Protein AF-0000000083150932 (afdb_homodimer)

Foldseek 3Di:
DPPPPPPPPPLVQWDQDPVRDTHGPVPDDPVVVVVVVVVVVVVVVVVVLVVVVVVVFVVVVVVQVVVVQVVCVVVVHGCPDPVAKDWDADPVRFKIKMKHKAWDKDFDPLLVVLVVLVVVVCVVVCVPPDPVVVVVVCVVQQAPPVRDGDPVVLVVLLPDPDPDPSNVVSSVSRVVRIDRDDIDIDMWMWGQDPVRDTDTDDPDPVVD/DPPPPPPPPPLVQWDQDPVRDTHGPVPDDPVVVVVVVVVVVVVVVVVVLVVVVVVVFVVVVVVQVVVVQVVCVVVPHGPPDPVAKDWDADPVRFKIKMKHKDWDKDFDPLLVVLVVLVVVVCVVVCVPPDPVVVVVVCVVQQAPPVRDGDPVVLVVLLPDPDPDPSNVVSSVSRVVRIDRDDIDIDMWMWGQDPVRDTDTDDPDPVVD

Sequence (416 aa):
MEGMKMSQIDMSQYKKDARGNLVPIANIRPIDLLRDELVQKITARARAVQEELQEYRRWAMDEIAAFAELSANQYGTSLGGKKGNIRLHSFDGQYRVQLAMQDALVFDEGLAAAKVLIDECIREYSEGSRPELLAIINAAFATDRDGNISTARVLGLRRLDISDEKWQRAMDALSDSLQVHTSKAFVRVHERDANGEYRLMNLDIAKVMEGMKMSQIDMSQYKKDARGNLVPIANIRPIDLLRDELVQKITARARAVQEELQEYRRWAMDEIAAFAELSANQYGTSLGGKKGNIRLHSFDGQYRVQLAMQDALVFDEGLAAAKVLIDECIREYSEGSRPELLAIINAAFATDRDGNISTARVLGLRRLDISDEKWQRAMDALSDSLQVHTSKAFVRVHERDANGEYRLMNLDIAKV

Structure (mmCIF, N/CA/C/O backbone):
data_AF-0000000083150932-model_v1
#
loop_
_entity.id
_entity.type
_entity.pdbx_description
1 polymer 'DUF3164 family protein'
#
loop_
_atom_site.group_PDB
_atom_site.id
_atom_site.type_symbol
_atom_site.label_atom_id
_atom_site.label_alt_id
_atom_site.label_comp_id
_atom_site.label_asym_id
_atom_site.label_entity_id
_atom_site.label_seq_id
_atom_site.pdbx_PDB_ins_code
_atom_site.Cartn_x
_atom_site.Cartn_y
_atom_site.Cartn_z
_atom_site.occupancy
_atom_site.B_iso_or_equiv
_atom_site.auth_seq_id
_atom_site.auth_comp_id
_atom_site.auth_asym_id
_atom_site.auth_atom_id
_atom_site.pdbx_PDB_model_num
ATOM 1 N N . MET A 1 1 ? -51.094 46.719 -6.219 1 36.19 1 MET A N 1
ATOM 2 C CA . MET A 1 1 ? -50.188 45.656 -6.648 1 36.19 1 MET A CA 1
ATOM 3 C C . MET A 1 1 ? -49.062 45.469 -5.656 1 36.19 1 MET A C 1
ATOM 5 O O . MET A 1 1 ? -48.156 46.312 -5.562 1 36.19 1 MET A O 1
ATOM 9 N N . GLU A 1 2 ? -49.344 45.031 -4.359 1 37.25 2 GLU A N 1
ATOM 10 C CA . GLU A 1 2 ? -48.406 44.75 -3.271 1 37.25 2 GLU A CA 1
ATOM 11 C C . GLU A 1 2 ? -47.25 43.875 -3.744 1 37.25 2 GLU A C 1
ATOM 13 O O . GLU A 1 2 ? -47.469 42.844 -4.352 1 37.25 2 GLU A O 1
ATOM 18 N N . GLY A 1 3 ? -46.188 44.438 -4.262 1 40 3 GLY A N 1
ATOM 19 C CA . GLY A 1 3 ? -44.969 43.75 -4.621 1 40 3 GLY A CA 1
ATOM 20 C C . GLY A 1 3 ? -44.594 42.656 -3.652 1 40 3 GLY A C 1
ATOM 21 O O . GLY A 1 3 ? -44.562 42.875 -2.438 1 40 3 GLY A O 1
ATOM 22 N N . MET A 1 4 ? -45.094 41.406 -3.797 1 41.19 4 MET A N 1
ATOM 23 C CA . MET A 1 4 ? -44.688 40.219 -3.018 1 41.19 4 MET A CA 1
ATOM 24 C C . MET A 1 4 ? -43.219 40.312 -2.678 1 41.19 4 MET A C 1
ATOM 26 O O . MET A 1 4 ? -42.375 40.406 -3.57 1 41.19 4 MET A O 1
ATOM 30 N N . LYS A 1 5 ? -42.781 41.125 -1.714 1 43.88 5 LYS A N 1
ATOM 31 C CA . LYS A 1 5 ? -41.438 41.031 -1.162 1 43.88 5 LYS A CA 1
ATOM 32 C C . LYS A 1 5 ? -40.906 39.594 -1.219 1 43.88 5 LYS A C 1
ATOM 34 O O . LYS A 1 5 ? -41.531 38.688 -0.702 1 43.88 5 LYS A O 1
ATOM 39 N N . MET A 1 6 ? -40.344 39.062 -2.217 1 47.62 6 MET A N 1
ATOM 40 C CA . MET A 1 6 ? -39.594 37.781 -2.266 1 47.62 6 MET A CA 1
ATOM 41 C C . MET A 1 6 ? -38.812 37.594 -0.987 1 47.62 6 MET A C 1
ATOM 43 O O . MET A 1 6 ? -37.938 38.406 -0.657 1 47.62 6 MET A O 1
ATOM 47 N N . SER A 1 7 ? -39.312 37.281 0.168 1 53.31 7 SER A N 1
ATOM 48 C CA . SER A 1 7 ? -38.688 37 1.448 1 53.31 7 SER A CA 1
ATOM 49 C C . SER A 1 7 ? -37.312 36.344 1.25 1 53.31 7 SER A C 1
ATOM 51 O O . SER A 1 7 ? -37.156 35.438 0.418 1 53.31 7 SER A O 1
ATOM 53 N N . GLN A 1 8 ? -36.25 37.094 1.211 1 63.47 8 GLN A N 1
ATOM 54 C CA . GLN A 1 8 ? -34.844 36.688 1.125 1 63.47 8 GLN A CA 1
ATOM 55 C C . GLN A 1 8 ? -34.594 35.469 2.02 1 63.47 8 GLN A C 1
ATOM 57 O O . GLN A 1 8 ? -34.781 35.531 3.234 1 63.47 8 GLN A O 1
ATOM 62 N N . ILE A 1 9 ? -34.875 34.25 1.567 1 71.56 9 ILE A N 1
ATOM 63 C CA . ILE A 1 9 ? -34.594 33 2.275 1 71.56 9 ILE A CA 1
ATOM 64 C C . ILE A 1 9 ? -33.188 33.062 2.887 1 71.56 9 ILE A C 1
ATOM 66 O O . ILE A 1 9 ? -32.219 33.406 2.199 1 71.56 9 ILE A O 1
ATOM 70 N N . ASP A 1 10 ? -33.125 33.25 4.242 1 84 10 ASP A N 1
ATOM 71 C CA . ASP A 1 10 ? -31.875 33.156 4.965 1 84 10 ASP A CA 1
ATOM 72 C C . ASP A 1 10 ? -31.266 31.766 4.832 1 84 10 ASP A C 1
ATOM 74 O O . ASP A 1 10 ? -31.656 30.828 5.551 1 84 10 ASP A O 1
ATOM 78 N N . MET A 1 11 ? -30.391 31.562 3.965 1 84.94 11 MET A N 1
ATOM 79 C CA . MET A 1 11 ? -29.812 30.281 3.604 1 84.94 11 MET A CA 1
ATOM 80 C C . MET A 1 11 ? -29.078 29.656 4.793 1 84.94 11 MET A C 1
ATOM 82 O O . MET A 1 11 ? -28.797 28.453 4.801 1 84.94 11 MET A O 1
ATOM 86 N N . SER A 1 12 ? -28.797 30.469 5.773 1 88.75 12 SER A N 1
ATOM 87 C CA . SER A 1 12 ? -28.094 29.969 6.945 1 88.75 12 SER A CA 1
ATOM 88 C C . SER A 1 12 ? -28.984 29.047 7.777 1 88.75 12 SER A C 1
ATOM 90 O O . SER A 1 12 ? -28.5 28.297 8.617 1 88.75 12 SER A O 1
ATOM 92 N N . GLN A 1 13 ? -30.25 29.141 7.453 1 92.31 13 GLN A N 1
ATOM 93 C CA . GLN A 1 13 ? -31.203 28.328 8.219 1 92.31 13 GLN A CA 1
ATOM 94 C C . GLN A 1 13 ? -31.5 27.016 7.508 1 92.31 13 GLN A C 1
ATOM 96 O O . GLN A 1 13 ? -32.344 26.234 7.965 1 92.31 13 GLN A O 1
ATOM 101 N N . TYR A 1 14 ? -30.812 26.891 6.457 1 95.19 14 TYR A N 1
ATOM 102 C CA . TYR A 1 14 ? -31.078 25.688 5.68 1 95.19 14 TYR A CA 1
ATOM 103 C C . TYR A 1 14 ? -29.781 24.906 5.445 1 95.19 14 TYR A C 1
ATOM 105 O O . TYR A 1 14 ? -28.688 25.469 5.516 1 95.19 14 TYR A O 1
ATOM 113 N N . LYS A 1 15 ? -29.922 23.562 5.203 1 95.31 15 LYS A N 1
ATOM 114 C CA . LYS A 1 15 ? -28.859 22.688 4.746 1 95.31 15 LYS A CA 1
ATOM 115 C C . LYS A 1 15 ? -29.281 21.875 3.525 1 95.31 15 LYS A C 1
ATOM 117 O O . LYS A 1 15 ? -30.453 21.5 3.412 1 95.31 15 LYS A O 1
ATOM 122 N N . LYS A 1 16 ? -28.328 21.75 2.67 1 95.69 16 LYS A N 1
ATOM 123 C CA . LYS A 1 16 ? -28.594 20.938 1.49 1 95.69 16 LYS A CA 1
ATOM 124 C C . LYS A 1 16 ? -28.469 19.453 1.809 1 95.69 16 LYS A C 1
ATOM 126 O O . LYS A 1 16 ? -27.516 19.047 2.48 1 95.69 16 LYS A O 1
ATOM 131 N N . ASP A 1 17 ? -29.422 18.656 1.398 1 95.56 17 ASP A N 1
ATOM 132 C CA . ASP A 1 17 ? -29.312 17.203 1.614 1 95.56 17 ASP A CA 1
ATOM 133 C C . ASP A 1 17 ? -28.656 16.516 0.419 1 95.56 17 ASP A C 1
ATOM 135 O O . ASP A 1 17 ? -28.203 17.188 -0.514 1 95.56 17 ASP A O 1
ATOM 139 N N . ALA A 1 18 ? -28.516 15.18 0.432 1 93.25 18 ALA A N 1
ATOM 140 C CA . ALA A 1 18 ? -27.781 14.406 -0.568 1 93.25 18 ALA A CA 1
ATOM 141 C C . ALA A 1 18 ? -28.438 14.516 -1.938 1 93.25 18 ALA A C 1
ATOM 143 O O . ALA A 1 18 ? -27.781 14.336 -2.967 1 93.25 18 ALA A O 1
ATOM 144 N N . ARG A 1 19 ? -29.734 14.891 -1.959 1 93.06 19 ARG A N 1
ATOM 145 C CA . ARG A 1 19 ? -30.469 15.008 -3.207 1 93.06 19 ARG A CA 1
ATOM 146 C C . ARG A 1 19 ? -30.469 16.453 -3.721 1 93.06 19 ARG A C 1
ATOM 148 O O . ARG A 1 19 ? -31.031 16.734 -4.777 1 93.06 19 ARG A O 1
ATOM 155 N N . GLY A 1 20 ? -29.875 17.359 -2.957 1 92.19 20 GLY A N 1
ATOM 156 C CA . GLY A 1 20 ? -29.766 18.734 -3.377 1 92.19 20 GLY A CA 1
ATOM 157 C C . GLY A 1 20 ? -30.891 19.609 -2.834 1 92.19 20 GLY A C 1
ATOM 158 O O . GLY A 1 20 ? -30.938 20.812 -3.133 1 92.19 20 GLY A O 1
ATOM 159 N N . ASN A 1 21 ? -31.797 19.031 -2.01 1 94.44 21 ASN A N 1
ATOM 160 C CA . ASN A 1 21 ? -32.906 19.812 -1.444 1 94.44 21 ASN A CA 1
ATOM 161 C C . ASN A 1 21 ? -32.438 20.672 -0.275 1 94.44 21 ASN A C 1
ATOM 163 O O . ASN A 1 21 ? -31.609 20.25 0.529 1 94.44 21 ASN A O 1
ATOM 167 N N . LEU A 1 22 ? -33 21.797 -0.254 1 95.31 22 LEU A N 1
ATOM 168 C CA . LEU A 1 22 ? -32.75 22.641 0.91 1 95.31 22 LEU A CA 1
ATOM 169 C C . LEU A 1 22 ? -33.719 22.266 2.047 1 95.31 22 LEU A C 1
ATOM 171 O O . LEU A 1 22 ? -34.938 22.328 1.897 1 95.31 22 LEU A O 1
ATOM 175 N N . VAL A 1 23 ? -33.156 21.844 3.123 1 96.31 23 VAL A N 1
ATOM 176 C CA . VAL A 1 23 ? -33.906 21.406 4.285 1 96.31 23 VAL A CA 1
ATOM 177 C C . VAL A 1 23 ? -33.719 22.391 5.43 1 96.31 23 VAL A C 1
ATOM 179 O O . VAL A 1 23 ? -32.594 22.734 5.785 1 96.31 23 VAL A O 1
ATOM 182 N N . PRO A 1 24 ? -34.844 22.859 5.965 1 96 24 PRO A N 1
ATOM 183 C CA . PRO A 1 24 ? -34.688 23.703 7.148 1 96 24 PRO A CA 1
ATOM 184 C C . PRO A 1 24 ? -33.969 22.984 8.289 1 96 24 PRO A C 1
ATOM 186 O O . PRO A 1 24 ? -34.312 21.859 8.625 1 96 24 PRO A O 1
ATOM 189 N N . ILE A 1 25 ? -32.906 23.656 8.859 1 96.31 25 ILE A N 1
ATOM 190 C CA . ILE A 1 25 ? -32.094 23.062 9.922 1 96.31 25 ILE A CA 1
ATOM 191 C C . ILE A 1 25 ? -33 22.609 11.062 1 96.31 25 ILE A C 1
ATOM 193 O O . ILE A 1 25 ? -32.75 21.562 11.688 1 96.31 25 ILE A O 1
ATOM 197 N N . ALA A 1 26 ? -34.094 23.297 11.32 1 94.81 26 ALA A N 1
ATOM 198 C CA . ALA A 1 26 ? -35.031 23 12.391 1 94.81 26 ALA A CA 1
ATOM 199 C C . ALA A 1 26 ? -35.719 21.656 12.156 1 94.81 26 ALA A C 1
ATOM 201 O O . ALA A 1 26 ? -36.219 21.031 13.086 1 94.81 26 ALA A O 1
ATOM 202 N N . ASN A 1 27 ? -35.75 21.172 10.906 1 96.06 27 ASN A N 1
ATOM 203 C CA . ASN A 1 27 ? -36.438 19.922 10.555 1 96.06 27 ASN A CA 1
ATOM 204 C C . ASN A 1 27 ? -35.438 18.75 10.539 1 96.06 27 ASN A C 1
ATOM 206 O O . ASN A 1 27 ? -35.844 17.625 10.234 1 96.06 27 ASN A O 1
ATOM 210 N N . ILE A 1 28 ? -34.156 19 10.805 1 95.94 28 ILE A N 1
ATOM 211 C CA . ILE A 1 28 ? -33.156 17.953 10.797 1 95.94 28 ILE A CA 1
ATOM 212 C C . ILE A 1 28 ? -32.938 17.422 12.211 1 95.94 28 ILE A C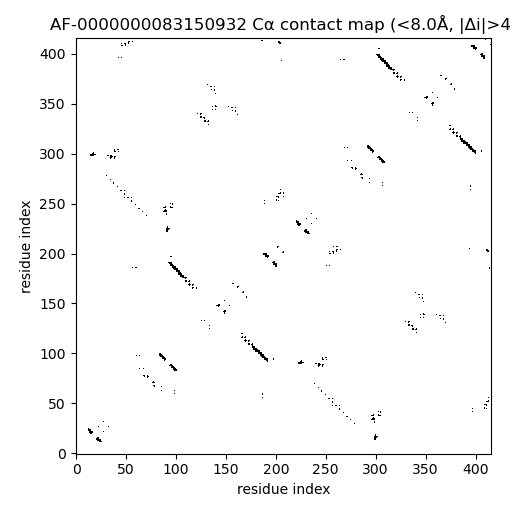 1
ATOM 214 O O . ILE A 1 28 ? -32.781 18.203 13.156 1 95.94 28 ILE A O 1
ATOM 218 N N . ARG A 1 29 ? -33 16.109 12.336 1 94.38 29 ARG A N 1
ATOM 219 C CA . ARG A 1 29 ? -32.781 15.516 13.656 1 94.38 29 ARG A CA 1
ATOM 220 C C . ARG A 1 29 ? -31.438 15.961 14.242 1 94.38 29 ARG A C 1
ATOM 222 O O . ARG A 1 29 ? -30.438 16.062 13.531 1 94.38 29 ARG A O 1
ATOM 229 N N . PRO A 1 30 ? -31.359 16.219 15.531 1 93.62 30 PRO A N 1
ATOM 230 C CA . PRO A 1 30 ? -30.109 16.656 16.172 1 93.62 30 PRO A CA 1
ATOM 231 C C . PRO A 1 30 ? -28.953 15.695 15.906 1 93.62 30 PRO A C 1
ATOM 233 O O . PRO A 1 30 ? -27.828 16.141 15.656 1 93.62 30 PRO A O 1
ATOM 236 N N . ILE A 1 31 ? -29.156 14.43 15.922 1 93.75 31 ILE A N 1
ATOM 237 C CA . ILE A 1 31 ? -28.109 13.438 15.727 1 93.75 31 ILE A CA 1
ATOM 238 C C . ILE A 1 31 ? -27.578 13.516 14.297 1 93.75 31 ILE A C 1
ATOM 240 O O . ILE A 1 31 ? -26.391 13.297 14.055 1 93.75 31 ILE A O 1
ATOM 244 N N . ASP A 1 32 ? -28.453 13.844 13.398 1 95.31 32 ASP A N 1
ATOM 245 C CA . ASP A 1 32 ? -28.031 14 12.008 1 95.31 32 ASP A CA 1
ATOM 246 C C . ASP A 1 32 ? -27.172 15.25 11.836 1 95.31 32 ASP A C 1
ATOM 248 O O . ASP A 1 32 ? -26.234 15.25 11.031 1 95.31 32 ASP A O 1
ATOM 252 N N . LEU A 1 33 ? -27.531 16.266 12.578 1 96.5 33 LEU A N 1
ATOM 253 C CA . LEU A 1 33 ? -26.719 17.469 12.539 1 96.5 33 LEU A CA 1
ATOM 254 C C . LEU A 1 33 ? -25.344 17.234 13.148 1 96.5 33 LEU A C 1
ATOM 256 O O . LEU A 1 33 ? -24.344 17.703 12.625 1 96.5 33 LEU A O 1
ATOM 260 N N . LEU A 1 34 ? -25.375 16.5 14.227 1 96.19 34 LEU A N 1
ATOM 261 C CA . LEU A 1 34 ? -24.109 16.141 14.875 1 96.19 34 LEU A CA 1
ATOM 262 C C . LEU A 1 34 ? -23.25 15.289 13.961 1 96.19 34 LEU A C 1
ATOM 264 O O . LEU A 1 34 ? -22.031 15.484 13.883 1 96.19 34 LEU A O 1
ATOM 268 N N . ARG A 1 35 ? -23.875 14.344 13.273 1 96.94 35 ARG A N 1
ATOM 269 C CA . ARG A 1 35 ? -23.172 13.508 12.312 1 96.94 35 ARG A CA 1
ATOM 270 C C . ARG A 1 35 ? -22.547 14.352 11.203 1 96.94 35 ARG A C 1
ATOM 272 O O . ARG A 1 35 ? -21.375 14.172 10.875 1 96.94 35 ARG A O 1
ATOM 279 N N . ASP A 1 36 ? -23.281 15.219 10.695 1 97.75 36 ASP A N 1
ATOM 280 C CA . ASP A 1 36 ? -22.812 16.094 9.625 1 97.75 36 ASP A CA 1
ATOM 281 C C . ASP A 1 36 ? -21.594 16.906 10.078 1 97.75 36 ASP A C 1
ATOM 283 O O . ASP A 1 36 ? -20.609 17.016 9.359 1 97.75 36 ASP A O 1
ATOM 287 N N . GLU A 1 37 ? -21.734 17.5 11.219 1 97.94 37 GLU A N 1
ATOM 288 C CA . GLU A 1 37 ? -20.656 18.297 11.766 1 97.94 37 GLU A CA 1
ATOM 289 C C . GLU A 1 37 ? -19.375 17.469 11.93 1 97.94 37 GLU A C 1
ATOM 291 O O . GLU A 1 37 ? -18.281 17.922 11.562 1 97.94 37 GLU A O 1
ATOM 296 N N . LEU A 1 38 ? -19.547 16.312 12.445 1 98.31 38 LEU A N 1
ATOM 297 C CA . LEU A 1 38 ? -18.406 15.43 12.664 1 98.31 38 LEU A CA 1
ATOM 298 C C . LEU A 1 38 ? -17.734 15.062 11.344 1 98.31 38 LEU A C 1
ATOM 300 O O . LEU A 1 38 ? -16.516 15.188 11.203 1 98.31 38 LEU A O 1
ATOM 304 N N . VAL A 1 39 ? -18.5 14.656 10.367 1 98.44 39 VAL A N 1
ATOM 305 C CA . VAL A 1 39 ? -17.969 14.234 9.078 1 98.44 39 VAL A CA 1
ATOM 306 C C . VAL A 1 39 ? -17.266 15.406 8.406 1 98.44 39 VAL A C 1
ATOM 308 O O . VAL A 1 39 ? -16.172 15.242 7.848 1 98.44 39 VAL A O 1
ATOM 311 N N . GLN A 1 40 ? -17.875 16.547 8.508 1 98.31 40 GLN A N 1
ATOM 312 C CA . GLN A 1 40 ? -17.25 17.734 7.926 1 98.31 40 GLN A CA 1
ATOM 313 C C . GLN A 1 40 ? -15.922 18.047 8.594 1 98.31 40 GLN A C 1
ATOM 315 O O . GLN A 1 40 ? -14.945 18.375 7.918 1 98.31 40 GLN A O 1
ATOM 320 N N . LYS A 1 41 ? -15.922 17.938 9.891 1 98.62 41 LYS A N 1
ATOM 321 C CA . LYS A 1 41 ? -14.703 18.234 10.641 1 98.62 41 LYS A CA 1
ATOM 322 C C . LYS A 1 41 ? -13.594 17.234 10.305 1 98.62 41 LYS A C 1
ATOM 324 O O . LYS A 1 41 ? -12.453 17.625 10.07 1 98.62 41 LYS A O 1
ATOM 329 N N . ILE A 1 42 ? -13.906 15.961 10.289 1 98.56 42 ILE A N 1
ATOM 330 C CA . ILE A 1 42 ? -12.938 14.914 9.977 1 98.56 42 ILE A CA 1
ATOM 331 C C . ILE A 1 42 ? -12.383 15.133 8.57 1 98.56 42 ILE A C 1
ATOM 333 O O . ILE A 1 42 ? -11.164 15.055 8.359 1 98.56 42 ILE A O 1
ATOM 337 N N . THR A 1 43 ? -13.258 15.445 7.672 1 98.56 43 THR A N 1
ATOM 338 C CA . THR A 1 43 ? -12.859 15.625 6.277 1 98.56 43 THR A CA 1
ATOM 339 C C . THR A 1 43 ? -11.977 16.859 6.125 1 98.56 43 THR A C 1
ATOM 341 O O . THR A 1 43 ? -10.984 16.844 5.395 1 98.56 43 THR A O 1
ATOM 344 N N . ALA A 1 44 ? -12.336 17.906 6.766 1 98.44 44 ALA A N 1
ATOM 345 C CA . ALA A 1 44 ? -11.539 19.125 6.699 1 98.44 44 ALA A CA 1
ATOM 346 C C . ALA A 1 44 ? -10.125 18.891 7.223 1 98.44 44 ALA A C 1
ATOM 348 O O . ALA A 1 44 ? -9.148 19.344 6.625 1 98.44 44 ALA A O 1
ATOM 349 N N . ARG A 1 45 ? -10.023 18.203 8.32 1 98.25 45 ARG A N 1
ATOM 350 C CA . ARG A 1 45 ? -8.703 17.906 8.875 1 98.25 45 ARG A CA 1
ATOM 351 C C . ARG A 1 45 ? -7.93 16.953 7.965 1 98.25 45 ARG A C 1
ATOM 353 O O . ARG A 1 45 ? -6.715 17.094 7.809 1 98.25 45 ARG A O 1
ATOM 360 N N . ALA A 1 46 ? -8.633 15.984 7.375 1 98.12 46 ALA A N 1
ATOM 361 C CA . ALA A 1 46 ? -7.992 15.086 6.418 1 98.12 46 ALA A CA 1
ATOM 362 C C . ALA A 1 46 ? -7.41 15.867 5.242 1 98.12 46 ALA A C 1
ATOM 364 O O . ALA A 1 46 ? -6.281 15.602 4.812 1 98.12 46 ALA A O 1
ATOM 365 N N . ARG A 1 47 ? -8.18 16.781 4.766 1 97.94 47 ARG A N 1
ATOM 366 C CA . ARG A 1 47 ? -7.73 17.609 3.643 1 97.94 47 ARG A CA 1
ATOM 367 C C . ARG A 1 47 ? -6.492 18.406 4.016 1 97.94 47 ARG A C 1
ATOM 369 O O . ARG A 1 47 ? -5.562 18.531 3.213 1 97.94 47 ARG A O 1
ATOM 376 N N . ALA A 1 48 ? -6.512 18.953 5.191 1 97.94 48 ALA A N 1
ATOM 377 C CA . ALA A 1 48 ? -5.367 19.719 5.66 1 97.94 48 ALA A CA 1
ATOM 378 C C . ALA A 1 48 ? -4.105 18.875 5.719 1 97.94 48 ALA A C 1
ATOM 380 O O . ALA A 1 48 ? -3.037 19.297 5.277 1 97.94 48 ALA A O 1
ATOM 381 N N . VAL A 1 49 ? -4.25 17.703 6.262 1 97.44 49 VAL A N 1
ATOM 382 C CA . VAL A 1 49 ? -3.117 16.781 6.355 1 97.44 49 VAL A CA 1
ATOM 383 C C . VAL A 1 49 ? -2.662 16.375 4.953 1 97.44 49 VAL A C 1
ATOM 385 O O . VAL A 1 49 ? -1.462 16.312 4.68 1 97.44 49 VAL A O 1
ATOM 388 N N . GLN A 1 50 ? -3.621 16.062 4.062 1 97.19 50 GLN A N 1
ATOM 389 C CA . GLN A 1 50 ? -3.303 15.711 2.686 1 97.19 50 GLN A CA 1
ATOM 390 C C . GLN A 1 50 ? -2.51 16.812 1.997 1 97.19 50 GLN A C 1
ATOM 392 O O . GLN A 1 50 ? -1.517 16.547 1.319 1 97.19 50 GLN A O 1
ATOM 397 N N . GLU A 1 51 ? -2.934 18.062 2.166 1 97.56 51 GLU A N 1
ATOM 398 C CA . GLU A 1 51 ? -2.25 19.203 1.577 1 97.56 51 GLU A CA 1
ATOM 399 C C . GLU A 1 51 ? -0.828 19.328 2.111 1 97.56 51 GLU A C 1
ATOM 401 O O . GLU A 1 51 ? 0.096 19.656 1.362 1 97.56 51 GLU A O 1
ATOM 406 N N . GLU A 1 52 ? -0.705 19.094 3.369 1 97.38 52 GLU A N 1
ATOM 407 C CA . GLU A 1 52 ? 0.627 19.141 3.967 1 97.38 52 GLU A CA 1
ATOM 408 C C . GLU A 1 52 ? 1.53 18.062 3.373 1 97.38 52 GLU A C 1
ATOM 410 O O . GLU A 1 52 ? 2.703 18.312 3.092 1 97.38 52 GLU A O 1
ATOM 415 N N . LEU A 1 53 ? 0.981 16.859 3.188 1 97.31 53 LEU A N 1
ATOM 416 C CA . LEU A 1 53 ? 1.719 15.766 2.57 1 97.31 53 LEU A CA 1
ATOM 417 C C . LEU A 1 53 ? 2.164 16.141 1.159 1 97.31 53 LEU A C 1
ATOM 419 O O . LEU A 1 53 ? 3.318 15.914 0.789 1 97.31 53 LEU A O 1
ATOM 423 N N . GLN A 1 54 ? 1.271 16.734 0.43 1 97.12 54 GLN A N 1
ATOM 424 C CA . GLN A 1 54 ? 1.555 17.125 -0.946 1 97.12 54 GLN A CA 1
ATOM 425 C C . GLN A 1 54 ? 2.643 18.188 -1 1 97.12 54 GLN A C 1
ATOM 427 O O . GLN A 1 54 ? 3.559 18.109 -1.821 1 97.12 54 GLN A O 1
ATOM 432 N N . GLU A 1 55 ? 2.535 19.141 -0.145 1 97.88 55 GLU A N 1
ATOM 433 C CA . GLU A 1 55 ? 3.51 20.219 -0.102 1 97.88 55 GLU A CA 1
ATOM 434 C C . GLU A 1 55 ? 4.891 19.703 0.294 1 97.88 55 GLU A C 1
ATOM 436 O O . GLU A 1 55 ? 5.898 20.094 -0.303 1 97.88 55 GLU A O 1
ATOM 441 N N . TYR A 1 56 ? 4.871 18.938 1.366 1 98 56 TYR A N 1
ATOM 442 C CA . TYR A 1 56 ? 6.137 18.359 1.794 1 98 56 TYR A CA 1
ATOM 443 C C . TYR A 1 56 ? 6.789 17.578 0.657 1 98 56 TYR A C 1
ATOM 445 O O . TYR A 1 56 ? 7.984 17.734 0.397 1 98 56 TYR A O 1
ATOM 453 N N . ARG A 1 57 ? 5.992 16.703 -0.035 1 97 57 ARG A N 1
ATOM 454 C CA . ARG A 1 57 ? 6.5 15.883 -1.129 1 97 57 ARG A CA 1
ATOM 455 C C . ARG A 1 57 ? 7.133 16.75 -2.213 1 97 57 ARG A C 1
ATOM 457 O O . ARG A 1 57 ? 8.281 16.516 -2.609 1 97 57 ARG A O 1
ATOM 464 N N . ARG A 1 58 ? 6.457 17.719 -2.711 1 96.12 58 ARG A N 1
ATOM 465 C CA . ARG A 1 58 ? 6.941 18.609 -3.766 1 96.12 58 ARG A CA 1
ATOM 466 C C . ARG A 1 58 ? 8.219 19.328 -3.336 1 96.12 58 ARG A C 1
ATOM 468 O O . ARG A 1 58 ? 9.203 19.344 -4.074 1 96.12 58 ARG A O 1
ATOM 475 N N . TRP A 1 59 ? 8.133 19.844 -2.189 1 97.88 59 TRP A N 1
ATOM 476 C CA . TRP A 1 59 ? 9.266 20.578 -1.656 1 97.88 59 TRP A CA 1
ATOM 477 C C . TRP A 1 59 ? 10.5 19.688 -1.537 1 97.88 59 TRP A C 1
ATOM 479 O O . TRP A 1 59 ? 11.586 20.062 -1.982 1 97.88 59 TRP A O 1
ATOM 489 N N . ALA A 1 60 ? 10.328 18.531 -0.896 1 97.62 60 ALA A N 1
ATOM 490 C CA . ALA A 1 60 ? 11.445 17.625 -0.683 1 97.62 60 ALA A CA 1
ATOM 491 C C . ALA A 1 60 ? 12.07 17.188 -2.01 1 97.62 60 ALA A C 1
ATOM 493 O O . ALA A 1 60 ? 13.289 17.188 -2.158 1 97.62 60 ALA A O 1
ATOM 494 N N . MET A 1 61 ? 11.227 16.844 -2.951 1 94.06 61 MET A N 1
ATOM 495 C CA . MET A 1 61 ? 11.711 16.422 -4.262 1 94.06 61 MET A CA 1
ATOM 496 C C . MET A 1 61 ? 12.5 17.547 -4.934 1 94.06 61 MET A C 1
ATOM 498 O O . MET A 1 61 ? 13.578 17.312 -5.488 1 94.06 61 MET A O 1
ATOM 502 N N . ASP A 1 62 ? 12.023 18.719 -4.828 1 94.31 62 ASP A N 1
ATOM 503 C CA . ASP A 1 62 ? 12.688 19.875 -5.422 1 94.31 62 ASP A CA 1
ATOM 504 C C . ASP A 1 62 ? 14.039 20.125 -4.766 1 94.31 62 ASP A C 1
ATOM 506 O O . ASP A 1 62 ? 15.023 20.406 -5.449 1 94.31 62 ASP A O 1
ATOM 510 N N . GLU A 1 63 ? 14.016 20.031 -3.461 1 96.69 63 GLU A N 1
ATOM 511 C CA . GLU A 1 63 ? 15.25 20.297 -2.717 1 96.69 63 GLU A CA 1
ATOM 512 C C . GLU A 1 63 ? 16.312 19.25 -3.025 1 96.69 63 GLU A C 1
ATOM 514 O O . GLU A 1 63 ? 17.484 19.578 -3.18 1 96.69 63 GLU A O 1
ATOM 519 N N . ILE A 1 64 ? 15.914 17.984 -3.109 1 95.06 64 ILE A N 1
ATOM 520 C CA . ILE A 1 64 ? 16.859 16.906 -3.408 1 95.06 64 ILE A CA 1
ATOM 521 C C . ILE A 1 64 ? 17.406 17.078 -4.816 1 95.06 64 ILE A C 1
ATOM 523 O O . ILE A 1 64 ? 18.625 16.953 -5.035 1 95.06 64 ILE A O 1
ATOM 527 N N . ALA A 1 65 ? 16.562 17.391 -5.719 1 89.12 65 ALA A N 1
ATOM 528 C CA . ALA A 1 65 ? 16.984 17.609 -7.105 1 89.12 65 ALA A CA 1
ATOM 529 C C . ALA A 1 65 ? 17.953 18.781 -7.211 1 89.12 65 ALA A C 1
ATOM 531 O O . ALA A 1 65 ? 18.953 18.688 -7.918 1 89.12 65 ALA A O 1
ATOM 532 N N . ALA A 1 66 ? 17.656 19.859 -6.535 1 92.25 66 ALA A N 1
ATOM 533 C CA . ALA A 1 66 ? 18.516 21.047 -6.543 1 92.25 66 ALA A CA 1
ATOM 534 C C . ALA A 1 66 ? 19.891 20.719 -5.973 1 92.25 66 ALA A C 1
ATOM 536 O O . ALA A 1 66 ? 20.922 21.156 -6.512 1 92.25 66 ALA A O 1
ATOM 537 N N . PHE A 1 67 ? 19.922 20.016 -4.922 1 94.56 67 PHE A N 1
ATOM 538 C CA . PHE A 1 67 ? 21.188 19.625 -4.32 1 94.56 67 PHE A CA 1
ATOM 539 C C . PHE A 1 67 ? 22 18.75 -5.273 1 94.56 67 PHE A C 1
ATOM 541 O O . PHE A 1 67 ? 23.219 18.922 -5.398 1 94.56 67 PHE A O 1
ATOM 548 N N . ALA A 1 68 ? 21.312 17.781 -5.848 1 89.44 68 ALA A N 1
ATOM 549 C CA . ALA A 1 68 ? 21.984 16.891 -6.793 1 89.44 68 ALA A CA 1
ATOM 550 C C . ALA A 1 68 ? 22.625 17.672 -7.93 1 89.44 68 ALA A C 1
ATOM 552 O O . ALA A 1 68 ? 23.75 17.375 -8.336 1 89.44 68 ALA A O 1
ATOM 553 N N . GLU A 1 69 ? 21.984 18.609 -8.43 1 87.38 69 GLU A N 1
ATOM 554 C CA . GLU A 1 69 ? 22.516 19.453 -9.477 1 87.38 69 GLU A CA 1
ATOM 555 C C . GLU A 1 69 ? 23.719 20.25 -8.984 1 87.38 69 GLU A C 1
ATOM 557 O O . GLU A 1 69 ? 24.734 20.344 -9.68 1 87.38 69 GLU A O 1
ATOM 562 N N . LEU A 1 70 ? 23.516 20.812 -7.859 1 89.88 70 LEU A N 1
ATOM 563 C CA . LEU A 1 70 ? 24.594 21.562 -7.266 1 89.88 70 LEU A CA 1
ATOM 564 C C . LEU A 1 70 ? 25.828 20.688 -7.074 1 89.88 70 LEU A C 1
ATOM 566 O O . LEU A 1 70 ? 26.953 21.125 -7.375 1 89.88 70 LEU A O 1
ATOM 570 N N . SER A 1 71 ? 25.641 19.5 -6.574 1 88.06 71 SER A N 1
ATOM 571 C CA . SER A 1 71 ? 26.734 18.562 -6.336 1 88.06 71 SER A CA 1
ATOM 572 C C . SER A 1 71 ? 27.406 18.156 -7.641 1 88.06 71 SER A C 1
ATOM 574 O O . SER A 1 71 ? 28.641 18.031 -7.695 1 88.06 71 SER A O 1
ATOM 576 N N . ALA A 1 72 ? 26.672 17.891 -8.625 1 84.5 72 ALA A N 1
ATOM 577 C CA . ALA A 1 72 ? 27.203 17.547 -9.93 1 84.5 72 ALA A CA 1
ATOM 578 C C . ALA A 1 72 ? 28.062 18.672 -10.5 1 84.5 72 ALA A C 1
ATOM 580 O O . ALA A 1 72 ? 29.109 18.422 -11.109 1 84.5 72 ALA A O 1
ATOM 581 N N . ASN A 1 73 ? 27.688 19.859 -10.297 1 83.25 73 ASN A N 1
ATOM 582 C CA . ASN A 1 73 ? 28.391 21.016 -10.797 1 83.25 73 ASN A CA 1
ATOM 583 C C . ASN A 1 73 ? 29.766 21.172 -10.133 1 83.25 73 ASN A C 1
ATOM 585 O O . ASN A 1 73 ? 30.719 21.609 -10.766 1 83.25 73 ASN A O 1
ATOM 589 N N . GLN A 1 74 ? 29.797 20.812 -8.945 1 80.75 74 GLN A N 1
ATOM 590 C CA . GLN A 1 74 ? 31.078 20.922 -8.234 1 80.75 74 GLN A CA 1
ATOM 591 C C . GLN A 1 74 ? 32.125 20 -8.859 1 80.75 74 GLN A C 1
ATOM 593 O O . GLN A 1 74 ? 33.312 20.312 -8.844 1 80.75 74 GLN A O 1
ATOM 598 N N . TYR A 1 75 ? 31.734 18.906 -9.383 1 75.56 75 TYR A N 1
ATOM 599 C CA . TYR A 1 75 ? 32.688 17.969 -9.992 1 75.56 75 TYR A CA 1
ATOM 600 C C . TYR A 1 75 ? 32.719 18.141 -11.508 1 75.56 75 TYR A C 1
ATOM 602 O O . TYR A 1 75 ? 33.344 17.344 -12.211 1 75.56 75 TYR A O 1
ATOM 610 N N . GLY A 1 76 ? 32.188 19.188 -12 1 70.5 76 GLY A N 1
ATOM 611 C CA . GLY A 1 76 ? 32.219 19.484 -13.43 1 70.5 76 GLY A CA 1
ATOM 612 C C . GLY A 1 76 ? 31.391 18.516 -14.258 1 70.5 76 GLY A C 1
ATOM 613 O O . GLY A 1 76 ? 31.641 18.328 -15.445 1 70.5 76 GLY A O 1
ATOM 614 N N . THR A 1 77 ? 30.688 17.656 -13.641 1 67.94 77 THR A N 1
ATOM 615 C CA . THR A 1 77 ? 29.891 16.688 -14.383 1 67.94 77 THR A CA 1
ATOM 616 C C . THR A 1 77 ? 28.406 17.078 -14.336 1 67.94 77 THR A C 1
ATOM 618 O O . THR A 1 77 ? 28 17.891 -13.5 1 67.94 77 THR A O 1
ATOM 621 N N . SER A 1 78 ? 27.828 17.203 -15.539 1 59.75 78 SER A N 1
ATOM 622 C CA . SER A 1 78 ? 26.375 17.375 -15.539 1 59.75 78 SER A CA 1
ATOM 623 C C . SER A 1 78 ? 25.656 16.062 -15.25 1 59.75 78 SER A C 1
ATOM 625 O O . SER A 1 78 ? 26.156 14.984 -15.609 1 59.75 78 SER A O 1
ATOM 627 N N . LEU A 1 79 ? 24.844 16.078 -14.273 1 58.69 79 LEU A N 1
ATOM 628 C CA . LEU A 1 79 ? 24 14.898 -14.062 1 58.69 79 LEU A CA 1
ATOM 629 C C . LEU A 1 79 ? 23.25 14.539 -15.336 1 58.69 79 LEU A C 1
ATOM 631 O O . LEU A 1 79 ? 22.281 15.219 -15.703 1 58.69 79 LEU A O 1
ATOM 635 N N . GLY A 1 80 ? 24.062 14.586 -16.578 1 47.91 80 GLY A N 1
ATOM 636 C CA . GLY A 1 80 ? 23.359 14.289 -17.828 1 47.91 80 GLY A CA 1
ATOM 637 C C . GLY A 1 80 ? 22.156 13.375 -17.625 1 47.91 80 GLY A C 1
ATOM 638 O O . GLY A 1 80 ? 21.078 13.648 -18.141 1 47.91 80 GLY A O 1
ATOM 639 N N . GLY A 1 81 ? 22.5 11.93 -17.844 1 45.78 81 GLY A N 1
ATOM 640 C CA . GLY A 1 81 ? 21.5 10.93 -18.188 1 45.78 81 GLY A CA 1
ATOM 641 C C . GLY A 1 81 ? 20.375 10.828 -17.188 1 45.78 81 GLY A C 1
ATOM 642 O O . GLY A 1 81 ? 20.312 11.602 -16.234 1 45.78 81 GLY A O 1
ATOM 643 N N . LYS A 1 82 ? 19.484 9.805 -17.375 1 47.66 82 LYS A N 1
ATOM 644 C CA . LYS A 1 82 ? 18.281 9.5 -16.594 1 47.66 82 LYS A CA 1
ATOM 645 C C . LYS A 1 82 ? 18.562 9.516 -15.102 1 47.66 82 LYS A C 1
ATOM 647 O O . LYS A 1 82 ? 19.141 8.562 -14.57 1 47.66 82 LYS A O 1
ATOM 652 N N . LYS A 1 83 ? 19.047 10.555 -14.383 1 55.34 83 LYS A N 1
ATOM 653 C CA . LYS A 1 83 ? 19.438 10.773 -13 1 55.34 83 LYS A CA 1
ATOM 654 C C . LYS A 1 83 ? 18.406 10.234 -12.023 1 55.34 83 LYS A C 1
ATOM 656 O O . LYS A 1 83 ? 17.266 10.703 -12 1 55.34 83 LYS A O 1
ATOM 661 N N . GLY A 1 84 ? 18.141 8.891 -11.961 1 65.25 84 GLY A N 1
ATOM 662 C CA . GLY A 1 84 ? 16.969 8.188 -11.453 1 65.25 84 GLY A CA 1
ATOM 663 C C . GLY A 1 84 ? 16.891 8.156 -9.938 1 65.25 84 GLY A C 1
ATOM 664 O O . GLY A 1 84 ? 16 8.766 -9.344 1 65.25 84 GLY A O 1
ATOM 665 N N . ASN A 1 85 ? 17.766 7.344 -9.312 1 78.94 85 ASN A N 1
ATOM 666 C CA . ASN A 1 85 ? 17.688 7.156 -7.863 1 78.94 85 ASN A CA 1
ATOM 667 C C . ASN A 1 85 ? 18.781 7.949 -7.141 1 78.94 85 ASN A C 1
ATOM 669 O O . ASN A 1 85 ? 19.953 7.867 -7.5 1 78.94 85 ASN A O 1
ATOM 673 N N . ILE A 1 86 ? 18.469 8.961 -6.297 1 89.56 86 ILE A N 1
ATOM 674 C CA . ILE A 1 86 ? 19.375 9.766 -5.48 1 89.56 86 ILE A CA 1
ATOM 675 C C . ILE A 1 86 ? 19.281 9.328 -4.02 1 89.56 86 ILE A C 1
ATOM 677 O O . ILE A 1 86 ? 18.172 9.141 -3.498 1 89.56 86 ILE A O 1
ATOM 681 N N . ARG A 1 87 ? 20.453 9.125 -3.408 1 93.44 87 ARG A N 1
ATOM 682 C CA . ARG A 1 87 ? 20.5 8.789 -1.988 1 93.44 87 ARG A CA 1
ATOM 683 C C . ARG A 1 87 ? 21.438 9.742 -1.239 1 93.44 87 ARG A C 1
ATOM 685 O O . ARG A 1 87 ? 22.578 9.938 -1.64 1 93.44 87 ARG A O 1
ATOM 692 N N . LEU A 1 88 ? 20.922 10.383 -0.207 1 95.88 88 LEU A N 1
ATOM 693 C CA . LEU A 1 88 ? 21.672 11.32 0.619 1 95.88 88 LEU A CA 1
ATOM 694 C C . LEU A 1 88 ? 21.656 10.883 2.082 1 95.88 88 LEU A C 1
ATOM 696 O O . LEU A 1 88 ? 20.625 10.484 2.604 1 95.88 88 LEU A O 1
ATOM 700 N N . HIS A 1 89 ? 22.781 11.023 2.754 1 97.19 89 HIS A N 1
ATOM 701 C CA . HIS A 1 89 ? 22.875 10.695 4.172 1 97.19 89 HIS A CA 1
ATOM 702 C C . HIS A 1 89 ? 23.188 11.938 5.004 1 97.19 89 HIS A C 1
ATOM 704 O O . HIS A 1 89 ? 23.891 12.844 4.539 1 97.19 89 HIS A O 1
ATOM 710 N N . SER A 1 90 ? 22.688 11.961 6.211 1 98.12 90 SER A N 1
ATOM 711 C CA . SER A 1 90 ? 23.172 12.961 7.16 1 98.12 90 SER A CA 1
ATOM 712 C C . SER A 1 90 ? 24.625 12.695 7.547 1 98.12 90 SER A C 1
ATOM 714 O O . SER A 1 90 ? 25.125 11.586 7.367 1 98.12 90 SER A O 1
ATOM 716 N N . PHE A 1 91 ? 25.281 13.695 8.016 1 97.38 91 PHE A N 1
ATOM 717 C CA . PHE A 1 91 ? 26.703 13.586 8.32 1 97.38 91 PHE A CA 1
ATOM 718 C C . PHE A 1 91 ? 26.953 12.516 9.375 1 97.38 91 PHE A C 1
ATOM 720 O O . PHE A 1 91 ? 27.922 11.773 9.297 1 97.38 91 PHE A O 1
ATOM 727 N N . ASP A 1 92 ? 26.031 12.391 10.289 1 96.94 92 ASP A N 1
ATOM 728 C CA . ASP A 1 92 ? 26.188 11.43 11.383 1 96.94 92 ASP A CA 1
ATOM 729 C C . ASP A 1 92 ? 25.656 10.055 10.984 1 96.94 92 ASP A C 1
ATOM 731 O O . ASP A 1 92 ? 25.703 9.117 11.781 1 96.94 92 ASP A O 1
ATOM 735 N N . GLY A 1 93 ? 25.016 9.945 9.898 1 97 93 GLY A N 1
ATOM 736 C CA . GLY A 1 93 ? 24.547 8.664 9.398 1 97 93 GLY A CA 1
ATOM 737 C C . GLY A 1 93 ? 23.203 8.25 10 1 97 93 GLY A C 1
ATOM 738 O O . GLY A 1 93 ? 22.719 7.148 9.742 1 97 93 GLY A O 1
ATOM 739 N N . GLN A 1 94 ? 22.609 9.094 10.75 1 97.5 94 GLN A N 1
ATOM 740 C CA . GLN A 1 94 ? 21.359 8.742 11.422 1 97.5 94 GLN A CA 1
ATOM 741 C C . GLN A 1 94 ? 20.188 8.68 10.438 1 97.5 94 GLN A C 1
ATOM 743 O O . GLN A 1 94 ? 19.266 7.895 10.617 1 97.5 94 GLN A O 1
ATOM 748 N N . TYR A 1 95 ? 20.297 9.531 9.406 1 98.44 95 TYR A N 1
ATOM 749 C CA . TYR A 1 95 ? 19.172 9.641 8.477 1 98.44 95 TYR A CA 1
ATOM 750 C C . TYR A 1 95 ? 19.641 9.445 7.039 1 98.44 95 TYR A C 1
ATOM 752 O O . TYR A 1 95 ? 20.781 9.789 6.691 1 98.44 95 TYR A O 1
ATOM 760 N N . ARG A 1 96 ? 18.812 8.883 6.309 1 97.69 96 ARG A N 1
ATOM 761 C CA . ARG A 1 96 ? 18.984 8.703 4.871 1 97.69 96 ARG A CA 1
ATOM 762 C C . ARG A 1 96 ? 17.75 9.133 4.102 1 97.69 96 ARG A C 1
ATOM 764 O O . ARG A 1 96 ? 16.625 8.727 4.438 1 97.69 96 ARG A O 1
ATOM 771 N N . VAL A 1 97 ? 17.953 9.992 3.107 1 97.38 97 VAL A N 1
ATOM 772 C CA . VAL A 1 97 ? 16.859 10.422 2.24 1 97.38 97 VAL A CA 1
ATOM 773 C C . VAL A 1 97 ? 17.109 9.938 0.815 1 97.38 97 VAL A C 1
ATOM 775 O O . VAL A 1 97 ? 18.234 9.953 0.336 1 97.38 97 VAL A O 1
ATOM 778 N N . GLN A 1 98 ? 16.047 9.5 0.257 1 93.31 98 GLN A N 1
ATOM 779 C CA . GLN A 1 98 ? 16.188 8.945 -1.085 1 93.31 98 GLN A CA 1
ATOM 780 C C . GLN A 1 98 ? 15.109 9.484 -2.016 1 93.31 98 GLN A C 1
ATOM 782 O O . GLN A 1 98 ? 13.953 9.633 -1.615 1 93.31 98 GLN A O 1
ATOM 787 N N . LEU A 1 99 ? 15.523 9.93 -3.16 1 91.69 99 LEU A N 1
ATOM 788 C CA . LEU A 1 99 ? 14.625 10.141 -4.285 1 91.69 99 LEU A CA 1
ATOM 789 C C . LEU A 1 99 ? 14.695 8.977 -5.266 1 91.69 99 LEU A C 1
ATOM 791 O O . LEU A 1 99 ? 15.703 8.789 -5.941 1 91.69 99 LEU A O 1
ATOM 795 N N . ALA A 1 100 ? 13.656 8.164 -5.27 1 84.5 100 ALA A N 1
ATOM 796 C CA . ALA A 1 100 ? 13.633 6.945 -6.082 1 84.5 100 ALA A CA 1
ATOM 797 C C . ALA A 1 100 ? 12.711 7.105 -7.285 1 84.5 100 ALA A C 1
ATOM 799 O O . ALA A 1 100 ? 11.648 7.73 -7.184 1 84.5 100 ALA A O 1
ATOM 800 N N . MET A 1 101 ? 13.164 6.648 -8.398 1 83.81 101 MET A N 1
ATOM 801 C CA . MET A 1 101 ? 12.344 6.594 -9.609 1 83.81 101 MET A CA 1
ATOM 802 C C . MET A 1 101 ? 11.844 5.176 -9.859 1 83.81 101 MET A C 1
ATOM 804 O O . MET A 1 101 ? 12.625 4.223 -9.859 1 83.81 101 MET A O 1
ATOM 808 N N . GLN A 1 102 ? 10.555 4.992 -9.82 1 79.31 102 GLN A N 1
ATOM 809 C CA . GLN A 1 102 ? 10 3.67 -10.094 1 79.31 102 GLN A CA 1
ATOM 810 C C . GLN A 1 102 ? 9.297 3.633 -11.445 1 79.31 102 GLN A C 1
ATOM 812 O O . GLN A 1 102 ? 8.391 4.43 -11.695 1 79.31 102 GLN A O 1
ATOM 817 N N . ASP A 1 103 ? 9.797 2.775 -12.312 1 75.94 103 ASP A N 1
ATOM 818 C CA . ASP A 1 103 ? 9.164 2.586 -13.609 1 75.94 103 ASP A CA 1
ATOM 819 C C . ASP A 1 103 ? 7.902 1.733 -13.484 1 75.94 103 ASP A C 1
ATOM 821 O O . ASP A 1 103 ? 7.883 0.751 -12.742 1 75.94 103 ASP A O 1
ATOM 825 N N . ALA A 1 104 ? 6.812 2.26 -14.016 1 75.06 104 ALA A N 1
ATOM 826 C CA . ALA A 1 104 ? 5.602 1.449 -14.125 1 75.06 104 ALA A CA 1
ATOM 827 C C . ALA A 1 104 ? 5.602 0.64 -15.422 1 75.06 104 ALA A C 1
ATOM 829 O O . ALA A 1 104 ? 5.758 1.197 -16.516 1 75.06 104 ALA A O 1
ATOM 830 N N . LEU A 1 105 ? 5.648 -0.738 -15.195 1 76.25 105 LEU A N 1
ATOM 831 C CA . LEU A 1 105 ? 5.551 -1.615 -16.359 1 76.25 105 LEU A CA 1
ATOM 832 C C . LEU A 1 105 ? 4.094 -1.906 -16.703 1 76.25 105 LEU A C 1
ATOM 834 O O . LEU A 1 105 ? 3.287 -2.182 -15.805 1 76.25 105 LEU A O 1
ATOM 838 N N . VAL A 1 106 ? 3.736 -1.637 -17.969 1 78.75 106 VAL A N 1
ATOM 839 C CA . VAL A 1 106 ? 2.379 -1.932 -18.422 1 78.75 106 VAL A CA 1
ATOM 840 C C . VAL A 1 106 ? 2.426 -2.801 -19.672 1 78.75 106 VAL A C 1
ATOM 842 O O . VAL A 1 106 ? 3.352 -2.691 -20.484 1 78.75 106 VAL A O 1
ATOM 845 N N . PHE A 1 107 ? 1.455 -3.662 -19.688 1 81.44 107 PHE A N 1
ATOM 846 C CA . PHE A 1 107 ? 1.316 -4.504 -20.875 1 81.44 107 PHE A CA 1
ATOM 847 C C . PHE A 1 107 ? 0.358 -3.873 -21.875 1 81.44 107 PHE A C 1
ATOM 849 O O . PHE A 1 107 ? -0.641 -3.262 -21.484 1 81.44 107 PHE A O 1
ATOM 856 N N . ASP A 1 108 ? 0.731 -3.941 -23.109 1 85.62 108 ASP A N 1
ATOM 857 C CA . ASP A 1 108 ? -0.239 -3.533 -24.125 1 85.62 108 ASP A CA 1
ATOM 858 C C . ASP A 1 108 ? -1.1 -4.715 -24.562 1 85.62 108 ASP A C 1
ATOM 860 O O . ASP A 1 108 ? -1.243 -5.695 -23.828 1 85.62 108 ASP A O 1
ATOM 864 N N . GLU A 1 109 ? -1.823 -4.582 -25.672 1 84.81 109 GLU A N 1
ATOM 865 C CA . GLU A 1 109 ? -2.789 -5.562 -26.156 1 84.81 109 GLU A CA 1
ATOM 866 C C . GLU A 1 109 ? -2.117 -6.906 -26.438 1 84.81 109 GLU A C 1
ATOM 868 O O . GLU A 1 109 ? -2.787 -7.938 -26.516 1 84.81 109 GLU A O 1
ATOM 873 N N . GLY A 1 110 ? -0.796 -6.941 -26.609 1 86.38 110 GLY A N 1
ATOM 874 C CA . GLY A 1 110 ? -0.063 -8.18 -26.828 1 86.38 110 GLY A CA 1
ATOM 875 C C . GLY A 1 110 ? -0.203 -9.164 -25.688 1 86.38 110 GLY A C 1
ATOM 876 O O . GLY A 1 110 ? -0.035 -10.375 -25.875 1 86.38 110 GLY A O 1
ATOM 877 N N . LEU A 1 111 ? -0.51 -8.672 -24.516 1 85.06 111 LEU A N 1
ATOM 878 C CA . LEU A 1 111 ? -0.749 -9.555 -23.375 1 85.06 111 LEU A CA 1
ATOM 879 C C . LEU A 1 111 ? -1.905 -10.508 -23.672 1 85.06 111 LEU A C 1
ATOM 881 O O . LEU A 1 111 ? -1.844 -11.695 -23.312 1 85.06 111 LEU A O 1
ATOM 885 N N . ALA A 1 112 ? -2.928 -10 -24.266 1 86.44 112 ALA A N 1
ATOM 886 C CA . ALA A 1 112 ? -4.086 -10.836 -24.578 1 86.44 112 ALA A CA 1
ATOM 887 C C . ALA A 1 112 ? -3.705 -11.961 -25.531 1 86.44 112 ALA A C 1
ATOM 889 O O . ALA A 1 112 ? -4.145 -13.102 -25.359 1 86.44 112 ALA A O 1
ATOM 890 N N . ALA A 1 113 ? -2.926 -11.617 -26.516 1 90 113 ALA A N 1
ATOM 891 C CA . ALA A 1 113 ? -2.455 -12.625 -27.453 1 90 113 ALA A CA 1
ATOM 892 C C . ALA A 1 113 ? -1.6 -13.68 -26.766 1 90 113 ALA A C 1
ATOM 894 O O . ALA A 1 113 ? -1.741 -14.875 -27.016 1 90 113 ALA A O 1
ATOM 895 N N . ALA A 1 114 ? -0.706 -13.258 -25.922 1 90.69 114 ALA A N 1
ATOM 896 C CA . ALA A 1 114 ? 0.138 -14.172 -25.172 1 90.69 114 ALA A CA 1
ATOM 897 C C . ALA A 1 114 ? -0.706 -15.109 -24.312 1 90.69 114 ALA A C 1
ATOM 899 O O . ALA A 1 114 ? -0.44 -16.312 -24.25 1 90.69 114 ALA A O 1
ATOM 900 N N . LYS A 1 115 ? -1.693 -14.562 -23.641 1 87.06 115 LYS A N 1
ATOM 901 C CA . LYS A 1 115 ? -2.576 -15.344 -22.781 1 87.06 115 LYS A CA 1
ATOM 902 C C . LYS A 1 115 ? -3.254 -16.469 -23.562 1 87.06 115 LYS A C 1
ATOM 904 O O . LYS A 1 115 ? -3.342 -17.594 -23.094 1 87.06 115 LYS A O 1
ATOM 909 N N . VAL A 1 116 ? -3.785 -16.109 -24.719 1 90.19 116 VAL A N 1
ATOM 910 C CA . VAL A 1 116 ? -4.457 -17.094 -25.562 1 90.19 116 VAL A CA 1
ATOM 911 C C . VAL A 1 116 ? -3.484 -18.219 -25.906 1 90.19 116 VAL A C 1
ATOM 913 O O . VAL A 1 116 ? -3.824 -19.406 -25.797 1 90.19 116 VAL A O 1
ATOM 916 N N . LEU A 1 117 ? -2.293 -17.875 -26.359 1 94 117 LEU A N 1
ATOM 917 C CA . LEU A 1 117 ? -1.284 -18.859 -26.719 1 94 117 LEU A CA 1
ATOM 918 C C . LEU A 1 117 ? -0.897 -19.703 -25.531 1 94 117 LEU A C 1
ATOM 920 O O . LEU A 1 117 ? -0.739 -20.922 -25.656 1 94 117 LEU A O 1
ATOM 924 N N . ILE A 1 118 ? -0.744 -19.125 -24.391 1 90.38 118 ILE A N 1
ATOM 925 C CA . ILE A 1 118 ? -0.391 -19.844 -23.172 1 90.38 118 ILE A CA 1
ATOM 926 C C . ILE A 1 118 ? -1.488 -20.844 -22.812 1 90.38 118 ILE A C 1
ATOM 928 O O . ILE A 1 118 ? -1.204 -22 -22.516 1 90.38 118 ILE A O 1
ATOM 932 N N . ASP A 1 119 ? -2.68 -20.406 -22.938 1 88 119 ASP A N 1
ATOM 933 C CA . ASP A 1 119 ? -3.812 -21.281 -22.656 1 88 119 ASP A CA 1
ATOM 934 C C . ASP A 1 119 ? -3.814 -22.484 -23.609 1 88 119 ASP A C 1
ATOM 936 O O . ASP A 1 119 ? -4.082 -23.609 -23.188 1 88 119 ASP A O 1
ATOM 940 N N . GLU A 1 120 ? -3.545 -22.25 -24.812 1 94.12 120 GLU A N 1
ATOM 941 C CA . GLU A 1 120 ? -3.477 -23.344 -25.781 1 94.12 120 GLU A CA 1
ATOM 942 C C . GLU A 1 120 ? -2.355 -24.312 -25.438 1 94.12 120 GLU A C 1
ATOM 944 O O . GLU A 1 120 ? -2.535 -25.531 -25.531 1 94.12 120 GLU A O 1
ATOM 949 N N . CYS A 1 121 ? -1.229 -23.766 -25.078 1 94.12 121 CYS A N 1
ATOM 950 C CA . CYS A 1 121 ? -0.106 -24.609 -24.688 1 94.12 121 CYS A CA 1
ATOM 951 C C . CYS A 1 121 ? -0.473 -25.484 -23.484 1 94.12 121 CYS A C 1
ATOM 953 O O . CYS A 1 121 ? -0.231 -26.688 -23.5 1 94.12 121 CYS A O 1
ATOM 955 N N . ILE A 1 122 ? -1.087 -24.891 -22.5 1 90 122 ILE A N 1
ATOM 956 C CA . ILE A 1 122 ? -1.455 -25.609 -21.297 1 90 122 ILE A CA 1
ATOM 957 C C . ILE A 1 122 ? -2.459 -26.719 -21.625 1 90 122 ILE A C 1
ATOM 959 O O . ILE A 1 122 ? -2.346 -27.844 -21.125 1 90 122 ILE A O 1
ATOM 963 N N . ARG A 1 123 ? -3.404 -26.422 -22.469 1 91.5 123 ARG A N 1
ATOM 964 C CA . ARG A 1 123 ? -4.379 -27.422 -22.891 1 91.5 123 ARG A CA 1
ATOM 965 C C . ARG A 1 123 ? -3.691 -28.594 -23.578 1 91.5 123 ARG A C 1
ATOM 967 O O . ARG A 1 123 ? -3.994 -29.75 -23.297 1 91.5 123 ARG A O 1
ATOM 974 N N . GLU A 1 124 ? -2.793 -28.297 -24.422 1 94.06 124 GLU A N 1
ATOM 975 C CA . GLU A 1 124 ? -2.068 -29.328 -25.156 1 94.06 124 GLU A CA 1
ATOM 976 C C . GLU A 1 124 ? -1.206 -30.172 -24.234 1 94.06 124 GLU A C 1
ATOM 978 O O . GLU A 1 124 ? -1.184 -31.391 -24.328 1 94.06 124 GLU A O 1
ATOM 983 N N . TYR A 1 125 ? -0.529 -29.469 -23.375 1 93.12 125 TYR A N 1
ATOM 984 C CA . TYR A 1 125 ? 0.372 -30.172 -22.453 1 93.12 125 TYR A CA 1
ATOM 985 C C . TYR A 1 125 ? -0.41 -31.016 -21.453 1 93.12 125 TYR A C 1
ATOM 987 O O . TYR A 1 125 ? 0.124 -31.969 -20.891 1 93.12 125 TYR A O 1
ATOM 995 N N . SER A 1 126 ? -1.63 -30.641 -21.188 1 90.94 126 SER A N 1
ATOM 996 C CA . SER A 1 126 ? -2.434 -31.281 -20.141 1 90.94 126 SER A CA 1
ATOM 997 C C . SER A 1 126 ? -3.182 -32.5 -20.688 1 90.94 126 SER A C 1
ATOM 999 O O . SER A 1 126 ? -3.885 -33.188 -19.953 1 90.94 126 SER A O 1
ATOM 1001 N N . GLU A 1 127 ? -3.084 -32.688 -21.953 1 89.75 127 GLU A N 1
ATOM 1002 C CA . GLU A 1 127 ? -3.756 -33.844 -22.531 1 89.75 127 GLU A CA 1
ATOM 1003 C C . GLU A 1 127 ? -3.309 -35.125 -21.844 1 89.75 127 GLU A C 1
ATOM 1005 O O . GLU A 1 127 ? -2.109 -35.375 -21.719 1 89.75 127 GLU A O 1
ATOM 1010 N N . GLY A 1 128 ? -4.285 -35.938 -21.312 1 87.88 128 GLY A N 1
ATOM 1011 C CA . GLY A 1 128 ? -4 -37.219 -20.656 1 87.88 128 GLY A CA 1
ATOM 1012 C C . GLY A 1 128 ? -3.674 -37.062 -19.188 1 87.88 128 GLY A C 1
ATOM 1013 O O . GLY A 1 128 ? -3.43 -38.031 -18.484 1 87.88 128 GLY A O 1
ATOM 1014 N N . SER A 1 129 ? -3.609 -35.875 -18.766 1 89.94 129 SER A N 1
ATOM 1015 C CA . SER A 1 129 ? -3.297 -35.625 -17.359 1 89.94 129 SER A CA 1
ATOM 1016 C C . SER A 1 129 ? -4.5 -35.906 -16.469 1 89.94 129 SER A C 1
ATOM 1018 O O . SER A 1 129 ? -5.645 -35.844 -16.922 1 89.94 129 SER A O 1
ATOM 1020 N N . ARG A 1 130 ? -4.199 -36.188 -15.211 1 91.5 130 ARG A N 1
ATOM 1021 C CA . ARG A 1 130 ? -5.254 -36.406 -14.227 1 91.5 130 ARG A CA 1
ATOM 1022 C C . ARG A 1 130 ? -6.102 -35.156 -14.031 1 91.5 130 ARG A C 1
ATOM 1024 O O . ARG A 1 130 ? -5.582 -34.031 -14.078 1 91.5 130 ARG A O 1
ATOM 1031 N N . PRO A 1 131 ? -7.359 -35.344 -13.773 1 91.06 131 PRO A N 1
ATOM 1032 C CA . PRO A 1 131 ? -8.25 -34.188 -13.586 1 91.06 131 PRO A CA 1
ATOM 1033 C C . PRO A 1 131 ? -7.824 -33.312 -12.414 1 91.06 131 PRO A C 1
ATOM 1035 O O . PRO A 1 131 ? -8.023 -32.094 -12.445 1 91.06 131 PRO A O 1
ATOM 1038 N N . GLU A 1 132 ? -7.277 -33.906 -11.375 1 93.06 132 GLU A N 1
ATOM 1039 C CA . GLU A 1 132 ? -6.816 -33.156 -10.219 1 93.06 132 GLU A CA 1
ATOM 1040 C C . GLU A 1 132 ? -5.742 -32.125 -10.617 1 93.06 132 GLU A C 1
ATOM 1042 O O . GLU A 1 132 ? -5.781 -30.984 -10.188 1 93.06 132 GLU A O 1
ATOM 1047 N N . LEU A 1 133 ? -4.875 -32.594 -11.453 1 89.56 133 LEU A N 1
ATOM 1048 C CA . LEU A 1 133 ? -3.785 -31.719 -11.898 1 89.56 133 LEU A CA 1
ATOM 1049 C C . LEU A 1 133 ? -4.312 -30.578 -12.75 1 89.56 133 LEU A C 1
ATOM 1051 O O . LEU A 1 133 ? -3.84 -29.438 -12.633 1 89.56 133 LEU A O 1
ATOM 1055 N N . LEU A 1 134 ? -5.223 -30.859 -13.539 1 87.56 134 LEU A N 1
ATOM 1056 C CA . LEU A 1 134 ? -5.832 -29.828 -14.383 1 87.56 134 LEU A CA 1
ATOM 1057 C C . LEU A 1 134 ? -6.512 -28.766 -13.531 1 87.56 134 LEU A C 1
ATOM 1059 O O . LEU A 1 134 ? -6.41 -27.562 -13.82 1 87.56 134 LEU A O 1
ATOM 1063 N N . ALA A 1 135 ? -7.223 -29.172 -12.523 1 89.19 135 ALA A N 1
ATOM 1064 C CA . ALA A 1 135 ? -7.898 -28.25 -11.625 1 89.19 135 ALA A CA 1
ATOM 1065 C C . ALA A 1 135 ? -6.898 -27.312 -10.938 1 89.19 135 ALA A C 1
ATOM 1067 O O . ALA A 1 135 ? -7.145 -26.109 -10.82 1 89.19 135 ALA A O 1
ATOM 1068 N N . ILE A 1 136 ? -5.812 -27.875 -10.547 1 87.38 136 ILE A N 1
ATOM 1069 C CA . ILE A 1 136 ? -4.781 -27.125 -9.844 1 87.38 136 ILE A CA 1
ATOM 1070 C C . ILE A 1 136 ? -4.16 -26.094 -10.789 1 87.38 136 ILE A C 1
ATOM 1072 O O . ILE A 1 136 ? -3.982 -24.938 -10.422 1 87.38 136 ILE A O 1
ATOM 1076 N N . ILE A 1 137 ? -3.863 -26.5 -11.992 1 84.12 137 ILE A N 1
ATOM 1077 C CA . ILE A 1 137 ? -3.236 -25.625 -12.969 1 84.12 137 ILE A CA 1
ATOM 1078 C C . ILE A 1 137 ? -4.188 -24.484 -13.32 1 84.12 137 ILE A C 1
ATOM 1080 O O . ILE A 1 137 ? -3.775 -23.312 -13.398 1 84.12 137 ILE A O 1
ATOM 1084 N N . ASN A 1 138 ? -5.398 -24.797 -13.523 1 81.62 138 ASN A N 1
ATOM 1085 C CA . ASN A 1 138 ? -6.383 -23.781 -13.875 1 81.62 138 ASN A CA 1
ATOM 1086 C C . ASN A 1 138 ? -6.547 -22.75 -12.758 1 81.62 138 ASN A C 1
ATOM 1088 O O . ASN A 1 138 ? -6.703 -21.547 -13.023 1 81.62 138 ASN A O 1
ATOM 1092 N N . ALA A 1 139 ? -6.492 -23.172 -11.594 1 80.69 139 ALA A N 1
ATOM 1093 C CA . ALA A 1 139 ? -6.617 -22.281 -10.453 1 80.69 139 ALA A CA 1
ATOM 1094 C C . ALA A 1 139 ? -5.402 -21.359 -10.344 1 80.69 139 ALA A C 1
ATOM 1096 O O . ALA A 1 139 ? -5.531 -20.188 -9.969 1 80.69 139 ALA A O 1
ATOM 1097 N N . ALA A 1 140 ? -4.258 -21.922 -10.656 1 77.12 140 ALA A N 1
ATOM 1098 C CA . ALA A 1 140 ? -3.018 -21.156 -10.555 1 77.12 140 ALA A CA 1
ATOM 1099 C C . ALA A 1 140 ? -2.982 -20.016 -11.57 1 77.12 140 ALA A C 1
ATOM 1101 O O . ALA A 1 140 ? -2.365 -18.984 -11.328 1 77.12 140 ALA A O 1
ATOM 1102 N N . PHE A 1 141 ? -3.693 -20.125 -12.617 1 74.44 141 PHE A N 1
ATOM 1103 C CA . PHE A 1 141 ? -3.631 -19.125 -13.688 1 74.44 141 PHE A CA 1
ATOM 1104 C C . PHE A 1 141 ? -4.934 -18.344 -13.766 1 74.44 141 PHE A C 1
ATOM 1106 O O . PHE A 1 141 ? -5.184 -17.656 -14.75 1 74.44 141 PHE A O 1
ATOM 1113 N N . ALA A 1 142 ? -5.703 -18.578 -12.797 1 71.56 142 ALA A N 1
ATOM 1114 C CA . ALA A 1 142 ? -6.957 -17.828 -12.781 1 71.56 142 ALA A CA 1
ATOM 1115 C C . ALA A 1 142 ? -6.695 -16.344 -12.648 1 71.56 142 ALA A C 1
ATOM 1117 O O . ALA A 1 142 ? -5.758 -15.922 -11.969 1 71.56 142 ALA A O 1
ATOM 1118 N N . THR A 1 143 ? -7.301 -15.43 -13.414 1 63.47 143 THR A N 1
ATOM 1119 C CA . THR A 1 143 ? -7.203 -13.977 -13.43 1 63.47 143 THR A CA 1
ATOM 1120 C C . THR A 1 143 ? -7.957 -13.367 -12.25 1 63.47 143 THR A C 1
ATOM 1122 O O . THR A 1 143 ? -8.836 -14.008 -11.68 1 63.47 143 THR A O 1
ATOM 1125 N N . ASP A 1 144 ? -7.422 -12.273 -11.805 1 62.69 144 ASP A N 1
ATOM 1126 C CA . ASP A 1 144 ? -8.172 -11.547 -10.781 1 62.69 144 ASP A CA 1
ATOM 1127 C C . ASP A 1 144 ? -9.5 -11.031 -11.336 1 62.69 144 ASP A C 1
ATOM 1129 O O . ASP A 1 144 ? -9.852 -11.32 -12.484 1 62.69 144 ASP A O 1
ATOM 1133 N N . ARG A 1 145 ? -10.125 -10.555 -10.414 1 56.94 145 ARG A N 1
ATOM 1134 C CA . ARG A 1 145 ? -11.469 -10.086 -10.734 1 56.94 145 ARG A CA 1
ATOM 1135 C C . ARG A 1 145 ? -11.445 -9.125 -11.914 1 56.94 145 ARG A C 1
ATOM 1137 O O . ARG A 1 145 ? -12.422 -9.039 -12.672 1 56.94 145 ARG A O 1
ATOM 1144 N N . ASP A 1 146 ? -10.43 -8.477 -12.047 1 56.47 146 ASP A N 1
ATOM 1145 C CA . ASP A 1 146 ? -10.352 -7.512 -13.141 1 56.47 146 ASP A CA 1
ATOM 1146 C C . ASP A 1 146 ? -9.797 -8.156 -14.406 1 56.47 146 ASP A C 1
ATOM 1148 O O . ASP A 1 146 ? -9.492 -7.465 -15.383 1 56.47 146 ASP A O 1
ATOM 1152 N N . GLY A 1 147 ? -9.742 -9.391 -14.359 1 57.72 147 GLY A N 1
ATOM 1153 C CA . GLY A 1 147 ? -9.312 -10.156 -15.516 1 57.72 147 GLY A CA 1
ATOM 1154 C C . GLY A 1 147 ? -7.816 -10.109 -15.742 1 57.72 147 GLY A C 1
ATOM 1155 O O . GLY A 1 147 ? -7.328 -10.523 -16.797 1 57.72 147 GLY A O 1
ATOM 1156 N N . ASN A 1 148 ? -7.152 -9.539 -14.82 1 60.81 148 ASN A N 1
ATOM 1157 C CA . ASN A 1 148 ? -5.719 -9.352 -15.031 1 60.81 148 ASN A CA 1
ATOM 1158 C C . ASN A 1 148 ? -4.91 -10.484 -14.398 1 60.81 148 ASN A C 1
ATOM 1160 O O . ASN A 1 148 ? -5.273 -11 -13.344 1 60.81 148 ASN A O 1
ATOM 1164 N N . ILE A 1 149 ? -4.16 -11 -15.336 1 62.03 149 ILE A N 1
ATOM 1165 C CA . ILE A 1 149 ? -3.16 -11.914 -14.797 1 62.03 149 ILE A CA 1
ATOM 1166 C C . ILE A 1 149 ? -2.105 -11.125 -14.023 1 62.03 149 ILE A C 1
ATOM 1168 O O . ILE A 1 149 ? -1.771 -9.992 -14.391 1 62.03 149 ILE A O 1
ATOM 1172 N N . SER A 1 150 ? -1.784 -11.633 -12.789 1 69.38 150 SER A N 1
ATOM 1173 C CA . SER A 1 150 ? -0.731 -10.977 -12.031 1 69.38 150 SER A CA 1
ATOM 1174 C C . SER A 1 150 ? 0.526 -10.781 -12.867 1 69.38 150 SER A C 1
ATOM 1176 O O . SER A 1 150 ? 1.004 -11.727 -13.5 1 69.38 150 SER A O 1
ATOM 1178 N N . THR A 1 151 ? 0.946 -9.586 -13.086 1 68 151 THR A N 1
ATOM 1179 C CA . THR A 1 151 ? 2.166 -9.266 -13.82 1 68 151 THR A CA 1
ATOM 1180 C C . THR A 1 151 ? 3.324 -10.141 -13.352 1 68 151 THR A C 1
ATOM 1182 O O . THR A 1 151 ? 4.09 -10.648 -14.172 1 68 151 THR A O 1
ATOM 1185 N N . ALA A 1 152 ? 3.359 -10.367 -12.102 1 68.56 152 ALA A N 1
ATOM 1186 C CA . ALA A 1 152 ? 4.461 -11.156 -11.539 1 68.56 152 ALA A CA 1
ATOM 1187 C C . ALA A 1 152 ? 4.395 -12.602 -12.016 1 68.56 152 ALA A C 1
ATOM 1189 O O . ALA A 1 152 ? 5.426 -13.203 -12.336 1 68.56 152 ALA A O 1
ATOM 1190 N N . ARG A 1 153 ? 3.248 -13.086 -12.133 1 72.81 153 ARG A N 1
ATOM 1191 C CA . ARG A 1 153 ? 3.072 -14.469 -12.562 1 72.81 153 ARG A CA 1
ATOM 1192 C C . ARG A 1 153 ? 3.465 -14.648 -14.023 1 72.81 153 ARG A C 1
ATOM 1194 O O . ARG A 1 153 ? 4.156 -15.602 -14.375 1 72.81 153 ARG A O 1
ATOM 1201 N N . VAL A 1 154 ? 3.059 -13.695 -14.75 1 72.44 154 VAL A N 1
ATOM 1202 C CA . VAL A 1 154 ? 3.318 -13.766 -16.188 1 72.44 154 VAL A CA 1
ATOM 1203 C C . VAL A 1 154 ? 4.816 -13.633 -16.438 1 72.44 154 VAL A C 1
ATOM 1205 O O . VAL A 1 154 ? 5.375 -14.359 -17.266 1 72.44 154 VAL A O 1
ATOM 1208 N N . LEU A 1 155 ? 5.387 -12.781 -15.703 1 75.56 155 LEU A N 1
ATOM 1209 C CA . LEU A 1 155 ? 6.824 -12.586 -15.844 1 75.56 155 LEU A CA 1
ATOM 1210 C C . LEU A 1 155 ? 7.586 -13.828 -15.398 1 75.56 155 LEU A C 1
ATOM 1212 O O . LEU A 1 155 ? 8.625 -14.164 -15.969 1 75.56 155 LEU A O 1
ATOM 1216 N N . GLY A 1 156 ? 7.078 -14.516 -14.492 1 81 156 GLY A N 1
ATOM 1217 C CA . GLY A 1 156 ? 7.684 -15.758 -14.047 1 81 156 GLY A CA 1
ATOM 1218 C C . GLY A 1 156 ? 7.664 -16.844 -15.102 1 81 156 GLY A C 1
ATOM 1219 O O . GLY A 1 156 ? 8.602 -17.641 -15.203 1 81 156 GLY A O 1
ATOM 1220 N N . LEU A 1 157 ? 6.68 -16.859 -15.922 1 85.25 157 LEU A N 1
ATOM 1221 C CA . LEU A 1 157 ? 6.559 -17.844 -16.984 1 85.25 157 LEU A CA 1
ATOM 1222 C C . LEU A 1 157 ? 7.684 -17.688 -18 1 85.25 157 LEU A C 1
ATOM 1224 O O . LEU A 1 157 ? 8.156 -18.688 -18.562 1 85.25 157 LEU A O 1
ATOM 1228 N N . ARG A 1 158 ? 8.109 -16.516 -18.141 1 85.94 158 ARG A N 1
ATOM 1229 C CA . ARG A 1 158 ? 9.156 -16.219 -19.125 1 85.94 158 ARG A CA 1
ATOM 1230 C C . ARG A 1 158 ? 10.469 -16.891 -18.75 1 85.94 158 ARG A C 1
ATOM 1232 O O . ARG A 1 158 ? 11.336 -17.094 -19.594 1 85.94 158 ARG A O 1
ATOM 1239 N N . ARG A 1 159 ? 10.602 -17.219 -17.562 1 88.06 159 ARG A N 1
ATOM 1240 C CA . ARG A 1 159 ? 11.859 -17.781 -17.078 1 88.06 159 ARG A CA 1
ATOM 1241 C C . ARG A 1 159 ? 11.898 -19.297 -17.281 1 88.06 159 ARG A C 1
ATOM 1243 O O . ARG A 1 159 ? 12.938 -19.922 -17.062 1 88.06 159 ARG A O 1
ATOM 1250 N N . LEU A 1 160 ? 10.773 -19.812 -17.625 1 91.06 160 LEU A N 1
ATOM 1251 C CA . LEU A 1 160 ? 10.711 -21.266 -17.797 1 91.06 160 LEU A CA 1
ATOM 1252 C C . LEU A 1 160 ? 11.438 -21.688 -19.062 1 91.06 160 LEU A C 1
ATOM 1254 O O . LEU A 1 160 ? 11.336 -21.016 -20.094 1 91.06 160 LEU A O 1
ATOM 1258 N N . ASP A 1 161 ? 12.172 -22.734 -18.984 1 91.81 161 ASP A N 1
ATOM 1259 C CA . ASP A 1 161 ? 12.906 -23.266 -20.125 1 91.81 161 ASP A CA 1
ATOM 1260 C C . ASP A 1 161 ? 12.062 -24.281 -20.891 1 91.81 161 ASP A C 1
ATOM 1262 O O . ASP A 1 161 ? 12.227 -25.484 -20.719 1 91.81 161 ASP A O 1
ATOM 1266 N N . ILE A 1 162 ? 11.141 -23.734 -21.656 1 94.62 162 ILE A N 1
ATOM 1267 C CA . ILE A 1 162 ? 10.289 -24.562 -22.5 1 94.62 162 ILE A CA 1
ATOM 1268 C C . ILE A 1 162 ? 10.578 -24.266 -23.969 1 94.62 162 ILE A C 1
ATOM 1270 O O . ILE A 1 162 ? 10.453 -23.125 -24.406 1 94.62 162 ILE A O 1
ATOM 1274 N N . SER A 1 163 ? 10.969 -25.297 -24.797 1 94.88 163 SER A N 1
ATOM 1275 C CA . SER A 1 163 ? 11.461 -25.094 -26.156 1 94.88 163 SER A CA 1
ATOM 1276 C C . SER A 1 163 ? 10.328 -25.203 -27.172 1 94.88 163 SER A C 1
ATOM 1278 O O . SER A 1 163 ? 10.531 -24.938 -28.359 1 94.88 163 SER A O 1
ATOM 1280 N N . ASP A 1 164 ? 9.164 -25.531 -26.719 1 95.69 164 ASP A N 1
ATOM 1281 C CA . ASP A 1 164 ? 8.023 -25.656 -27.609 1 95.69 164 ASP A CA 1
ATOM 1282 C C . ASP A 1 164 ? 7.789 -24.359 -28.391 1 95.69 164 ASP A C 1
ATOM 1284 O O . ASP A 1 164 ? 7.797 -23.266 -27.812 1 95.69 164 ASP A O 1
ATOM 1288 N N . GLU A 1 165 ? 7.633 -24.5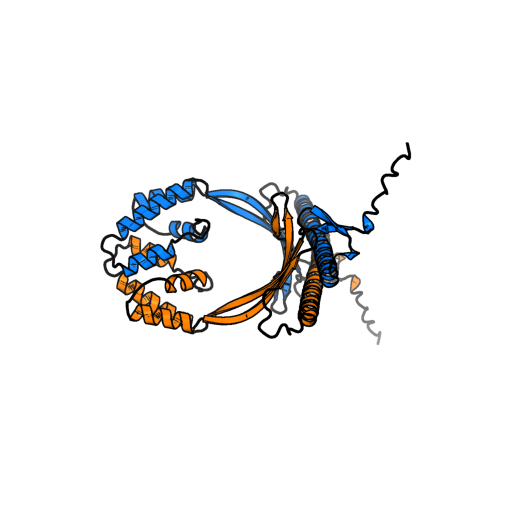47 -29.688 1 96.5 165 GLU A N 1
ATOM 1289 C CA . GLU A 1 165 ? 7.547 -23.391 -30.562 1 96.5 165 GLU A CA 1
ATOM 1290 C C . GLU A 1 165 ? 6.383 -22.484 -30.188 1 96.5 165 GLU A C 1
ATOM 1292 O O . GLU A 1 165 ? 6.523 -21.25 -30.172 1 96.5 165 GLU A O 1
ATOM 1297 N N . LYS A 1 166 ? 5.211 -23.031 -29.984 1 96.56 166 LYS A N 1
ATOM 1298 C CA . LYS A 1 166 ? 4.051 -22.25 -29.594 1 96.56 166 LYS A CA 1
ATOM 1299 C C . LYS A 1 166 ? 4.301 -21.516 -28.281 1 96.56 166 LYS A C 1
ATOM 1301 O O . LYS A 1 166 ? 3.918 -20.359 -28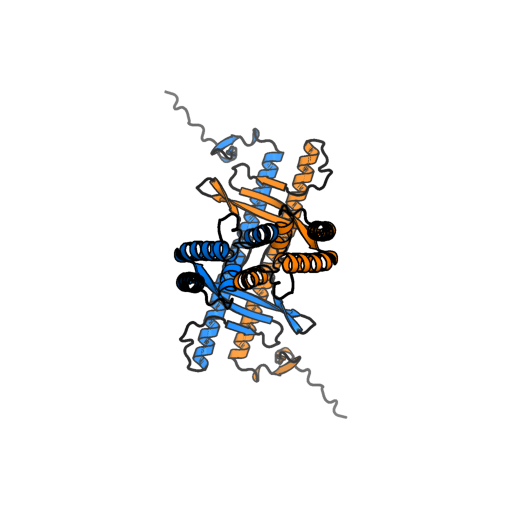.125 1 96.56 166 LYS A O 1
ATOM 1306 N N . TRP A 1 167 ? 4.918 -22.156 -27.344 1 96.31 167 TRP A N 1
ATOM 1307 C CA . TRP A 1 167 ? 5.297 -21.531 -26.078 1 96.31 167 TRP A CA 1
ATOM 1308 C C . TRP A 1 167 ? 6.242 -20.359 -26.312 1 96.31 167 TRP A C 1
ATOM 1310 O O . TRP A 1 167 ? 6.055 -19.281 -25.734 1 96.31 167 TRP A O 1
ATOM 1320 N N . GLN A 1 168 ? 7.191 -20.562 -27.141 1 96.62 168 GLN A N 1
ATOM 1321 C CA . GLN A 1 168 ? 8.156 -19.5 -27.422 1 96.62 168 GLN A CA 1
ATOM 1322 C C . GLN A 1 168 ? 7.48 -18.297 -28.062 1 96.62 168 GLN A C 1
ATOM 1324 O O . GLN A 1 168 ? 7.812 -17.156 -27.75 1 96.62 168 GLN A O 1
ATOM 1329 N N . ARG A 1 169 ? 6.578 -18.578 -28.922 1 96.19 169 ARG A N 1
ATOM 1330 C CA . ARG A 1 169 ? 5.809 -17.5 -29.531 1 96.19 169 ARG A CA 1
ATOM 1331 C C . ARG A 1 169 ? 5.02 -16.734 -28.469 1 96.19 169 ARG A C 1
ATOM 1333 O O . ARG A 1 169 ? 4.902 -15.516 -28.531 1 96.19 169 ARG A O 1
ATOM 1340 N N . ALA A 1 170 ? 4.445 -17.469 -27.5 1 94.31 170 ALA A N 1
ATOM 1341 C CA . ALA A 1 170 ? 3.719 -16.828 -26.406 1 94.31 170 ALA A CA 1
ATOM 1342 C C . ALA A 1 170 ? 4.637 -15.93 -25.578 1 94.31 170 ALA A C 1
ATOM 1344 O O . ALA A 1 170 ? 4.266 -14.797 -25.25 1 94.31 170 ALA A O 1
ATOM 1345 N N . MET A 1 171 ? 5.816 -16.406 -25.281 1 94.06 171 MET A N 1
ATOM 1346 C CA . MET A 1 171 ? 6.781 -15.633 -24.5 1 94.06 171 MET A CA 1
ATOM 1347 C C . MET A 1 171 ? 7.246 -14.398 -25.266 1 94.06 171 MET A C 1
ATOM 1349 O O . MET A 1 171 ? 7.457 -13.336 -24.688 1 94.06 171 MET A O 1
ATOM 1353 N N . ASP A 1 172 ? 7.445 -14.57 -26.547 1 94 172 ASP A N 1
ATOM 1354 C CA . ASP A 1 172 ? 7.797 -13.43 -27.375 1 94 172 ASP A CA 1
ATOM 1355 C C . ASP A 1 172 ? 6.695 -12.367 -27.359 1 94 172 ASP A C 1
ATOM 1357 O O . ASP A 1 172 ? 6.977 -11.172 -27.219 1 94 172 ASP A O 1
ATOM 1361 N N . ALA A 1 173 ? 5.461 -12.812 -27.531 1 92.38 173 ALA A N 1
ATOM 1362 C CA . ALA A 1 173 ? 4.324 -11.898 -27.469 1 92.38 173 ALA A CA 1
ATOM 1363 C C . ALA A 1 173 ? 4.273 -11.164 -26.125 1 92.38 173 ALA A C 1
ATOM 1365 O O . ALA A 1 173 ? 3.998 -9.969 -26.078 1 92.38 173 ALA A O 1
ATOM 1366 N N . LEU A 1 174 ? 4.512 -11.852 -25.062 1 89.12 174 LEU A N 1
ATOM 1367 C CA . LEU A 1 174 ? 4.551 -11.273 -23.719 1 89.12 174 LEU A CA 1
ATOM 1368 C C . LEU A 1 174 ? 5.652 -10.227 -23.609 1 89.12 174 LEU A C 1
ATOM 1370 O O . LEU A 1 174 ? 5.41 -9.109 -23.156 1 89.12 174 LEU A O 1
ATOM 1374 N N . SER A 1 175 ? 6.809 -10.57 -24.078 1 89.25 175 SER A N 1
ATOM 1375 C CA . SER A 1 175 ? 7.961 -9.672 -24.016 1 89.25 175 SER A CA 1
ATOM 1376 C C . SER A 1 175 ? 7.73 -8.414 -24.828 1 89.25 175 SER A C 1
ATOM 1378 O O . SER A 1 175 ? 8.039 -7.309 -24.391 1 89.25 175 SER A O 1
ATOM 1380 N N . ASP A 1 176 ? 7.172 -8.625 -25.969 1 90.12 176 ASP A N 1
ATOM 1381 C CA . ASP A 1 176 ? 6.918 -7.504 -26.875 1 90.12 176 ASP A CA 1
ATOM 1382 C C . ASP A 1 176 ? 5.828 -6.586 -26.312 1 90.12 176 ASP A C 1
ATOM 1384 O O . ASP A 1 176 ? 5.77 -5.402 -26.656 1 90.12 176 ASP A O 1
ATOM 1388 N N . SER A 1 177 ? 4.988 -7.168 -25.547 1 88.06 177 SER A N 1
ATOM 1389 C CA . SER A 1 177 ? 3.867 -6.406 -25.016 1 88.06 177 SER A CA 1
ATOM 1390 C C . SER A 1 177 ? 4.297 -5.539 -23.828 1 88.06 177 SER A C 1
ATOM 1392 O O . SER A 1 177 ? 3.59 -4.609 -23.438 1 88.06 177 SER A O 1
ATOM 1394 N N . LEU A 1 178 ? 5.352 -5.832 -23.188 1 83.75 178 LEU A N 1
ATOM 1395 C CA . LEU A 1 178 ? 5.824 -5.109 -22.016 1 83.75 178 LEU A CA 1
ATOM 1396 C C . LEU A 1 178 ? 6.352 -3.732 -22.391 1 83.75 178 LEU A C 1
ATOM 1398 O O . LEU A 1 178 ? 7.25 -3.617 -23.234 1 83.75 178 LEU A O 1
ATOM 1402 N N . GLN A 1 179 ? 5.645 -2.74 -21.938 1 82.06 179 GLN A N 1
ATOM 1403 C CA . GLN A 1 179 ? 6.035 -1.354 -22.172 1 82.06 179 GLN A CA 1
ATOM 1404 C C . GLN A 1 179 ? 6.387 -0.654 -20.875 1 82.06 179 GLN A C 1
ATOM 1406 O O . GLN A 1 179 ? 5.746 -0.892 -19.844 1 82.06 179 GLN A O 1
ATOM 1411 N N . VAL A 1 180 ? 7.621 -0.047 -20.906 1 73.12 180 VAL A N 1
ATOM 1412 C CA . VAL A 1 180 ? 7.895 0.841 -19.781 1 73.12 180 VAL A CA 1
ATOM 1413 C C . VAL A 1 180 ? 7.066 2.117 -19.922 1 73.12 180 VAL A C 1
ATOM 1415 O O . VAL A 1 180 ? 7.141 2.805 -20.938 1 73.12 180 VAL A O 1
ATOM 1418 N N . HIS A 1 181 ? 6.008 2.258 -19.219 1 71.88 181 HIS A N 1
ATOM 1419 C CA . HIS A 1 181 ? 5.176 3.453 -19.297 1 71.88 181 HIS A CA 1
ATOM 1420 C C . HIS A 1 181 ? 5.844 4.637 -18.609 1 71.88 181 HIS A C 1
ATOM 1422 O O . HIS A 1 181 ? 6.672 5.328 -19.203 1 71.88 181 HIS A O 1
ATOM 1428 N N . THR A 1 182 ? 5.223 5.125 -17.562 1 71.75 182 THR A N 1
ATOM 1429 C CA . THR A 1 182 ? 5.617 6.352 -16.875 1 71.75 182 THR A CA 1
ATOM 1430 C C . THR A 1 182 ? 6.445 6.035 -15.633 1 71.75 182 THR A C 1
ATOM 1432 O O . THR A 1 182 ? 6.383 4.926 -15.102 1 71.75 182 THR A O 1
ATOM 1435 N N . SER A 1 183 ? 7.516 6.793 -15.414 1 77.94 183 SER A N 1
ATOM 1436 C CA . SER A 1 183 ? 8.266 6.684 -14.172 1 77.94 183 SER A CA 1
ATOM 1437 C C . SER A 1 183 ? 7.664 7.574 -13.086 1 77.94 183 SER A C 1
ATOM 1439 O O . SER A 1 183 ? 7.18 8.672 -13.375 1 77.94 183 SER A O 1
ATOM 1441 N N . LYS A 1 184 ? 7.441 6.949 -12 1 82.75 184 LYS A N 1
ATOM 1442 C CA . LYS A 1 184 ? 6.969 7.707 -10.852 1 82.75 184 LYS A CA 1
ATOM 1443 C C . LYS A 1 184 ? 8.102 7.957 -9.852 1 82.75 184 LYS A C 1
ATOM 1445 O O . LYS A 1 184 ? 8.922 7.074 -9.609 1 82.75 184 LYS A O 1
ATOM 1450 N N . ALA A 1 185 ? 8.148 9.242 -9.406 1 86.25 185 ALA A N 1
ATOM 1451 C CA . ALA A 1 185 ? 9.164 9.617 -8.422 1 86.25 185 ALA A CA 1
ATOM 1452 C C . ALA A 1 185 ? 8.609 9.523 -7.004 1 86.25 185 ALA A C 1
ATOM 1454 O O . ALA A 1 185 ? 7.449 9.883 -6.758 1 86.25 185 ALA A O 1
ATOM 1455 N N . PHE A 1 186 ? 9.445 8.984 -6.125 1 88.75 186 PHE A N 1
ATOM 1456 C CA . PHE A 1 186 ? 9.078 8.852 -4.719 1 88.75 186 PHE A CA 1
ATOM 1457 C C . PHE A 1 186 ? 10.188 9.398 -3.822 1 88.75 186 PHE A C 1
ATOM 1459 O O . PHE A 1 186 ? 11.367 9.25 -4.125 1 88.75 186 PHE A O 1
ATOM 1466 N N . VAL A 1 187 ? 9.719 10.047 -2.73 1 94.44 187 VAL A N 1
ATOM 1467 C CA . VAL A 1 187 ? 10.656 10.453 -1.691 1 94.44 187 VAL A CA 1
ATOM 1468 C C . VAL A 1 187 ? 10.531 9.523 -0.486 1 94.44 187 VAL A C 1
ATOM 1470 O O . VAL A 1 187 ? 9.422 9.234 -0.032 1 94.44 187 VAL A O 1
ATOM 1473 N N . ARG A 1 188 ? 11.672 9.055 -0.018 1 95.44 188 ARG A N 1
ATOM 1474 C CA . ARG A 1 188 ? 11.711 8.18 1.151 1 95.44 188 ARG A CA 1
ATOM 1475 C C . ARG A 1 188 ? 12.688 8.703 2.195 1 95.44 188 ARG A C 1
ATOM 1477 O O . ARG A 1 188 ? 13.766 9.195 1.852 1 95.44 188 ARG A O 1
ATOM 1484 N N . VAL A 1 189 ? 12.242 8.625 3.396 1 97.69 189 VAL A N 1
ATOM 1485 C CA . VAL A 1 189 ? 13.086 8.992 4.527 1 97.69 189 VAL A CA 1
ATOM 1486 C C . VAL A 1 189 ? 13.281 7.781 5.441 1 97.69 189 VAL A C 1
ATOM 1488 O O . VAL A 1 189 ? 12.32 7.098 5.789 1 97.69 189 VAL A O 1
ATOM 1491 N N . HIS A 1 190 ? 14.523 7.52 5.758 1 97.88 190 HIS A N 1
ATOM 1492 C CA . HIS A 1 190 ? 14.859 6.414 6.645 1 97.88 190 HIS A CA 1
ATOM 1493 C C . HIS A 1 190 ? 15.625 6.902 7.871 1 97.88 190 HIS A C 1
ATOM 1495 O O . HIS A 1 190 ? 16.328 7.91 7.809 1 97.88 190 HIS A O 1
ATOM 1501 N N . GLU A 1 191 ? 15.445 6.191 8.945 1 98 191 GLU A N 1
ATOM 1502 C CA . GLU A 1 191 ? 16.172 6.441 10.188 1 98 191 GLU A CA 1
ATOM 1503 C C . GLU A 1 191 ? 16.922 5.199 10.656 1 98 191 GLU A C 1
ATOM 1505 O O . GLU A 1 191 ? 16.391 4.09 10.609 1 98 191 GLU A O 1
ATOM 1510 N N . ARG A 1 192 ? 18.078 5.438 11.055 1 96.62 192 ARG A N 1
ATOM 1511 C CA . ARG A 1 192 ? 18.906 4.332 11.531 1 96.62 192 ARG A CA 1
ATOM 1512 C C . ARG A 1 192 ? 18.484 3.891 12.93 1 96.62 192 ARG A C 1
ATOM 1514 O O . ARG A 1 192 ? 18.344 4.719 13.828 1 96.62 192 ARG A O 1
ATOM 1521 N N . ASP A 1 193 ? 18.297 2.555 13.094 1 95.12 193 ASP A N 1
ATOM 1522 C CA . ASP A 1 193 ? 17.844 2.068 14.391 1 95.12 193 ASP A CA 1
ATOM 1523 C C . ASP A 1 193 ? 19.031 1.604 15.242 1 95.12 193 ASP A C 1
ATOM 1525 O O . ASP A 1 193 ? 20.188 1.799 14.867 1 95.12 193 ASP A O 1
ATOM 1529 N N . ALA A 1 194 ? 18.766 1.07 16.391 1 92.69 194 ALA A N 1
ATOM 1530 C CA . ALA A 1 194 ? 19.797 0.681 17.359 1 92.69 194 ALA A CA 1
ATOM 1531 C C . ALA A 1 194 ? 20.688 -0.414 16.797 1 92.69 194 ALA A C 1
ATOM 1533 O O . ALA A 1 194 ? 21.859 -0.522 17.172 1 92.69 194 ALA A O 1
ATOM 1534 N N . ASN A 1 195 ? 20.25 -1.191 15.828 1 94.19 195 ASN A N 1
ATOM 1535 C CA . ASN A 1 195 ? 21.016 -2.275 15.211 1 94.19 195 ASN A CA 1
ATOM 1536 C C . ASN A 1 195 ? 21.781 -1.795 13.984 1 94.19 195 ASN A C 1
ATOM 1538 O O . ASN A 1 195 ? 22.438 -2.588 13.305 1 94.19 195 ASN A O 1
ATOM 1542 N N . GLY A 1 196 ? 21.656 -0.552 13.711 1 92.5 196 GLY A N 1
ATOM 1543 C CA . GLY A 1 196 ? 22.375 0.014 12.586 1 92.5 196 GLY A CA 1
ATOM 1544 C C . GLY A 1 196 ? 21.641 -0.135 11.266 1 92.5 196 GLY A C 1
ATOM 1545 O O . GLY A 1 196 ? 22.188 0.169 10.203 1 92.5 196 GLY A O 1
ATOM 1546 N N . GLU A 1 197 ? 20.375 -0.626 11.367 1 96.19 197 GLU A N 1
ATOM 1547 C CA . GLU A 1 197 ? 19.578 -0.805 10.156 1 96.19 197 GLU A CA 1
ATOM 1548 C C . GLU A 1 197 ? 18.672 0.399 9.906 1 96.19 197 GLU A C 1
ATOM 1550 O O . GLU A 1 197 ? 18.094 0.956 10.844 1 96.19 197 GLU A O 1
ATOM 1555 N N . TYR A 1 198 ? 18.656 0.834 8.719 1 96.25 198 TYR A N 1
ATOM 1556 C CA . TYR A 1 198 ? 17.797 1.947 8.352 1 96.25 198 TYR A CA 1
ATOM 1557 C C . TYR A 1 198 ? 16.344 1.485 8.211 1 96.25 198 TYR A C 1
ATOM 1559 O O . TYR A 1 198 ? 16.062 0.505 7.516 1 96.25 198 TYR A O 1
ATOM 1567 N N . ARG A 1 199 ? 15.484 2.252 8.875 1 97 199 ARG A N 1
ATOM 1568 C CA . ARG A 1 199 ? 14.055 1.974 8.852 1 97 199 ARG A CA 1
ATOM 1569 C C . ARG A 1 199 ? 13.289 3.109 8.18 1 97 199 ARG A C 1
ATOM 1571 O O . ARG A 1 199 ? 13.562 4.285 8.438 1 97 199 ARG A O 1
ATOM 1578 N N . LEU A 1 200 ? 12.352 2.682 7.359 1 96.5 200 LEU A N 1
ATOM 1579 C CA . LEU A 1 200 ? 11.547 3.664 6.641 1 96.5 200 LEU A CA 1
ATOM 1580 C C . LEU A 1 200 ? 10.656 4.441 7.598 1 96.5 200 LEU A C 1
ATOM 1582 O O . LEU A 1 200 ? 10.023 3.857 8.484 1 96.5 200 LEU A O 1
ATOM 1586 N N . MET A 1 201 ? 10.656 5.785 7.48 1 96.44 201 MET A N 1
ATOM 1587 C CA . MET A 1 201 ? 9.664 6.625 8.141 1 96.44 201 MET A CA 1
ATOM 1588 C C . MET A 1 201 ? 8.367 6.672 7.328 1 96.44 201 MET A C 1
ATOM 1590 O O . MET A 1 201 ? 8.297 7.359 6.309 1 96.44 201 MET A O 1
ATOM 1594 N N . ASN A 1 202 ? 7.379 5.941 7.828 1 95.94 202 ASN A N 1
ATOM 1595 C CA . ASN A 1 202 ? 6.148 5.793 7.059 1 95.94 202 ASN A CA 1
ATOM 1596 C C . ASN A 1 202 ? 5.297 7.059 7.109 1 95.94 202 ASN A C 1
ATOM 1598 O O . ASN A 1 202 ? 5.047 7.598 8.188 1 95.94 202 ASN A O 1
ATOM 1602 N N . LEU A 1 203 ? 4.969 7.566 5.973 1 96.38 203 LEU A N 1
ATOM 1603 C CA . LEU A 1 203 ? 4.035 8.68 5.855 1 96.38 203 LEU A CA 1
ATOM 1604 C C . LEU A 1 203 ? 2.746 8.242 5.172 1 96.38 203 LEU A C 1
ATOM 1606 O O . LEU A 1 203 ? 2.312 8.867 4.199 1 96.38 203 LEU A O 1
ATOM 1610 N N . ASP A 1 204 ? 2.17 7.156 5.664 1 95.12 204 ASP A N 1
ATOM 1611 C CA . ASP A 1 204 ? 0.909 6.523 5.289 1 95.12 204 ASP A CA 1
ATOM 1612 C C . ASP A 1 204 ? -0.002 6.348 6.5 1 95.12 204 ASP A C 1
ATOM 1614 O O . ASP A 1 204 ? 0.374 5.695 7.477 1 95.12 204 ASP A O 1
ATOM 1618 N N . ILE A 1 205 ? -1.157 6.895 6.352 1 94.19 205 ILE A N 1
ATOM 1619 C CA . ILE A 1 205 ? -2.076 6.875 7.484 1 94.19 205 ILE A CA 1
ATOM 1620 C C . ILE A 1 205 ? -2.301 5.438 7.941 1 94.19 205 ILE A C 1
ATOM 1622 O O . ILE A 1 205 ? -2.521 5.184 9.133 1 94.19 205 ILE A O 1
ATOM 1626 N N . ALA A 1 206 ? -2.238 4.52 7.059 1 89.88 206 ALA A N 1
ATOM 1627 C CA . ALA A 1 206 ? -2.516 3.123 7.387 1 89.88 206 ALA A CA 1
ATOM 1628 C C . ALA A 1 206 ? -1.342 2.49 8.133 1 89.88 206 ALA A C 1
ATOM 1630 O O . ALA A 1 206 ? -1.478 1.412 8.711 1 89.88 206 ALA A O 1
ATOM 1631 N N . LYS A 1 207 ? -0.19 3.105 8.07 1 89.62 207 LYS A N 1
ATOM 1632 C CA . LYS A 1 207 ? 1.02 2.463 8.578 1 89.62 207 LYS A CA 1
ATOM 1633 C C . LYS A 1 207 ? 1.599 3.238 9.758 1 89.62 207 LYS A C 1
ATOM 1635 O O . LYS A 1 207 ? 2.619 2.844 10.32 1 89.62 207 LYS A O 1
ATOM 1640 N N . VAL A 1 208 ? 0.997 4.379 10.102 1 90.38 208 VAL A N 1
ATOM 1641 C CA . VAL A 1 208 ? 1.491 5.168 11.219 1 90.38 208 VAL A CA 1
ATOM 1642 C C . VAL A 1 208 ? 0.713 4.812 12.484 1 90.38 208 VAL A C 1
ATOM 1644 O O . VAL A 1 208 ? -0.44 4.383 12.414 1 90.38 208 VAL A O 1
ATOM 1647 N N . MET B 1 1 ? 52.469 23.562 39.594 1 36.31 1 MET B N 1
ATOM 1648 C CA . MET B 1 1 ? 51.469 22.594 39.156 1 36.31 1 MET B CA 1
ATOM 1649 C C . MET B 1 1 ? 50.375 23.266 38.312 1 36.31 1 MET B C 1
ATOM 1651 O O . MET B 1 1 ? 49.531 23.953 38.844 1 36.31 1 MET B O 1
ATOM 1655 N N . GLU B 1 2 ? 50.75 23.953 37.156 1 38.03 2 GLU B N 1
ATOM 1656 C CA . GLU B 1 2 ? 49.875 24.656 36.219 1 38.03 2 GLU B CA 1
ATOM 1657 C C . GLU B 1 2 ? 48.688 23.781 35.812 1 38.03 2 GLU B C 1
ATOM 1659 O O . GLU B 1 2 ? 48.844 22.625 35.406 1 38.03 2 GLU B O 1
ATOM 1664 N N . GLY B 1 3 ? 47.562 23.828 36.562 1 39.75 3 GLY B N 1
ATOM 1665 C CA . GLY B 1 3 ? 46.312 23.156 36.25 1 39.75 3 GLY B CA 1
ATOM 1666 C C . GLY B 1 3 ? 45.969 23.156 34.781 1 39.75 3 GLY B C 1
ATOM 1667 O O . GLY B 1 3 ? 46.031 24.203 34.125 1 39.75 3 GLY B O 1
ATOM 1668 N N . MET B 1 4 ? 46.406 22.172 33.938 1 40.59 4 MET B N 1
ATOM 1669 C CA . MET B 1 4 ? 45.969 21.984 32.562 1 40.59 4 MET B CA 1
ATOM 1670 C C . MET B 1 4 ? 44.5 22.375 32.406 1 40.59 4 MET B C 1
ATOM 1672 O O . MET B 1 4 ? 43.625 21.812 33.094 1 40.59 4 MET B O 1
ATOM 1676 N N . LYS B 1 5 ? 44.125 23.656 32.375 1 44.16 5 LYS B N 1
ATOM 1677 C CA . LYS B 1 5 ? 42.781 24.062 31.984 1 44.16 5 LYS B CA 1
ATOM 1678 C C . LYS B 1 5 ? 42.188 23.125 30.922 1 44.16 5 LYS B C 1
ATOM 1680 O O . LYS B 1 5 ? 42.812 22.922 29.875 1 44.16 5 LYS B O 1
ATOM 1685 N N . MET B 1 6 ? 41.594 22.031 31.203 1 47.03 6 MET B N 1
ATOM 1686 C CA . MET B 1 6 ? 40.812 21.219 30.266 1 47.03 6 MET B CA 1
ATOM 1687 C C . MET B 1 6 ? 40.062 22.094 29.297 1 47.03 6 MET B C 1
ATOM 1689 O O . MET B 1 6 ? 39.219 22.891 29.703 1 47.03 6 MET B O 1
ATOM 1693 N N . SER B 1 7 ? 40.594 22.797 28.344 1 53.81 7 SER B N 1
ATOM 1694 C CA . SER B 1 7 ? 40 23.609 27.297 1 53.81 7 SER B CA 1
ATOM 1695 C C . SER B 1 7 ? 38.625 23.078 26.938 1 53.81 7 SER B C 1
ATOM 1697 O O . SER B 1 7 ? 38.438 21.859 26.766 1 53.81 7 SER B O 1
ATOM 1699 N N . GLN B 1 8 ? 37.562 23.547 27.578 1 63.44 8 GLN B N 1
ATOM 1700 C CA . GLN B 1 8 ? 36.156 23.25 27.328 1 63.44 8 GLN B CA 1
ATOM 1701 C C . GLN B 1 8 ? 35.875 23.188 25.828 1 63.44 8 GLN B C 1
ATOM 1703 O O . GLN B 1 8 ? 36.094 24.172 25.109 1 63.44 8 GLN B O 1
ATOM 1708 N N . ILE B 1 9 ? 36.125 22.078 25.172 1 71.25 9 ILE B N 1
ATOM 1709 C CA . ILE B 1 9 ? 35.812 21.859 23.766 1 71.25 9 ILE B CA 1
ATOM 1710 C C . ILE B 1 9 ? 34.438 22.406 23.453 1 71.25 9 ILE B C 1
ATOM 1712 O O . ILE B 1 9 ? 33.469 22.094 24.141 1 71.25 9 ILE B O 1
ATOM 1716 N N . ASP B 1 10 ? 34.375 23.578 22.75 1 83.81 10 ASP B N 1
ATOM 1717 C CA . ASP B 1 10 ? 33.125 24.109 22.234 1 83.81 10 ASP B CA 1
ATOM 1718 C C . ASP B 1 10 ? 32.469 23.156 21.234 1 83.81 10 ASP B C 1
ATOM 1720 O O . ASP B 1 10 ? 32.844 23.125 20.062 1 83.81 10 ASP B O 1
ATOM 1724 N N . MET B 1 11 ? 31.594 22.359 21.641 1 84.81 11 MET B N 1
ATOM 1725 C CA . MET B 1 11 ? 30.969 21.297 20.875 1 84.81 11 MET B CA 1
ATOM 1726 C C . MET B 1 11 ? 30.234 21.844 19.656 1 84.81 11 MET B C 1
ATOM 1728 O O . MET B 1 11 ? 29.938 21.109 18.719 1 84.81 11 MET B O 1
ATOM 1732 N N . SER B 1 12 ? 29.984 23.125 19.688 1 88.75 12 SER B N 1
ATOM 1733 C CA . SER B 1 12 ? 29.281 23.734 18.562 1 88.75 12 SER B CA 1
ATOM 1734 C C . SER B 1 12 ? 30.156 23.797 17.328 1 88.75 12 SER B C 1
ATOM 1736 O O . SER B 1 12 ? 29.656 23.984 16.219 1 88.75 12 SER B O 1
ATOM 1738 N N . GLN B 1 13 ? 31.422 23.562 17.578 1 92.25 13 GLN B N 1
ATOM 1739 C CA . GLN B 1 13 ? 32.375 23.641 16.453 1 92.25 13 GLN B CA 1
ATOM 1740 C C . GLN B 1 13 ? 32.625 22.25 15.875 1 92.25 13 GLN B C 1
ATOM 1742 O O . GLN B 1 13 ? 33.469 22.109 14.969 1 92.25 13 GLN B O 1
ATOM 1747 N N . TYR B 1 14 ? 31.922 21.375 16.438 1 95.19 14 TYR B N 1
ATOM 1748 C CA . TYR B 1 14 ? 32.156 20.016 15.977 1 95.19 14 TYR B CA 1
ATOM 1749 C C . TYR B 1 14 ? 30.844 19.359 15.531 1 95.19 14 TYR B C 1
ATOM 1751 O O . TYR B 1 14 ? 29.766 19.781 15.945 1 95.19 14 TYR B O 1
ATOM 1759 N N . LYS B 1 15 ? 30.953 18.328 14.625 1 95.31 15 LYS B N 1
ATOM 1760 C CA . LYS B 1 15 ? 29.844 17.453 14.234 1 95.31 15 LYS B CA 1
ATOM 1761 C C . LYS B 1 15 ? 30.25 15.977 14.359 1 95.31 15 LYS B C 1
ATOM 1763 O O . LYS B 1 15 ? 31.406 15.625 14.102 1 95.31 15 LYS B O 1
ATOM 1768 N N . LYS B 1 16 ? 29.297 15.266 14.805 1 95.62 16 LYS B N 1
ATOM 1769 C CA . LYS B 1 16 ? 29.531 13.828 14.898 1 95.62 16 LYS B CA 1
ATOM 1770 C C . LYS B 1 16 ? 29.375 13.156 13.539 1 95.62 16 LYS B C 1
ATOM 1772 O O . LYS B 1 16 ? 28.422 13.438 12.812 1 95.62 16 LYS B O 1
ATOM 1777 N N . ASP B 1 17 ? 30.297 12.305 13.172 1 95.62 17 ASP B N 1
ATOM 1778 C CA . ASP B 1 17 ? 30.172 11.578 11.914 1 95.62 17 ASP B CA 1
ATOM 1779 C C . ASP B 1 17 ? 29.484 10.227 12.133 1 95.62 17 ASP B C 1
ATOM 1781 O O . ASP B 1 17 ? 29.047 9.914 13.242 1 95.62 17 ASP B O 1
ATOM 1785 N N . ALA B 1 18 ? 29.328 9.406 11.078 1 93.38 18 ALA B N 1
ATOM 1786 C CA . ALA B 1 18 ? 28.578 8.156 11.109 1 93.38 18 ALA B CA 1
ATOM 1787 C C . ALA B 1 18 ? 29.234 7.141 12.047 1 93.38 18 ALA B C 1
ATOM 1789 O O . ALA B 1 18 ? 28.562 6.234 12.555 1 93.38 18 ALA B O 1
ATOM 1790 N N . ARG B 1 19 ? 30.531 7.332 12.328 1 93.12 19 ARG B N 1
ATOM 1791 C CA . ARG B 1 19 ? 31.266 6.422 13.188 1 93.12 19 ARG B CA 1
ATOM 1792 C C . ARG B 1 19 ? 31.281 6.918 14.633 1 93.12 19 ARG B C 1
ATOM 1794 O O . ARG B 1 19 ? 31.844 6.266 15.516 1 93.12 19 ARG B O 1
ATOM 1801 N N . GLY B 1 20 ? 30.719 8.094 14.859 1 92.25 20 GLY B N 1
ATOM 1802 C CA . GLY B 1 20 ? 30.641 8.641 16.203 1 92.25 20 GLY B CA 1
ATOM 1803 C C . GLY B 1 20 ? 31.766 9.586 16.547 1 92.25 20 GLY B C 1
ATOM 1804 O O . GLY B 1 20 ? 31.844 10.102 17.656 1 92.25 20 GLY B O 1
ATOM 1805 N N . ASN B 1 21 ? 32.688 9.852 15.57 1 94.44 21 ASN B N 1
ATOM 1806 C CA . ASN B 1 21 ? 33.812 10.75 15.805 1 94.44 21 ASN B CA 1
ATOM 1807 C C . ASN B 1 21 ? 33.375 12.211 15.758 1 94.44 21 ASN B C 1
ATOM 1809 O O . ASN B 1 21 ? 32.531 12.594 14.93 1 94.44 21 ASN B O 1
ATOM 1813 N N . LEU B 1 22 ? 33.938 12.914 16.609 1 95.25 22 LEU B N 1
ATOM 1814 C CA . LEU B 1 22 ? 33.75 14.359 16.547 1 95.25 22 LEU B CA 1
ATOM 1815 C C . LEU B 1 22 ? 34.688 14.992 15.531 1 95.25 22 LEU B C 1
ATOM 1817 O O . LEU B 1 22 ? 35.906 14.898 15.664 1 95.25 22 LEU B O 1
ATOM 1821 N N . VAL B 1 23 ? 34.125 15.57 14.531 1 96.25 23 VAL B N 1
ATOM 1822 C CA . VAL B 1 23 ? 34.875 16.188 13.461 1 96.25 23 VAL B CA 1
ATOM 1823 C C . VAL B 1 23 ? 34.719 17.703 13.516 1 96.25 23 VAL B C 1
ATOM 1825 O O . VAL B 1 23 ? 33.594 18.219 13.57 1 96.25 23 VAL B O 1
ATOM 1828 N N . PRO B 1 24 ? 35.875 18.406 13.531 1 96 24 PRO B N 1
ATOM 1829 C CA . PRO B 1 24 ? 35.719 19.859 13.461 1 96 24 PRO B CA 1
ATOM 1830 C C . PRO B 1 24 ? 35 20.312 12.188 1 96 24 PRO B C 1
ATOM 1832 O O . PRO B 1 24 ? 35.344 19.875 11.094 1 96 24 PRO B O 1
ATOM 1835 N N . ILE B 1 25 ? 33.969 21.188 12.367 1 96.25 25 ILE B N 1
ATOM 1836 C CA . ILE B 1 25 ? 33.156 21.656 11.25 1 96.25 25 ILE B CA 1
ATOM 1837 C C . ILE B 1 25 ? 34.062 22.25 10.172 1 96.25 25 ILE B C 1
ATOM 1839 O O . ILE B 1 25 ? 33.781 22.094 8.977 1 96.25 25 ILE B O 1
ATOM 1843 N N . ALA B 1 26 ? 35.125 22.859 10.539 1 94.81 26 ALA B N 1
ATOM 1844 C CA . ALA B 1 26 ? 36.094 23.5 9.633 1 94.81 26 ALA B CA 1
ATOM 1845 C C . ALA B 1 26 ? 36.719 22.469 8.719 1 94.81 26 ALA B C 1
ATOM 1847 O O . ALA B 1 26 ? 37.25 22.797 7.648 1 94.81 26 ALA B O 1
ATOM 1848 N N . ASN B 1 27 ? 36.781 21.188 9.117 1 96 27 ASN B N 1
ATOM 1849 C CA . ASN B 1 27 ? 37.406 20.125 8.352 1 96 27 ASN B CA 1
ATOM 1850 C C . ASN B 1 27 ? 36.406 19.391 7.457 1 96 27 ASN B C 1
ATOM 1852 O O . ASN B 1 27 ? 36.781 18.453 6.75 1 96 27 ASN B O 1
ATOM 1856 N N . ILE B 1 28 ? 35.125 19.781 7.5 1 95.94 28 ILE B N 1
ATOM 1857 C CA . ILE B 1 28 ? 34.094 19.141 6.707 1 95.94 28 ILE B CA 1
ATOM 1858 C C . ILE B 1 28 ? 33.875 19.922 5.414 1 95.94 28 ILE B C 1
ATOM 1860 O O . ILE B 1 28 ? 33.75 21.156 5.441 1 95.94 28 ILE B O 1
ATOM 1864 N N . ARG B 1 29 ? 33.906 19.203 4.301 1 94.44 29 ARG B N 1
ATOM 1865 C CA . ARG B 1 29 ? 33.688 19.859 3.018 1 94.44 29 ARG B CA 1
ATOM 1866 C C . ARG B 1 29 ? 32.375 20.625 3.01 1 94.44 29 ARG B C 1
ATOM 1868 O O . ARG B 1 29 ? 31.359 20.141 3.539 1 94.44 29 ARG B O 1
ATOM 1875 N N . PRO B 1 30 ? 32.281 21.781 2.41 1 93.62 30 PRO B N 1
ATOM 1876 C CA . PRO B 1 30 ? 31.047 22.578 2.369 1 93.62 30 PRO B CA 1
ATOM 1877 C C . PRO B 1 30 ? 29.875 21.797 1.8 1 93.62 30 PRO B C 1
ATOM 1879 O O . PRO B 1 30 ? 28.75 21.891 2.311 1 93.62 30 PRO B O 1
ATOM 1882 N N . ILE B 1 31 ? 30.062 21 0.803 1 93.69 31 ILE B N 1
ATOM 1883 C CA . ILE B 1 31 ? 28.984 20.25 0.163 1 93.69 31 ILE B CA 1
ATOM 1884 C C . ILE B 1 31 ? 28.453 19.203 1.125 1 93.69 31 ILE B C 1
ATOM 1886 O O . ILE B 1 31 ? 27.25 18.891 1.126 1 93.69 31 ILE B O 1
ATOM 1890 N N . ASP B 1 32 ? 29.328 18.688 1.924 1 95.31 32 ASP B N 1
ATOM 1891 C CA . ASP B 1 32 ? 28.906 17.703 2.92 1 95.31 32 ASP B CA 1
ATOM 1892 C C . ASP B 1 32 ? 28.062 18.359 4.02 1 95.31 32 ASP B C 1
ATOM 1894 O O . ASP B 1 32 ? 27.125 17.766 4.535 1 95.31 32 ASP B O 1
ATOM 1898 N N . LEU B 1 33 ? 28.453 19.562 4.344 1 96.5 33 LEU B N 1
ATOM 1899 C CA . LEU B 1 33 ? 27.672 20.312 5.324 1 96.5 33 LEU B CA 1
ATOM 1900 C C . LEU B 1 33 ? 26.297 20.656 4.766 1 96.5 33 LEU B C 1
ATOM 1902 O O . LEU B 1 33 ? 25.297 20.562 5.48 1 96.5 33 LEU B O 1
ATOM 1906 N N . LEU B 1 34 ? 26.297 21.047 3.523 1 96.19 34 LEU B N 1
ATOM 1907 C CA . LEU B 1 34 ? 25.031 21.359 2.863 1 96.19 34 LEU B CA 1
ATOM 1908 C C . LEU B 1 34 ? 24.156 20.109 2.775 1 96.19 34 LEU B C 1
ATOM 1910 O O . LEU B 1 34 ? 22.938 20.203 2.992 1 96.19 34 LEU B O 1
ATOM 1914 N N . ARG B 1 35 ? 24.75 18.984 2.465 1 96.94 35 ARG B N 1
ATOM 1915 C CA . ARG B 1 35 ? 24.016 17.719 2.42 1 96.94 35 ARG B CA 1
ATOM 1916 C C . ARG B 1 35 ? 23.406 17.391 3.777 1 96.94 35 ARG B C 1
ATOM 1918 O O . ARG B 1 35 ? 22.219 17.047 3.859 1 96.94 35 ARG B O 1
ATOM 1925 N N . ASP B 1 36 ? 24.172 17.516 4.758 1 97.81 36 ASP B N 1
ATOM 1926 C CA . ASP B 1 36 ? 23.703 17.234 6.113 1 97.81 36 ASP B CA 1
ATOM 1927 C C . ASP B 1 36 ? 22.516 18.125 6.484 1 97.81 36 ASP B C 1
ATOM 1929 O O . ASP B 1 36 ? 21.516 17.641 7.023 1 97.81 36 ASP B O 1
ATOM 1933 N N . GLU B 1 37 ? 22.672 19.391 6.234 1 97.94 37 GLU B N 1
ATOM 1934 C CA . GLU B 1 37 ? 21.609 20.344 6.531 1 97.94 37 GLU B CA 1
ATOM 1935 C C . GLU B 1 37 ? 20.328 19.969 5.801 1 97.94 37 GLU B C 1
ATOM 1937 O O . GLU B 1 37 ? 19.234 20 6.391 1 97.94 37 GLU B O 1
ATOM 1942 N N . LEU B 1 38 ? 20.453 19.641 4.566 1 98.31 38 LEU B N 1
ATOM 1943 C CA . LEU B 1 38 ? 19.297 19.281 3.756 1 98.31 38 LEU B CA 1
ATOM 1944 C C . LEU B 1 38 ? 18.609 18.047 4.309 1 98.31 38 LEU B C 1
ATOM 1946 O O . LEU B 1 38 ? 17.391 18.031 4.504 1 98.31 38 LEU B O 1
ATOM 1950 N N . VAL B 1 39 ? 19.375 17.016 4.582 1 98.44 39 VAL B N 1
ATOM 1951 C CA . VAL B 1 39 ? 18.828 15.75 5.062 1 98.44 39 VAL B CA 1
ATOM 1952 C C . VAL B 1 39 ? 18.125 15.969 6.41 1 98.44 39 VAL B C 1
ATOM 1954 O O . VAL B 1 39 ? 17.031 15.445 6.645 1 98.44 39 VAL B O 1
ATOM 1957 N N . GLN B 1 40 ? 18.781 16.75 7.234 1 98.38 40 GLN B N 1
ATOM 1958 C CA . GLN B 1 40 ? 18.172 17.062 8.531 1 98.38 40 GLN B CA 1
ATOM 1959 C C . GLN B 1 40 ? 16.844 17.797 8.367 1 98.38 40 GLN B C 1
ATOM 1961 O O . GLN B 1 40 ? 15.875 17.5 9.062 1 98.38 40 GLN B O 1
ATOM 1966 N N . LYS B 1 41 ? 16.844 18.734 7.477 1 98.62 41 LYS B N 1
ATOM 1967 C CA . LYS B 1 41 ? 15.641 19.531 7.25 1 98.62 41 LYS B CA 1
ATOM 1968 C C . LYS B 1 41 ? 14.516 18.656 6.695 1 98.62 41 LYS B C 1
ATOM 1970 O O . LYS B 1 41 ? 13.375 18.734 7.168 1 98.62 41 LYS B O 1
ATOM 1975 N N . ILE B 1 42 ? 14.797 17.844 5.699 1 98.56 42 ILE B N 1
ATOM 1976 C CA . ILE B 1 42 ? 13.805 16.969 5.09 1 98.56 42 ILE B CA 1
ATOM 1977 C C . ILE B 1 42 ? 13.242 16.016 6.145 1 98.56 42 ILE B C 1
ATOM 1979 O O . ILE B 1 42 ? 12.031 15.82 6.23 1 98.56 42 ILE B O 1
ATOM 1983 N N . THR B 1 43 ? 14.125 15.5 6.949 1 98.56 43 THR B N 1
ATOM 1984 C CA . THR B 1 43 ? 13.711 14.523 7.961 1 98.56 43 THR B CA 1
ATOM 1985 C C . THR B 1 43 ? 12.859 15.195 9.039 1 98.56 43 THR B C 1
ATOM 1987 O O . THR B 1 43 ? 11.859 14.625 9.484 1 98.56 43 THR B O 1
ATOM 1990 N N . ALA B 1 44 ? 13.242 16.328 9.438 1 98.5 44 ALA B N 1
ATOM 1991 C CA . ALA B 1 44 ? 12.469 17.062 10.445 1 98.5 44 ALA B CA 1
ATOM 1992 C C . ALA B 1 44 ? 11.055 17.344 9.945 1 98.5 44 ALA B C 1
ATOM 1994 O O . ALA B 1 44 ? 10.086 17.188 10.695 1 98.5 44 ALA B O 1
ATOM 1995 N N . ARG B 1 45 ? 10.953 17.781 8.734 1 98.25 45 ARG B N 1
ATOM 1996 C CA . ARG B 1 45 ? 9.633 18.047 8.172 1 98.25 45 ARG B CA 1
ATOM 1997 C C . ARG B 1 45 ? 8.836 16.766 8 1 98.25 45 ARG B C 1
ATOM 1999 O O . ARG B 1 45 ? 7.621 16.734 8.219 1 98.25 45 ARG B O 1
ATOM 2006 N N . ALA B 1 46 ? 9.492 15.68 7.598 1 98.12 46 ALA B N 1
ATOM 2007 C CA . ALA B 1 46 ? 8.836 14.383 7.504 1 98.12 46 ALA B CA 1
ATOM 2008 C C . ALA B 1 46 ? 8.258 13.961 8.852 1 98.12 46 ALA B C 1
ATOM 2010 O O . ALA B 1 46 ? 7.125 13.477 8.922 1 98.12 46 ALA B O 1
ATOM 2011 N N . ARG B 1 47 ? 9.039 14.141 9.859 1 98 47 ARG B N 1
ATOM 2012 C CA . ARG B 1 47 ? 8.602 13.781 11.203 1 98 47 ARG B CA 1
ATOM 2013 C C . ARG B 1 47 ? 7.383 14.602 11.617 1 98 47 ARG B C 1
ATOM 2015 O O . ARG B 1 47 ? 6.453 14.062 12.227 1 98 47 ARG B O 1
ATOM 2022 N N . ALA B 1 48 ? 7.426 15.852 11.312 1 98 48 ALA B N 1
ATOM 2023 C CA . ALA B 1 48 ? 6.297 16.719 11.633 1 98 48 ALA B CA 1
ATOM 2024 C C . ALA B 1 48 ? 5.023 16.25 10.938 1 98 48 ALA B C 1
ATOM 2026 O O . ALA B 1 48 ? 3.957 16.188 11.562 1 98 48 ALA B O 1
ATOM 2027 N N . VAL B 1 49 ? 5.137 15.945 9.68 1 97.5 49 VAL B N 1
ATOM 2028 C CA . VAL B 1 49 ? 3.988 15.469 8.922 1 97.5 49 VAL B CA 1
ATOM 2029 C C . VAL B 1 49 ? 3.518 14.125 9.484 1 97.5 49 VAL B C 1
ATOM 2031 O O . VAL B 1 49 ? 2.314 13.891 9.602 1 97.5 49 VAL B O 1
ATOM 2034 N N . GLN B 1 50 ? 4.473 13.219 9.781 1 97.19 50 GLN B N 1
ATOM 2035 C CA . GLN B 1 50 ? 4.137 11.922 10.367 1 97.19 50 GLN B CA 1
ATOM 2036 C C . GLN B 1 50 ? 3.357 12.094 11.672 1 97.19 50 GLN B C 1
ATOM 2038 O O . GLN B 1 50 ? 2.352 11.414 11.891 1 97.19 50 GLN B O 1
ATOM 2043 N N . GLU B 1 51 ? 3.801 12.992 12.523 1 97.56 51 GLU B N 1
ATOM 2044 C CA . GLU B 1 51 ? 3.133 13.258 13.797 1 97.56 51 GLU B CA 1
ATOM 2045 C C . GLU B 1 51 ? 1.716 13.781 13.578 1 97.56 51 GLU B C 1
ATOM 2047 O O . GLU B 1 51 ? 0.791 13.414 14.305 1 97.56 51 GLU B O 1
ATOM 2052 N N . GLU B 1 52 ? 1.601 14.633 12.617 1 97.38 52 GLU B N 1
ATOM 2053 C CA . GLU B 1 52 ? 0.276 15.148 12.289 1 97.38 52 GLU B CA 1
ATOM 2054 C C . GLU B 1 52 ? -0.653 14.023 11.828 1 97.38 52 GLU B C 1
ATOM 2056 O O . GLU B 1 52 ? -1.823 13.984 12.211 1 97.38 52 GLU B O 1
ATOM 2061 N N . LEU B 1 53 ? -0.129 13.125 11 1 97.31 53 LEU B N 1
ATOM 2062 C CA . LEU B 1 53 ? -0.893 11.977 10.531 1 97.31 53 LEU B CA 1
ATOM 2063 C C . LEU B 1 53 ? -1.342 11.109 11.703 1 97.31 53 LEU B C 1
ATOM 2065 O O . LEU B 1 53 ? -2.502 10.695 11.766 1 97.31 53 LEU B O 1
ATOM 2069 N N . GLN B 1 54 ? -0.446 10.891 12.609 1 97.06 54 GLN B N 1
ATOM 2070 C CA . GLN B 1 54 ? -0.735 10.07 13.781 1 97.06 54 GLN B CA 1
ATOM 2071 C C . GLN B 1 54 ? -1.807 10.711 14.656 1 97.06 54 GLN B C 1
ATOM 2073 O O . GLN B 1 54 ? -2.73 10.039 15.117 1 97.06 54 GLN B O 1
ATOM 2078 N N . GLU B 1 55 ? -1.677 11.961 14.859 1 97.81 55 GLU B N 1
ATOM 2079 C CA . GLU B 1 55 ? -2.633 12.688 15.688 1 97.81 55 GLU B CA 1
ATOM 2080 C C . GLU B 1 55 ? -4.02 12.703 15.055 1 97.81 55 GLU B C 1
ATOM 2082 O O . GLU B 1 55 ? -5.023 12.5 15.734 1 97.81 55 GLU B O 1
ATOM 2087 N N . TYR B 1 56 ? -3.996 13.07 13.781 1 97.94 56 TYR B N 1
ATOM 2088 C CA . TYR B 1 56 ? -5.266 13.055 13.062 1 97.94 56 TYR B CA 1
ATOM 2089 C C . TYR B 1 56 ? -5.945 11.695 13.172 1 97.94 56 TYR B C 1
ATOM 2091 O O . TYR B 1 56 ? -7.141 11.617 13.461 1 97.94 56 TYR B O 1
ATOM 2099 N N . ARG B 1 57 ? -5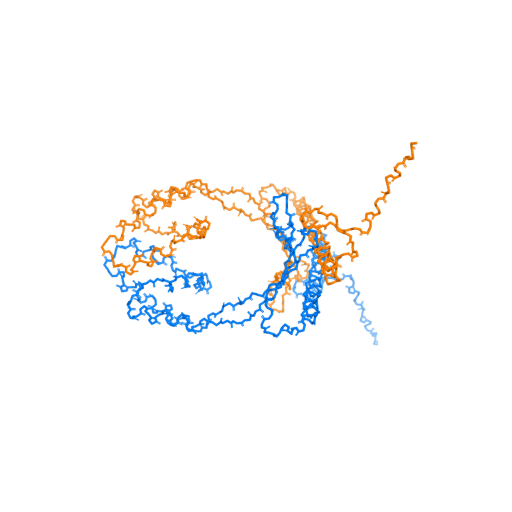.176 10.594 12.914 1 96.94 57 ARG B N 1
ATOM 2100 C CA . ARG B 1 57 ? -5.711 9.234 12.961 1 96.94 57 ARG B CA 1
ATOM 2101 C C . ARG B 1 57 ? -6.344 8.945 14.32 1 96.94 57 ARG B C 1
ATOM 2103 O O . ARG B 1 57 ? -7.496 8.516 14.391 1 96.94 57 ARG B O 1
ATOM 2110 N N . ARG B 1 58 ? -5.645 9.148 15.383 1 96.06 58 ARG B N 1
ATOM 2111 C CA . ARG B 1 58 ? -6.125 8.883 16.734 1 96.06 58 ARG B CA 1
ATOM 2112 C C . ARG B 1 58 ? -7.383 9.695 17.047 1 96.06 58 ARG B C 1
ATOM 2114 O O . ARG B 1 58 ? -8.375 9.148 17.516 1 96.06 58 ARG B O 1
ATOM 2121 N N . TRP B 1 59 ? -7.281 10.906 16.719 1 97.81 59 TRP B N 1
ATOM 2122 C CA . TRP B 1 59 ? -8.398 11.812 16.984 1 97.81 59 TRP B CA 1
ATOM 2123 C C . TRP B 1 59 ? -9.641 11.367 16.219 1 97.81 59 TRP B C 1
ATOM 2125 O O . TRP B 1 59 ? -10.727 11.273 16.797 1 97.81 59 TRP B O 1
ATOM 2135 N N . ALA B 1 60 ? -9.492 11.156 14.914 1 97.56 60 ALA B N 1
ATOM 2136 C CA . ALA B 1 60 ? -10.625 10.773 14.078 1 97.56 60 ALA B CA 1
ATOM 2137 C C .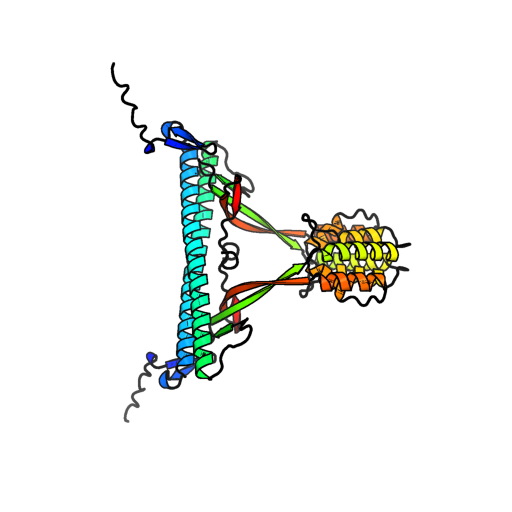 ALA B 1 60 ? -11.266 9.484 14.578 1 97.56 60 ALA B C 1
ATOM 2139 O O . ALA B 1 60 ? -12.492 9.391 14.672 1 97.56 60 ALA B O 1
ATOM 2140 N N . MET B 1 61 ? -10.438 8.508 14.883 1 94 61 MET B N 1
ATOM 2141 C CA . MET B 1 61 ? -10.945 7.234 15.375 1 94 61 MET B CA 1
ATOM 2142 C C . MET B 1 61 ? -11.719 7.426 16.672 1 94 61 MET B C 1
ATOM 2144 O O . MET B 1 61 ? -12.805 6.867 16.844 1 94 61 MET B O 1
ATOM 2148 N N . ASP B 1 62 ? -11.227 8.227 17.531 1 94.25 62 ASP B N 1
ATOM 2149 C CA . ASP B 1 62 ? -11.875 8.5 18.812 1 94.25 62 ASP B CA 1
ATOM 2150 C C . ASP B 1 62 ? -13.211 9.203 18.609 1 94.25 62 ASP B C 1
ATOM 2152 O O . ASP B 1 62 ? -14.203 8.859 19.25 1 94.25 62 ASP B O 1
ATOM 2156 N N . GLU B 1 63 ? -13.188 10.164 17.719 1 96.62 63 GLU B N 1
ATOM 2157 C CA . GLU B 1 63 ? -14.406 10.93 17.469 1 96.62 63 GLU B CA 1
ATOM 2158 C C . GLU B 1 63 ? -15.492 10.055 16.844 1 96.62 63 GLU B C 1
ATOM 2160 O O . GLU B 1 63 ? -16.672 10.164 17.219 1 96.62 63 GLU B O 1
ATOM 2165 N N . ILE B 1 64 ? -15.117 9.188 15.906 1 95.06 64 ILE B N 1
ATOM 2166 C CA . ILE B 1 64 ? -16.078 8.305 15.258 1 95.06 64 ILE B CA 1
ATOM 2167 C C . ILE B 1 64 ? -16.641 7.324 16.281 1 95.06 64 ILE B C 1
ATOM 2169 O O . ILE B 1 64 ? -17.859 7.098 16.328 1 95.06 64 ILE B O 1
ATOM 2173 N N . ALA B 1 65 ? -15.812 6.785 17.078 1 88.94 65 ALA B N 1
ATOM 2174 C CA . ALA B 1 65 ? -16.234 5.844 18.125 1 88.94 65 ALA B CA 1
ATOM 2175 C C . ALA B 1 65 ? -17.188 6.508 19.109 1 88.94 65 ALA B C 1
ATOM 2177 O O . ALA B 1 65 ? -18.203 5.926 19.484 1 88.94 65 ALA B O 1
ATOM 2178 N N . ALA B 1 66 ? -16.875 7.719 19.531 1 92.25 66 ALA B N 1
ATOM 2179 C CA . ALA B 1 66 ? -17.703 8.469 20.469 1 92.25 66 ALA B CA 1
ATOM 2180 C C . ALA B 1 66 ? -19.078 8.742 19.859 1 92.25 66 ALA B C 1
ATOM 2182 O O . ALA B 1 66 ? -20.109 8.609 20.547 1 92.25 66 ALA B O 1
ATOM 2183 N N . PHE B 1 67 ? -19.109 9.109 18.656 1 94.5 67 PHE B N 1
ATOM 2184 C CA . PHE B 1 67 ? -20.375 9.367 17.984 1 94.5 67 PHE B CA 1
ATOM 2185 C C . PHE B 1 67 ? -21.219 8.094 17.906 1 94.5 67 PHE B C 1
ATOM 2187 O O . PHE B 1 67 ? -22.422 8.125 18.125 1 94.5 67 PHE B O 1
ATOM 2194 N N . ALA B 1 68 ? -20.562 7.035 17.5 1 89.44 68 ALA B N 1
ATOM 2195 C CA . ALA B 1 68 ? -21.25 5.754 17.391 1 89.44 68 ALA B CA 1
ATOM 2196 C C . ALA B 1 68 ? -21.891 5.371 18.719 1 89.44 68 ALA B C 1
ATOM 2198 O O . ALA B 1 68 ? -23.031 4.891 18.75 1 89.44 68 ALA B O 1
ATOM 2199 N N . GLU B 1 69 ? -21.234 5.551 19.766 1 87.31 69 GLU B N 1
ATOM 2200 C CA . GLU B 1 69 ? -21.766 5.273 21.094 1 87.31 69 GLU B CA 1
ATOM 2201 C C . GLU B 1 69 ? -22.953 6.176 21.406 1 87.31 6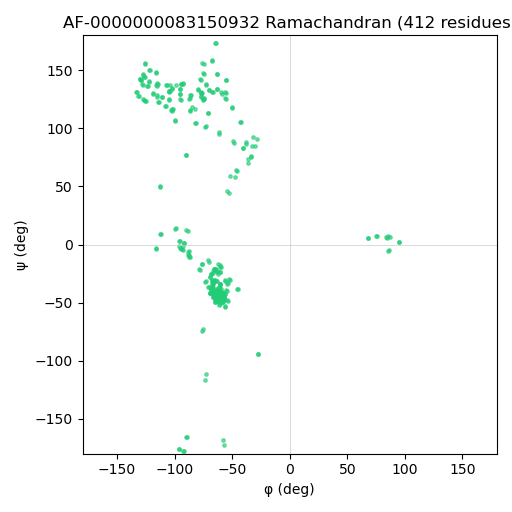9 GLU B C 1
ATOM 2203 O O . GLU B 1 69 ? -23.969 5.715 21.922 1 87.31 69 GLU B O 1
ATOM 2208 N N . LEU B 1 70 ? -22.719 7.395 21.141 1 89.81 70 LEU B N 1
ATOM 2209 C CA . LEU B 1 70 ? -23.797 8.359 21.359 1 89.81 70 LEU B CA 1
ATOM 2210 C C . LEU B 1 70 ? -25.047 7.992 20.578 1 89.81 70 LEU B C 1
ATOM 2212 O O . LEU B 1 70 ? -26.156 8.047 21.094 1 89.81 70 LEU B O 1
ATOM 2216 N N . SER B 1 71 ? -24.859 7.645 19.328 1 88.19 71 SER B N 1
ATOM 2217 C CA . SER B 1 71 ? -25.969 7.266 18.453 1 88.19 71 SER B CA 1
ATOM 2218 C C . SER B 1 71 ? -26.672 6.012 18.969 1 88.19 71 SER B C 1
ATOM 2220 O O . SER B 1 71 ? -27.891 5.918 18.906 1 88.19 71 SER B O 1
ATOM 2222 N N . ALA B 1 72 ? -25.953 5.055 19.375 1 84.44 72 ALA B N 1
ATOM 2223 C CA . ALA B 1 72 ? -26.516 3.822 19.922 1 84.44 72 ALA B CA 1
ATOM 2224 C C . ALA B 1 72 ? -27.344 4.105 21.156 1 84.44 72 ALA B C 1
ATOM 2226 O O . ALA B 1 72 ? -28.406 3.492 21.359 1 84.44 72 ALA B O 1
ATOM 2227 N N . ASN B 1 73 ? -26.938 5.004 21.938 1 83.31 73 ASN B N 1
ATOM 2228 C CA . ASN B 1 73 ? -27.641 5.355 23.172 1 83.31 73 ASN B CA 1
ATOM 2229 C C . ASN B 1 73 ? -29 5.996 22.875 1 83.31 73 ASN B C 1
ATOM 2231 O O . ASN B 1 73 ? -29.953 5.801 23.641 1 83.31 73 ASN B O 1
ATOM 2235 N N . GLN B 1 74 ? -29.031 6.695 21.875 1 81 74 GLN B N 1
ATOM 2236 C CA . GLN B 1 74 ? -30.297 7.34 21.516 1 81 74 GLN B CA 1
ATOM 2237 C C . GLN B 1 74 ? -31.375 6.309 21.203 1 81 74 GLN B C 1
ATOM 2239 O O . GLN B 1 74 ? -32.562 6.551 21.438 1 81 74 GLN B O 1
ATOM 2244 N N . TYR B 1 75 ? -31.016 5.203 20.688 1 75.75 75 TYR B N 1
ATOM 2245 C CA . TYR B 1 75 ? -31.984 4.168 20.344 1 75.75 75 TYR B CA 1
ATOM 2246 C C . TYR B 1 75 ? -32.031 3.09 21.422 1 75.75 75 TYR B C 1
ATOM 2248 O O . TYR B 1 75 ? -32.688 2.064 21.25 1 75.75 75 TYR B O 1
ATOM 2256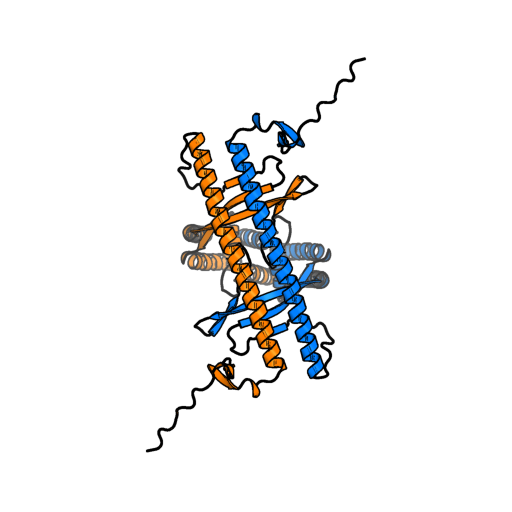 N N . GLY B 1 76 ? -31.469 3.346 22.547 1 70.75 76 GLY B N 1
ATOM 2257 C CA . GLY B 1 76 ? -31.5 2.422 23.672 1 70.75 76 GLY B CA 1
ATOM 2258 C C . GLY B 1 76 ? -30.703 1.155 23.422 1 70.75 76 GLY B C 1
ATOM 2259 O O . GLY B 1 76 ? -30.969 0.118 24.031 1 70.75 76 GLY B O 1
ATOM 2260 N N . THR B 1 77 ? -30.031 1.084 22.359 1 67.81 77 THR B N 1
ATOM 2261 C CA . THR B 1 77 ? -29.25 -0.112 22.078 1 67.81 77 THR B CA 1
ATOM 2262 C C . THR B 1 77 ? -27.766 0.141 22.312 1 67.81 77 THR B C 1
ATOM 2264 O O . THR B 1 77 ? -27.328 1.291 22.422 1 67.81 77 THR B O 1
ATOM 2267 N N . SER B 1 78 ? -27.188 -0.715 23.172 1 59.81 78 SER B N 1
ATOM 2268 C CA . SER B 1 78 ? -25.734 -0.629 23.281 1 59.81 78 SER B CA 1
ATOM 2269 C C . SER B 1 78 ? -25.062 -1.248 22.062 1 59.81 78 SER B C 1
ATOM 2271 O O . SER B 1 78 ? -25.578 -2.191 21.469 1 59.81 78 SER B O 1
ATOM 2273 N N . LEU B 1 79 ? -24.219 -0.502 21.453 1 58.53 79 LEU B N 1
ATOM 2274 C CA . LEU B 1 79 ? -23.422 -1.107 20.391 1 58.53 79 LEU B CA 1
ATOM 2275 C C . LEU B 1 79 ? -22.688 -2.348 20.906 1 58.53 79 LEU B C 1
ATOM 2277 O O . LEU B 1 79 ? -21.719 -2.236 21.656 1 58.53 79 LEU B O 1
ATOM 2281 N N . GLY B 1 80 ? -23.547 -3.271 21.719 1 47.53 80 GLY B N 1
ATOM 2282 C CA . GLY B 1 80 ? -22.875 -4.449 22.25 1 47.53 80 GLY B CA 1
ATOM 2283 C C . GLY B 1 80 ? -21.703 -4.891 21.422 1 47.53 80 GLY B C 1
ATOM 2284 O O . GLY B 1 80 ? -20.609 -5.148 21.953 1 47.53 80 GLY B O 1
ATOM 2285 N N . GLY B 1 81 ? -22.047 -5.961 20.406 1 45.62 81 GLY B N 1
ATOM 2286 C CA . GLY B 1 81 ? -21.078 -6.895 19.844 1 45.62 81 GLY B CA 1
ATOM 2287 C C . GLY B 1 81 ? -19.922 -6.211 19.141 1 45.62 81 GLY B C 1
ATOM 2288 O O . GLY B 1 81 ? -19.812 -4.984 19.156 1 45.62 81 GLY B O 1
ATOM 2289 N N . LYS B 1 82 ? -19.094 -7.023 18.375 1 47.5 82 LYS B N 1
ATOM 2290 C CA . LYS B 1 82 ? -17.891 -6.66 17.656 1 47.5 82 LYS B CA 1
ATOM 2291 C C . LYS B 1 82 ? -18.125 -5.453 16.75 1 47.5 82 LYS B C 1
ATOM 2293 O O . LYS B 1 82 ? -18.719 -5.578 15.68 1 47.5 82 LYS B O 1
ATOM 2298 N N . LYS B 1 83 ? -18.547 -4.219 17.141 1 55.09 83 LYS B N 1
ATOM 2299 C CA . LYS B 1 83 ? -18.875 -2.959 16.484 1 55.09 83 LYS B CA 1
ATOM 2300 C C . LYS B 1 83 ? -17.828 -2.58 15.445 1 55.09 83 LYS B C 1
ATOM 2302 O O . LYS B 1 83 ? -16.672 -2.318 15.789 1 55.09 83 LYS B O 1
ATOM 2307 N N . GLY B 1 84 ? -17.625 -3.373 14.367 1 64.62 84 GLY B N 1
ATOM 2308 C CA . GLY B 1 84 ? -16.453 -3.436 13.492 1 64.62 84 GLY B CA 1
ATOM 2309 C C . GLY B 1 84 ? -16.375 -2.27 12.523 1 64.62 84 GLY B C 1
ATOM 2310 O O . GLY B 1 84 ? -15.469 -1.437 12.625 1 64.62 84 GLY B O 1
ATOM 2311 N N . ASN B 1 85 ? -17.234 -2.266 11.469 1 78.62 85 ASN B N 1
ATOM 2312 C CA . ASN B 1 85 ? -17.141 -1.254 10.422 1 78.62 85 ASN B CA 1
ATOM 2313 C C . ASN B 1 85 ? -18.203 -0.171 10.594 1 78.62 85 ASN B C 1
ATOM 2315 O O . ASN B 1 85 ? -19.391 -0.474 10.758 1 78.62 85 ASN B O 1
ATOM 2319 N N . ILE B 1 86 ? -17.875 1.119 10.867 1 89.56 86 ILE B N 1
ATOM 2320 C CA . ILE B 1 86 ? -18.75 2.277 10.992 1 89.56 86 ILE B CA 1
ATOM 2321 C C . ILE B 1 86 ? -18.641 3.146 9.742 1 89.56 86 ILE B C 1
ATOM 2323 O O . ILE B 1 86 ? -17.547 3.41 9.258 1 89.56 86 ILE B O 1
ATOM 2327 N N . ARG B 1 87 ? -19.812 3.521 9.211 1 93.44 87 ARG B N 1
ATOM 2328 C CA . ARG B 1 87 ? -19.859 4.422 8.062 1 93.44 87 ARG B CA 1
ATOM 2329 C C . ARG B 1 87 ? -20.766 5.621 8.344 1 93.44 87 ARG B C 1
ATOM 2331 O O . ARG B 1 87 ? -21.906 5.453 8.758 1 93.44 87 ARG B O 1
ATOM 2338 N N . LEU B 1 88 ? -20.219 6.812 8.195 1 95.81 88 LEU B N 1
ATOM 2339 C CA . LEU B 1 88 ? -20.953 8.055 8.414 1 95.81 88 LEU B CA 1
ATOM 2340 C C . LEU B 1 88 ? -20.938 8.93 7.164 1 95.81 88 LEU B C 1
ATOM 2342 O O . LEU B 1 88 ? -19.891 9.055 6.516 1 95.81 88 LEU B O 1
ATOM 2346 N N . HIS B 1 89 ? -22.031 9.57 6.867 1 97.19 89 HIS B N 1
ATOM 2347 C CA . HIS B 1 89 ? -22.125 10.477 5.73 1 97.19 89 HIS B CA 1
ATOM 2348 C C . HIS B 1 89 ? -22.391 11.906 6.184 1 97.19 89 HIS B C 1
ATOM 2350 O O . HIS B 1 89 ? -23.078 12.117 7.184 1 97.19 89 HIS B O 1
ATOM 2356 N N . SER B 1 90 ? -21.875 12.844 5.441 1 98.12 90 SER B N 1
ATOM 2357 C CA . SER B 1 90 ? -22.328 14.219 5.629 1 98.12 90 SER B CA 1
ATOM 2358 C C . SER B 1 90 ? -23.781 14.391 5.191 1 98.12 90 SER B C 1
ATOM 2360 O O . SER B 1 90 ? -24.312 13.562 4.441 1 98.12 90 SER B O 1
ATOM 2362 N N . PHE B 1 91 ? -24.422 15.391 5.684 1 97.44 91 PHE B N 1
ATOM 2363 C CA . PHE B 1 91 ? -25.844 15.594 5.422 1 97.44 91 PHE B CA 1
ATOM 2364 C C . PHE B 1 91 ? -26.094 15.758 3.928 1 97.44 91 PHE B C 1
ATOM 2366 O O . PHE B 1 91 ? -27.094 15.242 3.402 1 97.44 91 PHE B O 1
ATOM 2373 N N . ASP B 1 92 ? -25.172 16.359 3.244 1 96.94 92 ASP B N 1
ATOM 2374 C CA . ASP B 1 92 ? -25.344 16.625 1.817 1 96.94 92 ASP B CA 1
ATOM 2375 C C . ASP B 1 92 ? -24.844 15.438 0.984 1 96.94 92 ASP B C 1
ATOM 2377 O O . ASP B 1 92 ? -24.891 15.477 -0.247 1 96.94 92 ASP B O 1
ATOM 2381 N N . GLY B 1 93 ? -24.219 14.508 1.573 1 97 93 GLY B N 1
ATOM 2382 C CA . GLY B 1 93 ? -23.766 13.312 0.877 1 97 93 GLY B CA 1
ATOM 2383 C C . GLY B 1 93 ? -22.438 13.492 0.174 1 97 93 GLY B C 1
ATOM 2384 O O . GLY B 1 93 ? -21.969 12.602 -0.533 1 97 93 GLY B O 1
ATOM 2385 N N . GLN B 1 94 ? -21.812 14.594 0.364 1 97.5 94 GLN B N 1
ATOM 2386 C CA . GLN B 1 94 ? -20.562 14.883 -0.339 1 97.5 94 GLN B CA 1
ATOM 2387 C C . GLN B 1 94 ? -19.406 14.055 0.22 1 97.5 94 GLN B C 1
ATOM 2389 O O . GLN B 1 94 ? -18.484 13.68 -0.514 1 97.5 94 GLN B O 1
ATOM 2394 N N . TYR B 1 95 ? -19.5 13.781 1.535 1 98.44 95 TYR B N 1
ATOM 2395 C CA . TYR B 1 95 ? -18.391 13.102 2.189 1 98.44 95 TYR B CA 1
ATOM 2396 C C . TYR B 1 95 ? -18.875 11.859 2.939 1 98.44 95 TYR B C 1
ATOM 2398 O O . TYR B 1 95 ? -20 11.828 3.428 1 98.44 95 TYR B O 1
ATOM 2406 N N . ARG B 1 96 ? -18.047 10.914 2.947 1 97.69 96 ARG B N 1
ATOM 2407 C CA . ARG B 1 96 ? -18.25 9.688 3.705 1 97.69 96 ARG B CA 1
ATOM 2408 C C . ARG B 1 96 ? -17.016 9.328 4.516 1 97.69 96 ARG B C 1
ATOM 2410 O O . ARG B 1 96 ? -15.898 9.32 3.982 1 97.69 96 ARG B O 1
ATOM 2417 N N . VAL B 1 97 ? -17.219 9.094 5.812 1 97.31 97 VAL B N 1
ATOM 2418 C CA . VAL B 1 97 ? -16.125 8.664 6.684 1 97.31 97 VAL B CA 1
ATOM 2419 C C . VAL B 1 97 ? -16.391 7.25 7.195 1 97.31 97 VAL B C 1
ATOM 2421 O O . VAL B 1 97 ? -17.531 6.91 7.516 1 97.31 97 VAL B O 1
ATOM 2424 N N . GLN B 1 98 ? -15.359 6.516 7.184 1 93.12 98 GLN B N 1
ATOM 2425 C CA . GLN B 1 98 ? -15.516 5.121 7.586 1 93.12 98 GLN B CA 1
ATOM 2426 C C . GLN B 1 98 ? -14.438 4.715 8.586 1 93.12 98 GLN B C 1
ATOM 2428 O O . GLN B 1 98 ? -13.281 5.098 8.453 1 93.12 98 GLN B O 1
ATOM 2433 N N . LEU B 1 99 ? -14.867 4.102 9.648 1 91.5 99 LEU B N 1
ATOM 2434 C CA . LEU B 1 99 ? -13.977 3.34 10.516 1 91.5 99 LEU B CA 1
ATOM 2435 C C . LEU B 1 99 ? -14.078 1.846 10.227 1 91.5 99 LEU B C 1
ATOM 2437 O O . LEU B 1 99 ? -15.109 1.227 10.5 1 91.5 99 LEU B O 1
ATOM 2441 N N . ALA B 1 100 ? -13.055 1.301 9.586 1 84.06 100 ALA B N 1
ATOM 2442 C CA . ALA B 1 100 ? -13.078 -0.093 9.148 1 84.06 100 ALA B CA 1
ATOM 2443 C C . ALA B 1 100 ? -12.156 -0.951 10.016 1 84.06 100 ALA B C 1
ATOM 2445 O O . ALA B 1 100 ? -11.086 -0.5 10.438 1 84.06 100 ALA B O 1
ATOM 2446 N N . MET B 1 101 ? -12.625 -2.088 10.367 1 83.75 101 MET B N 1
ATOM 2447 C CA . MET B 1 101 ? -11.82 -3.08 11.062 1 83.75 101 MET B CA 1
ATOM 2448 C C . MET B 1 101 ? -11.344 -4.168 10.109 1 83.75 101 MET B C 1
ATOM 2450 O O . MET B 1 101 ? -12.148 -4.762 9.391 1 83.75 101 MET B O 1
ATOM 2454 N N . GLN B 1 102 ? -10.062 -4.273 9.922 1 79.06 102 GLN B N 1
ATOM 2455 C CA . GLN B 1 102 ? -9.531 -5.32 9.055 1 79.06 102 GLN B CA 1
ATOM 2456 C C . GLN B 1 102 ? -8.844 -6.414 9.859 1 79.06 102 GLN B C 1
ATOM 2458 O O . GLN B 1 102 ? -7.934 -6.133 10.648 1 79.06 102 GLN B O 1
ATOM 2463 N N . ASP B 1 103 ? -9.367 -7.609 9.734 1 75.62 103 ASP B N 1
ATOM 2464 C CA . ASP B 1 103 ? -8.75 -8.758 10.398 1 75.62 103 ASP B CA 1
ATOM 2465 C C . ASP B 1 103 ? -7.508 -9.219 9.641 1 75.62 103 ASP B C 1
ATOM 2467 O O . ASP B 1 103 ? -7.5 -9.258 8.414 1 75.62 103 ASP B O 1
ATOM 2471 N N . ALA B 1 104 ? -6.418 -9.328 10.375 1 74.88 104 ALA B N 1
ATOM 2472 C CA . ALA B 1 104 ? -5.227 -9.953 9.805 1 74.88 104 ALA B CA 1
ATOM 2473 C C . ALA B 1 104 ? -5.262 -11.469 9.977 1 74.88 104 ALA B C 1
ATOM 2475 O O . ALA B 1 104 ? -5.434 -11.969 11.086 1 74.88 104 ALA B O 1
ATOM 2476 N N . LEU B 1 105 ? -5.332 -12.148 8.766 1 76.19 105 LEU B N 1
ATOM 2477 C CA . LEU B 1 105 ? -5.273 -13.602 8.797 1 76.19 105 LEU B CA 1
ATOM 2478 C C . LEU B 1 105 ? -3.826 -14.086 8.758 1 76.19 105 LEU B C 1
ATOM 2480 O O . LEU B 1 105 ? -3.02 -13.586 7.973 1 76.19 105 LEU B O 1
ATOM 2484 N N . VAL B 1 106 ? -3.469 -14.914 9.758 1 78.44 106 VAL B N 1
ATOM 2485 C CA . VAL B 1 106 ? -2.127 -15.484 9.789 1 78.44 106 VAL B CA 1
ATOM 2486 C C . VAL B 1 106 ? -2.211 -17 9.891 1 78.44 106 VAL B C 1
ATOM 2488 O O . VAL B 1 106 ? -3.145 -17.547 10.484 1 78.44 106 VAL B O 1
ATOM 2491 N N . PHE B 1 107 ? -1.271 -17.578 9.211 1 81.56 107 PHE B N 1
ATOM 2492 C CA . PHE B 1 107 ? -1.167 -19.031 9.297 1 81.56 107 PHE B CA 1
ATOM 2493 C C . PHE B 1 107 ? -0.206 -19.438 10.398 1 81.56 107 PHE B C 1
ATOM 2495 O O . PHE B 1 107 ? 0.814 -18.781 10.625 1 81.56 107 PHE B O 1
ATOM 2502 N N . ASP B 1 108 ? -0.599 -20.453 11.117 1 85.69 108 ASP B N 1
ATOM 2503 C CA . ASP B 1 108 ? 0.371 -21.016 12.055 1 85.69 108 ASP B CA 1
ATOM 2504 C C . ASP B 1 108 ? 1.199 -22.125 11.398 1 85.69 108 ASP B C 1
ATOM 2506 O O . ASP B 1 108 ? 1.329 -22.156 10.172 1 85.69 108 ASP B O 1
ATOM 2510 N N . GLU B 1 109 ? 1.912 -22.922 12.18 1 84.94 109 GLU B N 1
ATOM 2511 C CA . GLU B 1 109 ? 2.848 -23.938 11.695 1 84.94 109 GLU B CA 1
ATOM 2512 C C . GLU B 1 109 ? 2.141 -24.969 10.828 1 84.94 109 GLU B C 1
ATOM 2514 O O . GLU B 1 109 ? 2.783 -25.688 10.055 1 84.94 109 GLU B O 1
ATOM 2519 N N . GLY B 1 110 ? 0.818 -25.094 10.922 1 86.38 110 GLY B N 1
ATOM 2520 C CA . GLY B 1 110 ? 0.053 -26.016 10.102 1 86.38 110 GLY B CA 1
ATOM 2521 C C . GLY B 1 110 ? 0.182 -25.734 8.617 1 86.38 110 GLY B C 1
ATOM 2522 O O . GLY B 1 110 ? -0.021 -26.641 7.793 1 86.38 110 GLY B O 1
ATOM 2523 N N . LEU B 1 111 ? 0.517 -24.516 8.273 1 85.12 111 LEU B N 1
ATOM 2524 C CA . LEU B 1 111 ? 0.75 -24.188 6.871 1 85.12 111 LEU B CA 1
ATOM 2525 C C . LEU B 1 111 ? 1.881 -25.031 6.289 1 85.12 111 LEU B C 1
ATOM 2527 O O . LEU B 1 111 ? 1.796 -25.5 5.152 1 85.12 111 LEU B O 1
ATOM 2531 N N . ALA B 1 112 ? 2.906 -25.219 7.051 1 86.44 112 ALA B N 1
ATOM 2532 C CA . ALA B 1 112 ? 4.043 -26 6.582 1 86.44 112 ALA B CA 1
ATOM 2533 C C . ALA B 1 112 ? 3.627 -27.438 6.297 1 86.44 112 ALA B C 1
ATOM 2535 O O . ALA B 1 112 ? 4.043 -28.031 5.293 1 86.44 112 ALA B O 1
ATOM 2536 N N . ALA B 1 113 ? 2.838 -27.984 7.18 1 90 113 ALA B N 1
ATOM 2537 C CA . ALA B 1 113 ? 2.336 -29.328 6.98 1 90 113 ALA B CA 1
ATOM 2538 C C . ALA B 1 113 ? 1.463 -29.422 5.73 1 90 113 ALA B C 1
ATOM 2540 O O . ALA B 1 113 ? 1.575 -30.375 4.953 1 90 113 ALA B O 1
ATOM 2541 N N . ALA B 1 114 ? 0.585 -28.484 5.555 1 90.62 114 ALA B N 1
ATOM 2542 C CA . ALA B 1 114 ? -0.272 -28.453 4.375 1 90.62 114 ALA B CA 1
ATOM 2543 C C . ALA B 1 114 ? 0.559 -28.375 3.096 1 90.62 114 ALA B C 1
ATOM 2545 O O . ALA B 1 114 ? 0.267 -29.062 2.117 1 90.62 114 ALA B O 1
ATOM 2546 N N . LYS B 1 115 ? 1.567 -27.531 3.098 1 87 115 LYS B N 1
ATOM 2547 C CA . LYS B 1 115 ? 2.441 -27.375 1.939 1 87 115 LYS B CA 1
ATOM 2548 C C . LYS B 1 115 ? 3.086 -28.688 1.543 1 87 115 LYS B C 1
ATOM 2550 O O . LYS B 1 115 ? 3.15 -29.031 0.358 1 87 115 LYS B O 1
ATOM 2555 N N . VAL B 1 116 ? 3.623 -29.391 2.529 1 90.19 116 VAL B N 1
ATOM 2556 C CA . VAL B 1 116 ? 4.258 -30.672 2.271 1 90.19 116 VAL B CA 1
ATOM 2557 C C . VAL B 1 116 ? 3.26 -31.625 1.616 1 90.19 116 VAL B C 1
ATOM 2559 O O . VAL B 1 116 ? 3.572 -32.281 0.613 1 90.19 116 VAL B O 1
ATOM 2562 N N . LEU B 1 117 ? 2.068 -31.719 2.188 1 93.88 117 LEU B N 1
ATOM 2563 C CA . LEU B 1 117 ? 1.03 -32.594 1.658 1 93.88 117 LEU B CA 1
ATOM 2564 C C . LEU B 1 117 ? 0.634 -32.188 0.246 1 93.88 117 LEU B C 1
ATOM 2566 O O . LEU B 1 117 ? 0.445 -33.031 -0.626 1 93.88 117 LEU B O 1
ATOM 2570 N N . ILE B 1 118 ? 0.514 -30.922 0 1 90.25 118 ILE B N 1
ATOM 2571 C CA . ILE B 1 118 ? 0.155 -30.406 -1.314 1 90.25 118 ILE B CA 1
ATOM 2572 C C . ILE B 1 118 ? 1.231 -30.781 -2.33 1 90.25 118 ILE B C 1
ATOM 2574 O O . ILE B 1 118 ? 0.921 -31.266 -3.422 1 90.25 118 ILE B O 1
ATOM 2578 N N . ASP B 1 119 ? 2.43 -30.625 -1.938 1 87.88 119 ASP B N 1
ATOM 2579 C CA . ASP B 1 119 ? 3.543 -30.984 -2.811 1 87.88 119 ASP B CA 1
ATOM 2580 C C . ASP B 1 119 ? 3.506 -32.469 -3.162 1 87.88 119 ASP B C 1
ATOM 2582 O O . ASP B 1 119 ? 3.75 -32.844 -4.312 1 87.88 119 ASP B O 1
ATOM 2586 N N . GLU B 1 120 ? 3.227 -33.281 -2.229 1 94.06 120 GLU B N 1
ATOM 2587 C CA . GLU B 1 120 ? 3.121 -34.688 -2.475 1 94.06 120 GLU B CA 1
ATOM 2588 C C . GLU B 1 120 ? 1.98 -35 -3.441 1 94.06 120 GLU B C 1
ATOM 2590 O O . GLU B 1 120 ? 2.129 -35.844 -4.336 1 94.06 120 GLU B O 1
ATOM 2595 N N . CYS B 1 121 ? 0.877 -34.375 -3.221 1 94 121 CYS B N 1
ATOM 2596 C CA . CYS B 1 121 ? -0.263 -34.562 -4.113 1 94 121 CYS B CA 1
ATOM 2597 C C . CYS B 1 121 ? 0.093 -34.156 -5.539 1 94 121 CYS B C 1
ATOM 2599 O O . CYS B 1 121 ? -0.178 -34.906 -6.48 1 94 121 CYS B O 1
ATOM 2601 N N . ILE B 1 122 ? 0.733 -33.031 -5.695 1 89.88 122 ILE B N 1
ATOM 2602 C CA . ILE B 1 122 ? 1.096 -32.531 -7.02 1 89.88 122 ILE B CA 1
ATOM 2603 C C . ILE B 1 122 ? 2.068 -33.5 -7.688 1 89.88 122 ILE B C 1
ATOM 2605 O O . ILE B 1 122 ? 1.934 -33.812 -8.875 1 89.88 122 ILE B O 1
ATOM 2609 N N . ARG B 1 123 ? 3.014 -34 -6.957 1 91.44 123 ARG B N 1
ATOM 2610 C CA . ARG B 1 123 ? 3.959 -34.969 -7.488 1 91.44 123 ARG B CA 1
ATOM 2611 C C . ARG B 1 123 ? 3.238 -36.25 -7.969 1 91.44 123 ARG B C 1
ATOM 2613 O O . ARG B 1 123 ? 3.514 -36.75 -9.062 1 91.44 123 ARG B O 1
ATOM 2620 N N . GLU B 1 124 ? 2.334 -36.688 -7.188 1 94 124 GLU B N 1
ATOM 2621 C CA . GLU B 1 124 ? 1.579 -37.906 -7.531 1 94 124 GLU B CA 1
ATOM 2622 C C . GLU B 1 124 ? 0.704 -37.656 -8.758 1 94 124 GLU B C 1
ATOM 2624 O O . GLU B 1 124 ? 0.654 -38.5 -9.656 1 94 124 GLU B O 1
ATOM 2629 N N . TYR B 1 125 ? 0.055 -36.562 -8.742 1 93.06 125 TYR B N 1
ATOM 2630 C CA . TYR B 1 125 ? -0.856 -36.25 -9.844 1 93.06 125 TYR B CA 1
ATOM 2631 C C . TYR B 1 125 ? -0.088 -36 -11.133 1 93.06 125 TYR B C 1
ATOM 2633 O O . TYR B 1 125 ? -0.642 -36.156 -12.227 1 93.06 125 TYR B O 1
ATOM 2641 N N . SER B 1 126 ? 1.143 -35.594 -11.031 1 90.81 126 SER B N 1
ATOM 2642 C CA . SER B 1 126 ? 1.937 -35.188 -12.188 1 90.81 126 SER B CA 1
ATOM 2643 C C . SER B 1 126 ? 2.654 -36.406 -12.805 1 90.81 126 SER B C 1
ATOM 2645 O O . SER B 1 126 ? 3.344 -36.25 -13.812 1 90.81 126 SER B O 1
ATOM 2647 N N . GLU B 1 127 ? 2.547 -37.5 -12.164 1 89.69 127 GLU B N 1
ATOM 2648 C CA . GLU B 1 127 ? 3.186 -38.656 -12.727 1 89.69 127 GLU B CA 1
ATOM 2649 C C . GLU B 1 127 ? 2.717 -38.938 -14.156 1 89.69 127 GLU B C 1
ATOM 2651 O O . GLU B 1 127 ? 1.514 -38.969 -14.422 1 89.69 127 GLU B O 1
ATOM 2656 N N . GLY B 1 128 ? 3.674 -39.062 -15.141 1 87.88 128 GLY B N 1
ATOM 2657 C CA . GLY B 1 128 ? 3.367 -39.312 -16.531 1 87.88 128 GLY B CA 1
ATOM 2658 C C . GLY B 1 128 ? 3.061 -38.062 -17.328 1 87.88 128 GLY B C 1
ATOM 2659 O O . GLY B 1 128 ? 2.807 -38.094 -18.531 1 87.88 128 GLY B O 1
ATOM 2660 N N . SER B 1 129 ? 3.016 -37 -16.641 1 89.88 129 SER B N 1
ATOM 2661 C CA . SER B 1 129 ? 2.725 -35.719 -17.312 1 89.88 129 SER B CA 1
ATOM 2662 C C . SER B 1 129 ? 3.93 -35.219 -18.109 1 89.88 129 SER B C 1
ATOM 2664 O O . SER B 1 129 ? 5.07 -35.594 -17.797 1 89.88 129 SER B O 1
ATOM 2666 N N . ARG B 1 130 ? 3.643 -34.406 -19.109 1 91.62 130 ARG B N 1
ATOM 2667 C CA . ARG B 1 130 ? 4.703 -33.812 -19.906 1 91.62 130 ARG B CA 1
ATOM 2668 C C . ARG B 1 130 ? 5.578 -32.906 -19.062 1 91.62 130 ARG B C 1
ATOM 2670 O O . ARG B 1 130 ? 5.082 -32.219 -18.156 1 91.62 130 ARG B O 1
ATOM 2677 N N . PRO B 1 131 ? 6.828 -32.844 -19.359 1 91.12 131 PRO B N 1
ATOM 2678 C CA . PRO B 1 131 ? 7.742 -32 -18.578 1 91.12 131 PRO B CA 1
ATOM 2679 C C . PRO B 1 131 ? 7.355 -30.531 -18.609 1 91.12 131 PRO B C 1
ATOM 2681 O O . PRO B 1 131 ? 7.574 -29.797 -17.641 1 91.12 131 PRO B O 1
ATOM 2684 N N . GLU B 1 132 ? 6.82 -30.062 -19.719 1 93.12 132 GLU B N 1
ATOM 2685 C CA . GLU B 1 132 ? 6.391 -28.672 -19.844 1 93.12 132 GLU B CA 1
ATOM 2686 C C . GLU B 1 132 ? 5.336 -28.328 -18.781 1 93.12 132 GLU B C 1
ATOM 2688 O O . GLU B 1 132 ? 5.402 -27.281 -18.156 1 93.12 132 GLU B O 1
ATOM 2693 N N . LEU B 1 133 ? 4.453 -29.25 -18.609 1 89.56 133 LEU B N 1
ATOM 2694 C CA . LEU B 1 133 ? 3.375 -29.031 -17.656 1 89.56 133 LEU B CA 1
ATOM 2695 C C . LEU B 1 133 ? 3.914 -29 -16.234 1 89.56 133 LEU B C 1
ATOM 2697 O O . LEU B 1 133 ? 3.471 -28.188 -15.414 1 89.56 133 LEU B O 1
ATOM 2701 N N . LEU B 1 134 ? 4.805 -29.812 -15.961 1 87.5 134 LEU B N 1
ATOM 2702 C CA . LEU B 1 134 ? 5.426 -29.844 -14.641 1 87.5 134 LEU B CA 1
ATOM 2703 C C . LEU B 1 134 ? 6.141 -28.531 -14.344 1 87.5 134 LEU B C 1
ATOM 2705 O O . LEU B 1 134 ? 6.059 -28.016 -13.227 1 87.5 134 LEU B O 1
ATOM 2709 N N . ALA B 1 135 ? 6.855 -28.016 -15.297 1 89.19 135 ALA B N 1
ATOM 2710 C CA . ALA B 1 135 ? 7.562 -26.75 -15.141 1 89.19 135 ALA B CA 1
ATOM 2711 C C . ALA B 1 135 ? 6.594 -25.625 -14.828 1 89.19 135 ALA B C 1
ATOM 2713 O O . ALA B 1 135 ? 6.867 -24.781 -13.961 1 89.19 135 ALA B O 1
ATOM 2714 N N . ILE B 1 136 ? 5.496 -25.625 -15.5 1 87.5 136 ILE B N 1
ATOM 2715 C CA . ILE B 1 136 ? 4.488 -24.594 -15.344 1 87.5 136 ILE B CA 1
ATOM 2716 C C . ILE B 1 136 ? 3.879 -24.672 -13.945 1 87.5 136 ILE B C 1
ATOM 2718 O O . ILE B 1 136 ? 3.73 -23.656 -13.266 1 87.5 136 ILE B O 1
ATOM 2722 N N . ILE B 1 137 ? 3.559 -25.844 -13.516 1 83.94 137 ILE B N 1
ATOM 2723 C CA . ILE B 1 137 ? 2.934 -26.047 -12.211 1 83.94 137 ILE B CA 1
ATOM 2724 C C . ILE B 1 137 ? 3.902 -25.641 -11.109 1 83.94 137 ILE B C 1
ATOM 2726 O O . ILE B 1 137 ? 3.514 -24.969 -10.148 1 83.94 137 ILE B O 1
ATOM 2730 N N . ASN B 1 138 ? 5.102 -26.031 -11.234 1 81.62 138 ASN B N 1
ATOM 2731 C CA . ASN B 1 138 ? 6.105 -25.688 -10.234 1 81.62 138 ASN B CA 1
ATOM 2732 C C . ASN B 1 138 ? 6.309 -24.188 -10.125 1 81.62 138 ASN B C 1
ATOM 2734 O O . ASN B 1 138 ? 6.48 -23.656 -9.023 1 81.62 138 ASN B O 1
ATOM 2738 N N . ALA B 1 139 ? 6.262 -23.531 -11.18 1 80.69 139 ALA B N 1
ATOM 2739 C CA . ALA B 1 139 ? 6.418 -22.078 -11.188 1 80.69 139 ALA B CA 1
ATOM 2740 C C . ALA B 1 139 ? 5.223 -21.406 -10.531 1 80.69 139 ALA B C 1
ATOM 2742 O O . ALA B 1 139 ? 5.383 -20.391 -9.844 1 80.69 139 ALA B O 1
ATOM 2743 N N . ALA B 1 140 ? 4.07 -21.969 -10.766 1 77.12 140 ALA B N 1
ATOM 2744 C CA . ALA B 1 140 ? 2.848 -21.375 -10.227 1 77.12 140 ALA B CA 1
ATOM 2745 C C . ALA B 1 140 ? 2.824 -21.469 -8.703 1 77.12 140 ALA B C 1
ATOM 2747 O O . ALA B 1 140 ? 2.232 -20.609 -8.039 1 77.12 140 ALA B O 1
ATOM 2748 N N . PHE B 1 141 ? 3.518 -22.359 -8.133 1 74.31 141 PHE B N 1
ATOM 2749 C CA . PHE B 1 141 ? 3.463 -22.562 -6.691 1 74.31 141 PHE B CA 1
ATOM 2750 C C . PHE B 1 141 ? 4.781 -22.172 -6.039 1 74.31 141 PHE B C 1
ATOM 2752 O O . PHE B 1 141 ? 5.035 -22.516 -4.879 1 74.31 141 PHE B O 1
ATOM 2759 N N . ALA B 1 142 ? 5.57 -21.594 -6.832 1 71.5 142 ALA B N 1
ATOM 2760 C CA . ALA B 1 142 ? 6.84 -21.156 -6.27 1 71.5 142 ALA B CA 1
ATOM 2761 C C . ALA B 1 142 ? 6.617 -20.109 -5.184 1 71.5 142 ALA B C 1
ATOM 2763 O O . ALA B 1 142 ? 5.695 -19.297 -5.273 1 71.5 142 ALA B O 1
ATOM 2764 N N . THR B 1 143 ? 7.23 -20.156 -4.008 1 63.31 143 THR B N 1
ATOM 2765 C CA . THR B 1 143 ? 7.168 -19.266 -2.859 1 63.31 143 THR B CA 1
ATOM 2766 C C . THR B 1 143 ? 7.941 -17.969 -3.131 1 63.31 143 THR B C 1
ATOM 2768 O O . THR B 1 143 ? 8.812 -17.938 -4.004 1 63.31 143 THR B O 1
ATOM 2771 N N . ASP B 1 144 ? 7.434 -16.922 -2.555 1 62.66 144 ASP B N 1
ATOM 2772 C CA . ASP B 1 144 ? 8.211 -15.688 -2.627 1 62.66 144 ASP B CA 1
ATOM 2773 C C . ASP B 1 144 ? 9.539 -15.828 -1.892 1 62.66 144 ASP B C 1
ATOM 2775 O O . ASP B 1 144 ? 9.875 -16.906 -1.403 1 62.66 144 ASP B O 1
ATOM 2779 N N . ARG B 1 145 ? 10.195 -14.836 -2.1 1 56.84 145 ARG B N 1
ATOM 2780 C CA . ARG B 1 145 ? 11.547 -14.812 -1.548 1 56.84 145 ARG B CA 1
ATOM 2781 C C . ARG B 1 145 ? 11.531 -15.141 -0.057 1 56.84 145 ARG B C 1
ATOM 2783 O O . ARG B 1 145 ? 12.5 -15.695 0.47 1 56.84 145 ARG B O 1
ATOM 2790 N N . ASP B 1 146 ? 10.531 -14.805 0.543 1 56.19 146 ASP B N 1
ATOM 2791 C CA . ASP B 1 146 ? 10.461 -15.047 1.981 1 56.19 146 ASP B CA 1
ATOM 2792 C C . ASP B 1 146 ? 9.891 -16.438 2.277 1 56.19 146 ASP B C 1
ATOM 2794 O O . ASP B 1 146 ? 9.602 -16.75 3.43 1 56.19 146 ASP B O 1
ATOM 2798 N N . GLY B 1 147 ? 9.812 -17.172 1.289 1 57.44 147 GLY B N 1
ATOM 2799 C CA . GLY B 1 147 ? 9.352 -18.547 1.42 1 57.44 147 GLY B CA 1
ATOM 2800 C C . GLY B 1 147 ? 7.855 -18.656 1.623 1 57.44 147 GLY B C 1
ATOM 2801 O O . GLY B 1 147 ? 7.352 -19.734 1.968 1 57.44 147 GLY B O 1
ATOM 2802 N N . ASN B 1 148 ? 7.215 -17.562 1.508 1 60.78 148 ASN B N 1
ATOM 2803 C CA . ASN B 1 148 ? 5.785 -17.578 1.805 1 60.78 148 ASN B CA 1
ATOM 2804 C C . ASN B 1 148 ? 4.953 -17.781 0.541 1 60.78 148 ASN B C 1
ATOM 2806 O O . ASN B 1 148 ? 5.309 -17.266 -0.525 1 60.78 148 ASN B O 1
ATOM 2810 N N . ILE B 1 149 ? 4.191 -18.812 0.729 1 62.16 149 ILE B N 1
ATOM 2811 C CA . ILE B 1 149 ? 3.178 -18.953 -0.312 1 62.16 149 ILE B CA 1
ATOM 2812 C C . ILE B 1 149 ? 2.143 -17.844 -0.174 1 62.16 149 ILE B C 1
ATOM 2814 O O . ILE B 1 149 ? 1.826 -17.406 0.938 1 62.16 149 ILE B O 1
ATOM 2818 N N . SER B 1 150 ? 1.82 -17.188 -1.336 1 69.5 150 SER B N 1
ATOM 2819 C CA . SER B 1 150 ? 0.784 -16.156 -1.292 1 69.5 150 SER B CA 1
ATOM 2820 C C . SER B 1 150 ? -0.476 -16.672 -0.604 1 69.5 150 SER B C 1
ATOM 2822 O O . SER B 1 150 ? -0.974 -17.75 -0.935 1 69.5 150 SER B O 1
ATOM 2824 N N . THR B 1 151 ? -0.867 -16.094 0.484 1 68.06 151 THR B N 1
ATOM 2825 C CA . THR B 1 151 ? -2.086 -16.438 1.208 1 68.06 151 THR B CA 1
ATOM 2826 C C . THR B 1 151 ? -3.26 -16.594 0.246 1 68.06 151 THR B C 1
ATOM 2828 O O . THR B 1 151 ? -4.047 -17.531 0.367 1 68.06 151 THR B O 1
ATOM 2831 N N . ALA B 1 152 ? -3.291 -15.758 -0.722 1 68.31 152 ALA B N 1
ATOM 2832 C CA . ALA B 1 152 ? -4.402 -15.789 -1.668 1 68.31 152 ALA B CA 1
ATOM 2833 C C . ALA B 1 152 ? -4.375 -17.062 -2.506 1 68.31 152 ALA B C 1
ATOM 2835 O O . ALA B 1 152 ? -5.418 -17.672 -2.768 1 68.31 152 ALA B O 1
ATOM 2836 N N . ARG B 1 153 ? -3.244 -17.484 -2.832 1 72.56 153 ARG B N 1
ATOM 2837 C CA . ARG B 1 153 ? -3.102 -18.672 -3.652 1 72.56 153 ARG B CA 1
ATOM 2838 C C . ARG B 1 153 ? -3.506 -19.922 -2.873 1 72.56 153 ARG B C 1
ATOM 2840 O O . ARG B 1 153 ? -4.223 -20.781 -3.395 1 72.56 153 ARG B O 1
ATOM 2847 N N . VAL B 1 154 ? -3.088 -19.906 -1.68 1 72.19 154 VAL B N 1
ATOM 2848 C CA . VAL B 1 154 ? -3.359 -21.062 -0.839 1 72.19 154 VAL B CA 1
ATOM 2849 C C . VAL B 1 154 ? -4.859 -21.172 -0.56 1 72.19 154 VAL B C 1
ATOM 2851 O O . VAL B 1 154 ? -5.438 -22.25 -0.608 1 72.19 154 VAL B O 1
ATOM 2854 N N . LEU B 1 155 ? -5.402 -20.031 -0.35 1 75.38 155 LEU B N 1
ATOM 2855 C CA . LEU B 1 155 ? -6.836 -20 -0.09 1 75.38 155 LEU B CA 1
ATOM 2856 C C . LEU B 1 155 ? -7.625 -20.406 -1.331 1 75.38 155 LEU B C 1
ATOM 2858 O O . LEU B 1 155 ? -8.68 -21.047 -1.223 1 75.38 155 LEU B O 1
ATOM 2862 N N . GLY B 1 156 ? -7.117 -20.141 -2.432 1 80.88 156 GLY B N 1
ATOM 2863 C CA . GLY B 1 156 ? -7.75 -20.547 -3.676 1 80.88 156 GLY B CA 1
ATOM 2864 C C . GLY B 1 156 ? -7.762 -22.047 -3.867 1 80.88 156 GLY B C 1
ATOM 2865 O O . GLY B 1 156 ? -8.719 -22.609 -4.422 1 80.88 156 GLY B O 1
ATOM 2866 N N . LEU B 1 157 ? -6.793 -22.734 -3.377 1 84.94 157 LEU B N 1
ATOM 2867 C CA . LEU B 1 157 ? -6.703 -24.188 -3.494 1 84.94 157 LEU B CA 1
ATOM 2868 C C . LEU B 1 157 ? -7.836 -24.859 -2.727 1 84.94 157 LEU B C 1
ATOM 2870 O O . LEU B 1 157 ? -8.336 -25.906 -3.146 1 84.94 157 LEU B O 1
ATOM 2874 N N . ARG B 1 158 ? -8.242 -24.234 -1.716 1 85.81 158 ARG B N 1
ATOM 2875 C CA . ARG B 1 158 ? -9.289 -24.781 -0.866 1 85.81 158 ARG B CA 1
ATOM 2876 C C . ARG B 1 158 ? -10.617 -24.875 -1.617 1 85.81 158 ARG B C 1
ATOM 2878 O O . ARG B 1 158 ? -11.5 -25.641 -1.231 1 85.81 158 ARG B O 1
ATOM 2885 N N . ARG B 1 159 ? -10.734 -24.156 -2.609 1 88 159 ARG B N 1
ATOM 2886 C CA . ARG B 1 159 ? -12 -24.094 -3.344 1 88 159 ARG B CA 1
ATOM 2887 C C . ARG B 1 159 ? -12.07 -25.188 -4.398 1 88 159 ARG B C 1
ATOM 2889 O O . ARG B 1 159 ? -13.117 -25.391 -5.016 1 88 159 ARG B O 1
ATOM 2896 N N . LEU B 1 160 ? -10.961 -25.812 -4.605 1 91 160 LEU B N 1
ATOM 2897 C CA . LEU B 1 160 ? -10.93 -26.844 -5.625 1 91 160 LEU B CA 1
ATOM 2898 C C . LEU B 1 160 ? -11.68 -28.094 -5.156 1 91 160 LEU B C 1
ATOM 2900 O O . LEU B 1 160 ? -11.57 -28.484 -3.99 1 91 160 LEU B O 1
ATOM 2904 N N . ASP B 1 161 ? -12.438 -28.656 -6.031 1 91.81 161 ASP B N 1
ATOM 2905 C CA . ASP B 1 161 ? -13.195 -29.859 -5.719 1 91.81 161 ASP B CA 1
ATOM 2906 C C . ASP B 1 161 ? -12.383 -31.109 -6.047 1 91.81 161 ASP B C 1
ATOM 2908 O O . ASP B 1 161 ? -12.578 -31.734 -7.098 1 91.81 161 ASP B O 1
ATOM 2912 N N . ILE B 1 162 ? -11.461 -31.391 -5.168 1 94.5 162 ILE B N 1
ATOM 2913 C CA . ILE B 1 162 ? -10.625 -32.594 -5.301 1 94.5 162 ILE B CA 1
ATOM 2914 C C . ILE B 1 162 ? -10.93 -33.562 -4.156 1 94.5 162 ILE B C 1
ATOM 2916 O O . ILE B 1 162 ? -10.789 -33.219 -2.984 1 94.5 162 ILE B O 1
ATOM 2920 N N . SER B 1 163 ? -11.344 -34.812 -4.445 1 94.81 163 SER B N 1
ATOM 2921 C CA . SER B 1 163 ? -11.852 -35.75 -3.449 1 94.81 163 SER B CA 1
ATOM 2922 C C . SER B 1 163 ? -10.734 -36.656 -2.898 1 94.81 163 SER B C 1
ATOM 2924 O O . SER B 1 163 ? -10.938 -37.406 -1.949 1 94.81 163 SER B O 1
ATOM 2926 N N . ASP B 1 164 ? -9.578 -36.531 -3.443 1 95.62 164 ASP B N 1
ATOM 2927 C CA . ASP B 1 164 ? -8.438 -37.312 -2.992 1 95.62 164 ASP B CA 1
ATOM 2928 C C . ASP B 1 164 ? -8.188 -37.125 -1.499 1 95.62 164 ASP B C 1
ATOM 2930 O O . ASP B 1 164 ? -8.172 -36 -1.008 1 95.62 164 ASP B O 1
ATOM 2934 N N . GLU B 1 165 ? -8.055 -38.25 -0.842 1 96.5 165 GLU B N 1
ATOM 2935 C CA . GLU B 1 165 ? -7.953 -38.219 0.614 1 96.5 165 GLU B CA 1
ATOM 2936 C C . GLU B 1 165 ? -6.766 -37.375 1.07 1 96.5 165 GLU B C 1
ATOM 2938 O O . GLU B 1 165 ? -6.875 -36.594 2.02 1 96.5 165 GLU B O 1
ATOM 2943 N N . LYS B 1 166 ? -5.605 -37.625 0.496 1 96.56 166 LYS B N 1
ATOM 2944 C CA . LYS B 1 166 ? -4.418 -36.844 0.862 1 96.56 166 LYS B CA 1
ATOM 2945 C C . LYS B 1 166 ? -4.637 -35.344 0.617 1 96.56 166 LYS B C 1
ATOM 2947 O O . LYS B 1 166 ? -4.227 -34.531 1.427 1 96.56 166 LYS B O 1
ATOM 2952 N N . TRP B 1 167 ? -5.262 -35 -0.462 1 96.31 167 TRP B N 1
ATOM 2953 C CA . TRP B 1 167 ? -5.613 -33.625 -0.764 1 96.31 167 TRP B CA 1
ATOM 2954 C C . TRP B 1 167 ? -6.531 -33.062 0.309 1 96.31 167 TRP B C 1
ATOM 2956 O O . TRP B 1 167 ? -6.312 -31.938 0.791 1 96.31 167 TRP B O 1
ATOM 2966 N N . GLN B 1 168 ? -7.488 -33.812 0.69 1 96.56 168 GLN B N 1
ATOM 2967 C CA . GLN B 1 168 ? -8.43 -33.344 1.704 1 96.56 168 GLN B CA 1
ATOM 2968 C C . GLN B 1 168 ? -7.73 -33.125 3.039 1 96.56 168 GLN B C 1
ATOM 2970 O O . GLN B 1 168 ? -8.031 -32.156 3.738 1 96.56 168 GLN B O 1
ATOM 2975 N N . ARG B 1 169 ? -6.852 -33.969 3.344 1 96.19 169 ARG B N 1
ATOM 2976 C CA . ARG B 1 169 ? -6.062 -33.781 4.559 1 96.19 169 ARG B CA 1
ATOM 2977 C C . ARG B 1 169 ? -5.242 -32.5 4.484 1 96.19 169 ARG B C 1
ATOM 2979 O O . ARG B 1 169 ? -5.098 -31.797 5.484 1 96.19 169 ARG B O 1
ATOM 2986 N N . ALA B 1 170 ? -4.676 -32.219 3.309 1 94.31 170 ALA B N 1
ATOM 2987 C CA . ALA B 1 170 ? -3.922 -30.984 3.113 1 94.31 170 ALA B CA 1
ATOM 2988 C C . ALA B 1 170 ? -4.809 -29.766 3.322 1 94.31 170 ALA B C 1
ATOM 2990 O O . ALA B 1 170 ? -4.414 -28.812 3.99 1 94.31 170 ALA B O 1
ATOM 2991 N N . MET B 1 171 ? -6.004 -29.797 2.781 1 94.06 171 MET B N 1
ATOM 2992 C CA . MET B 1 171 ? -6.945 -28.688 2.91 1 94.06 171 MET B CA 1
ATOM 2993 C C . MET B 1 171 ? -7.391 -28.516 4.359 1 94.06 171 MET B C 1
ATOM 2995 O O . MET B 1 171 ? -7.57 -27.391 4.828 1 94.06 171 MET B O 1
ATOM 2999 N N . ASP B 1 172 ? -7.594 -29.609 5.016 1 94 172 ASP B N 1
ATOM 3000 C CA . ASP B 1 172 ? -7.926 -29.547 6.438 1 94 172 ASP B CA 1
ATOM 3001 C C . ASP B 1 172 ? -6.805 -28.891 7.234 1 94 172 ASP B C 1
ATOM 3003 O O . ASP B 1 172 ? -7.059 -28.047 8.094 1 94 172 ASP B O 1
ATOM 3007 N N . ALA B 1 173 ? -5.59 -29.312 6.98 1 92.38 173 ALA B N 1
ATOM 3008 C CA . ALA B 1 173 ? -4.43 -28.734 7.645 1 92.38 173 ALA B CA 1
ATOM 3009 C C . ALA B 1 173 ? -4.355 -27.219 7.383 1 92.38 173 ALA B C 1
ATOM 3011 O O . ALA B 1 173 ? -4.047 -26.453 8.289 1 92.38 173 ALA B O 1
ATOM 3012 N N . LEU B 1 174 ? -4.602 -26.812 6.172 1 89.19 174 LEU B N 1
ATOM 3013 C CA . LEU B 1 174 ? -4.613 -25.391 5.801 1 89.19 174 LEU B CA 1
ATOM 3014 C C . LEU B 1 174 ? -5.691 -24.641 6.574 1 89.19 174 LEU B C 1
ATOM 3016 O O . LEU B 1 174 ? -5.418 -23.594 7.16 1 89.19 174 LEU B O 1
ATOM 3020 N N . SER B 1 175 ? -6.848 -25.203 6.609 1 89.25 175 SER B N 1
ATOM 3021 C CA . SER B 1 175 ? -7.977 -24.562 7.285 1 89.25 175 SER B CA 1
ATOM 3022 C C . SER B 1 175 ? -7.723 -24.438 8.781 1 89.25 175 SER B C 1
ATOM 3024 O O . SER B 1 175 ? -8 -23.391 9.375 1 89.25 175 SER B O 1
ATOM 3026 N N . ASP B 1 176 ? -7.176 -25.453 9.312 1 90.12 176 ASP B N 1
ATOM 3027 C CA . ASP B 1 176 ? -6.902 -25.469 10.75 1 90.12 176 ASP B CA 1
ATOM 3028 C C . ASP B 1 176 ? -5.789 -24.484 11.102 1 90.12 176 ASP B C 1
ATOM 3030 O O . ASP B 1 176 ? -5.703 -24.031 12.242 1 90.12 176 ASP B O 1
ATOM 3034 N N . SER B 1 177 ? -4.961 -24.281 10.172 1 88 177 SER B N 1
ATOM 3035 C CA . SER B 1 177 ? -3.816 -23.406 10.422 1 88 177 SER B CA 1
ATOM 3036 C C . SER B 1 177 ? -4.215 -21.938 10.367 1 88 177 SER B C 1
ATOM 3038 O O . SER B 1 177 ? -3.479 -21.078 10.844 1 88 177 SER B O 1
ATOM 3040 N N . LEU B 1 178 ? -5.266 -21.578 9.742 1 83.81 178 LEU B N 1
ATOM 3041 C CA . LEU B 1 178 ? -5.707 -20.203 9.57 1 83.81 178 LEU B CA 1
ATOM 3042 C C . LEU B 1 178 ? -6.207 -19.625 10.898 1 83.81 178 LEU B C 1
ATOM 3044 O O . LEU B 1 178 ? -7.113 -20.188 11.516 1 83.81 178 LEU B O 1
ATOM 3048 N N . GLN B 1 179 ? -5.473 -18.672 11.391 1 82.19 179 GLN B N 1
ATOM 3049 C CA . GLN B 1 179 ? -5.836 -17.984 12.625 1 82.19 179 GLN B CA 1
ATOM 3050 C C . GLN B 1 179 ? -6.152 -16.516 12.359 1 82.19 179 GLN B C 1
ATOM 3052 O O . GLN B 1 179 ? -5.508 -15.867 11.531 1 82.19 179 GLN B O 1
ATOM 3057 N N . VAL B 1 180 ? -7.375 -16.125 12.898 1 73.5 180 VAL B N 1
ATOM 3058 C CA . VAL B 1 180 ? -7.617 -14.688 12.906 1 73.5 180 VAL B CA 1
ATOM 3059 C C . VAL B 1 180 ? -6.762 -14.031 13.984 1 73.5 180 VAL B C 1
ATOM 3061 O O . VAL B 1 180 ? -6.84 -14.391 15.156 1 73.5 180 VAL B O 1
ATOM 3064 N N . HIS B 1 181 ? -5.66 -13.422 13.648 1 71.81 181 HIS B N 1
ATOM 3065 C CA . HIS B 1 181 ? -4.797 -12.773 14.633 1 71.81 181 HIS B CA 1
ATOM 3066 C C . HIS B 1 181 ? -5.422 -11.492 15.156 1 71.81 181 HIS B C 1
ATOM 3068 O O . HIS B 1 181 ? -6.055 -11.492 16.219 1 71.81 181 HIS B O 1
ATOM 3074 N N . THR B 1 182 ? -4.848 -10.352 14.812 1 71.88 182 THR B N 1
ATOM 3075 C CA . THR B 1 182 ? -5.219 -9.047 15.352 1 71.88 182 THR B CA 1
ATOM 3076 C C . THR B 1 182 ? -6.035 -8.25 14.336 1 71.88 182 THR B C 1
ATOM 3078 O O . THR B 1 182 ? -5.984 -8.531 13.133 1 71.88 182 THR B O 1
ATOM 3081 N N . SER B 1 183 ? -7.086 -7.594 14.812 1 77.75 183 SER B N 1
ATOM 3082 C CA . SER B 1 183 ? -7.816 -6.668 13.953 1 77.75 183 SER B CA 1
ATOM 3083 C C . SER B 1 183 ? -7.188 -5.281 13.977 1 77.75 183 SER B C 1
ATOM 3085 O O . SER B 1 183 ? -6.688 -4.836 15.008 1 77.75 183 SER B O 1
ATOM 3087 N N . LYS B 1 184 ? -6.961 -4.824 12.805 1 82.5 184 LYS B N 1
ATOM 3088 C CA . LYS B 1 184 ? -6.461 -3.459 12.68 1 82.5 184 LYS B CA 1
ATOM 3089 C C . LYS B 1 184 ? -7.574 -2.504 12.258 1 82.5 184 LYS B C 1
ATOM 3091 O O . LYS B 1 184 ? -8.406 -2.846 11.414 1 82.5 184 LYS B O 1
ATOM 3096 N N . ALA B 1 185 ? -7.59 -1.354 12.977 1 86.06 185 ALA B N 1
ATOM 3097 C CA . ALA B 1 185 ? -8.586 -0.33 12.656 1 86.06 185 ALA B CA 1
ATOM 3098 C C . ALA B 1 185 ? -8.008 0.708 11.695 1 86.06 185 ALA B C 1
ATOM 3100 O O . ALA B 1 185 ? -6.844 1.099 11.82 1 86.06 185 ALA B O 1
ATOM 3101 N N . PHE B 1 186 ? -8.844 1.069 10.734 1 88.56 186 PHE B N 1
ATOM 3102 C CA . PHE B 1 18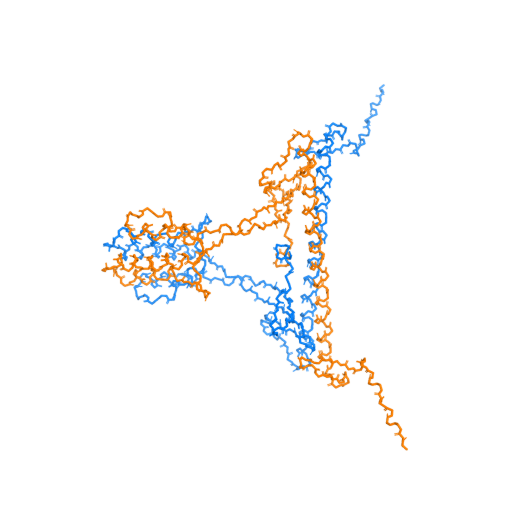6 ? -8.461 2.08 9.75 1 88.56 186 PHE B CA 1
ATOM 3103 C C . PHE B 1 186 ? -9.547 3.143 9.617 1 88.56 186 PHE B C 1
ATOM 3105 O O . PHE B 1 186 ? -10.734 2.834 9.695 1 88.56 186 PHE B O 1
ATOM 3112 N N . VAL B 1 187 ? -9.055 4.387 9.438 1 94.31 187 VAL B N 1
ATOM 3113 C CA . VAL B 1 187 ? -9.977 5.473 9.109 1 94.31 187 VAL B CA 1
ATOM 3114 C C . VAL B 1 187 ? -9.852 5.832 7.633 1 94.31 187 VAL B C 1
ATOM 3116 O O . VAL B 1 187 ? -8.742 5.977 7.117 1 94.31 187 VAL B O 1
ATOM 3119 N N . ARG B 1 188 ? -11 5.93 6.977 1 95.31 188 ARG B N 1
ATOM 3120 C CA . ARG B 1 188 ? -11.031 6.301 5.566 1 95.31 188 ARG B CA 1
ATOM 3121 C C . ARG B 1 188 ? -11.992 7.461 5.328 1 95.31 188 ARG B C 1
ATOM 3123 O O . ARG B 1 188 ? -13.062 7.527 5.938 1 95.31 188 ARG B O 1
ATOM 3130 N N . VAL B 1 189 ? -11.531 8.344 4.516 1 97.62 189 VAL B N 1
ATOM 3131 C CA . VAL B 1 189 ? -12.359 9.477 4.105 1 97.62 189 VAL B CA 1
ATOM 3132 C C . VAL B 1 189 ? -12.57 9.438 2.592 1 97.62 189 VAL B C 1
ATOM 3134 O O . VAL B 1 189 ? -11.609 9.273 1.832 1 97.62 189 VAL B O 1
ATOM 3137 N N . HIS B 1 190 ? -13.805 9.555 2.197 1 97.88 190 HIS B N 1
ATOM 3138 C CA . HIS B 1 190 ? -14.156 9.562 0.782 1 97.88 190 HIS B CA 1
ATOM 3139 C C . HIS B 1 190 ? -14.898 10.844 0.404 1 97.88 190 HIS B C 1
ATOM 3141 O O . HIS B 1 190 ? -15.594 11.43 1.235 1 97.88 190 HIS B O 1
ATOM 3147 N N . GLU B 1 191 ? -14.727 11.242 -0.82 1 98 191 GLU B N 1
ATOM 3148 C CA . GLU B 1 191 ? -15.43 12.383 -1.395 1 98 191 GLU B CA 1
ATOM 3149 C C . GLU B 1 191 ? -16.188 11.984 -2.652 1 98 191 GLU B C 1
ATOM 3151 O O . GLU B 1 191 ? -15.68 11.242 -3.492 1 98 191 GLU B O 1
ATOM 3156 N N . ARG B 1 192 ? -17.344 12.469 -2.711 1 96.56 192 ARG B N 1
ATOM 3157 C CA . ARG B 1 192 ? -18.172 12.164 -3.867 1 96.56 192 ARG B CA 1
ATOM 3158 C C . ARG B 1 192 ? -17.75 12.977 -5.082 1 96.56 192 ARG B C 1
ATOM 3160 O O . ARG B 1 192 ? -17.594 14.203 -4.996 1 96.56 192 ARG B O 1
ATOM 3167 N N . ASP B 1 193 ? -17.578 12.273 -6.23 1 95.12 193 ASP B N 1
ATOM 3168 C CA . ASP B 1 193 ? -17.125 12.977 -7.422 1 95.12 193 ASP B CA 1
ATOM 3169 C C . ASP B 1 193 ? -18.297 13.375 -8.305 1 95.12 193 ASP B C 1
ATOM 3171 O O . ASP B 1 193 ? -19.453 13.227 -7.906 1 95.12 193 ASP B O 1
ATOM 3175 N N . ALA B 1 194 ? -18.047 13.945 -9.438 1 92.62 194 ALA B N 1
ATOM 3176 C CA . ALA B 1 194 ? -19.062 14.484 -10.336 1 92.62 194 ALA B CA 1
ATOM 3177 C C . ALA B 1 194 ? -19.984 13.375 -10.836 1 92.62 194 ALA B C 1
ATOM 3179 O O . ALA B 1 194 ? -21.156 13.633 -11.148 1 92.62 194 ALA B O 1
ATOM 3180 N N . ASN B 1 195 ? -19.562 12.117 -10.852 1 94.12 195 ASN B N 1
ATOM 3181 C CA . ASN B 1 195 ? -20.359 10.984 -11.312 1 94.12 195 ASN B CA 1
ATOM 3182 C C . ASN B 1 195 ? -21.125 10.328 -10.172 1 94.12 195 ASN B C 1
ATOM 3184 O O . ASN B 1 195 ? -21.797 9.32 -10.375 1 94.12 195 ASN B O 1
ATOM 3188 N N . GLY B 1 196 ? -20.984 10.875 -9.023 1 92.5 196 GLY B N 1
ATOM 3189 C CA . GLY B 1 196 ? -21.719 10.352 -7.871 1 92.5 196 GLY B CA 1
ATOM 3190 C C . GLY B 1 196 ? -20.984 9.219 -7.176 1 92.5 196 GLY B C 1
ATOM 3191 O O . GLY B 1 196 ? -21.531 8.586 -6.273 1 92.5 196 GLY B O 1
ATOM 3192 N N . GLU B 1 197 ? -19.719 8.969 -7.629 1 96.12 197 GLU B N 1
ATOM 3193 C CA . GLU B 1 197 ? -18.938 7.895 -7.023 1 96.12 197 GLU B CA 1
ATOM 3194 C C . GLU B 1 197 ? -18.016 8.438 -5.93 1 96.12 197 GLU B C 1
ATOM 3196 O O . GLU B 1 197 ? -17.438 9.508 -6.078 1 96.12 197 GLU B O 1
ATOM 3201 N N . TYR B 1 198 ? -18.016 7.77 -4.855 1 96.19 198 TYR B N 1
ATOM 3202 C CA . TYR B 1 198 ? -17.125 8.164 -3.762 1 96.19 198 TYR B CA 1
ATOM 3203 C C . TYR B 1 198 ? -15.695 7.734 -4.039 1 96.19 198 TYR B C 1
ATOM 3205 O O . TYR B 1 198 ? -15.438 6.574 -4.367 1 96.19 198 TYR B O 1
ATOM 3213 N N . ARG B 1 199 ? -14.82 8.727 -3.863 1 96.94 199 ARG B N 1
ATOM 3214 C CA . ARG B 1 199 ? -13.391 8.508 -4.07 1 96.94 199 ARG B CA 1
ATOM 3215 C C . ARG B 1 199 ? -12.617 8.672 -2.768 1 96.94 199 ARG B C 1
ATOM 3217 O O . ARG B 1 199 ? -12.859 9.617 -2.012 1 96.94 199 ARG B O 1
ATOM 3224 N N . LEU B 1 200 ? -11.703 7.738 -2.586 1 96.5 200 LEU B N 1
ATOM 3225 C CA . LEU B 1 200 ? -10.891 7.773 -1.376 1 96.5 200 LEU B CA 1
ATOM 3226 C C . LEU B 1 200 ? -9.969 8.992 -1.374 1 96.5 200 LEU B C 1
ATOM 3228 O O . LEU B 1 200 ? -9.344 9.305 -2.391 1 96.5 200 LEU B O 1
ATOM 3232 N N . MET B 1 201 ? -9.961 9.742 -0.257 1 96.38 201 MET B N 1
ATOM 3233 C CA . MET B 1 201 ? -8.938 10.758 -0.021 1 96.38 201 MET B CA 1
ATOM 3234 C C . MET B 1 201 ? -7.656 10.133 0.517 1 96.38 201 MET B C 1
ATOM 3236 O O . MET B 1 201 ? -7.582 9.773 1.692 1 96.38 201 MET B O 1
ATOM 3240 N N . ASN B 1 202 ? -6.684 10.039 -0.37 1 95.94 202 ASN B N 1
ATOM 3241 C CA . ASN B 1 202 ? -5.465 9.32 -0.011 1 95.94 202 ASN B CA 1
ATOM 3242 C C . ASN B 1 202 ? -4.594 10.141 0.937 1 95.94 202 ASN B C 1
ATOM 3244 O O . ASN B 1 202 ? -4.324 11.312 0.683 1 95.94 202 ASN B O 1
ATOM 3248 N N . LEU B 1 203 ? -4.262 9.57 2.043 1 96.44 203 LEU B N 1
ATOM 3249 C CA . LEU B 1 203 ? -3.311 10.156 2.979 1 96.44 203 LEU B CA 1
ATOM 3250 C C . LEU B 1 203 ? -2.035 9.328 3.053 1 96.44 203 LEU B C 1
ATOM 3252 O O . LEU B 1 203 ? -1.592 8.961 4.145 1 96.44 203 LEU B O 1
ATOM 3256 N N . ASP B 1 204 ? -1.481 9.008 1.881 1 95.12 204 ASP B N 1
ATOM 3257 C CA . ASP B 1 204 ? -0.231 8.297 1.613 1 95.12 204 ASP B CA 1
ATOM 3258 C C . ASP B 1 204 ? 0.684 9.125 0.712 1 95.12 204 ASP B C 1
ATOM 3260 O O . ASP B 1 204 ? 0.304 9.484 -0.404 1 95.12 204 ASP B O 1
ATOM 3264 N N . ILE B 1 205 ? 1.848 9.336 1.228 1 94.31 205 ILE B N 1
ATOM 3265 C CA . ILE B 1 205 ? 2.773 10.195 0.501 1 94.31 205 ILE B CA 1
ATOM 3266 C C . ILE B 1 205 ? 2.979 9.656 -0.913 1 94.31 205 ILE B C 1
ATOM 3268 O O . ILE B 1 205 ? 3.203 10.43 -1.85 1 94.31 205 ILE B O 1
ATOM 3272 N N . ALA B 1 206 ? 2.898 8.391 -1.083 1 90.06 206 ALA B N 1
ATOM 3273 C CA . ALA B 1 206 ? 3.158 7.773 -2.381 1 90.06 206 ALA B CA 1
ATOM 3274 C C . ALA B 1 206 ? 1.979 7.973 -3.328 1 90.06 206 ALA B C 1
ATOM 3276 O O . ALA B 1 206 ? 2.102 7.758 -4.535 1 90.06 206 ALA B O 1
ATOM 3277 N N . LYS B 1 207 ? 0.839 8.328 -2.793 1 89.81 207 LYS B N 1
ATOM 3278 C CA . LYS B 1 207 ? -0.378 8.344 -3.6 1 89.81 207 LYS B CA 1
ATOM 3279 C C . LYS B 1 207 ? -0.939 9.758 -3.725 1 89.81 207 LYS B C 1
ATOM 3281 O O . LYS B 1 207 ? -1.962 9.969 -4.379 1 89.81 207 LYS B O 1
ATOM 3286 N N . VAL B 1 208 ? -0.304 10.727 -3.062 1 90.44 208 VAL B N 1
ATOM 3287 C CA . VAL B 1 208 ? -0.781 12.102 -3.141 1 90.44 208 VAL B CA 1
ATOM 3288 C C . VAL B 1 208 ? 0 12.859 -4.211 1 90.44 208 VAL B C 1
ATOM 3290 O O . VAL B 1 208 ? 1.147 12.523 -4.512 1 90.44 208 VAL B O 1
#

Organism: NCBI:txid2528037

Radius of gyration: 30.08 Å; Cα contacts (8 Å, |Δi|>4): 528; chains: 2; bounding box: 102×85×70 Å

Solvent-accessible surface area (backbone atoms only — not comparable to full-atom values): 23359 Å² total; per-residue (Å²): 132,82,72,77,73,76,75,77,77,63,63,86,51,38,41,51,32,62,86,67,47,78,38,52,52,88,77,49,57,68,67,54,52,50,42,20,52,49,41,49,51,51,50,52,52,47,50,53,52,34,51,50,45,44,50,51,51,54,50,49,54,50,52,53,51,52,48,51,52,54,56,26,53,73,71,73,38,70,78,69,68,90,78,48,73,47,79,48,51,24,56,41,50,50,35,38,36,32,40,39,55,44,74,39,77,42,68,46,76,35,41,59,56,15,50,54,40,46,51,51,46,51,55,62,44,45,61,92,48,44,69,67,44,52,53,52,49,52,60,63,66,54,48,45,93,83,62,43,65,56,65,67,58,58,57,53,56,63,71,54,93,58,85,50,65,64,53,43,52,18,45,49,32,38,59,70,15,56,35,80,64,57,72,45,78,42,81,46,44,27,36,46,44,98,86,69,48,71,38,76,62,59,54,27,60,89,71,88,132,82,74,77,74,74,73,76,75,64,62,86,49,38,42,50,33,61,86,65,46,76,38,52,51,89,77,49,57,69,67,53,53,52,41,20,52,49,39,50,50,52,48,52,52,49,50,52,52,34,50,50,45,43,49,50,50,55,48,48,52,50,52,53,52,52,48,52,51,54,57,25,51,73,72,73,39,70,80,68,67,91,77,49,73,47,79,49,52,24,58,41,49,49,36,38,37,32,39,40,55,44,73,40,78,42,68,48,78,35,40,58,56,15,50,54,40,47,51,52,47,50,55,61,44,44,61,91,47,44,68,67,46,52,54,52,50,52,60,62,66,54,49,46,94,83,63,43,64,58,65,67,58,57,56,52,58,64,71,54,94,59,84,49,65,64,52,43,52,19,45,48,32,40,58,70,15,56,35,82,66,56,72,43,77,43,82,45,44,28,38,47,45,98,86,69,47,70,38,76,60,60,54,26,62,89,71,90

pLDDT: mean 86.42, std 14.02, range [36.19, 98.62]

Secondary structure (DSSP, 8-state):
----------GGGEEE-TTS-EEEGGGS-HHHHHHHHHHHHHHHHHHHHHHHHHHHHHHHHHHHHHHHHHHHHHTT----S----EEEE-TTSSEEEEEEEEEEEEE-THHHHHHHHHHHHHHHHTTT--HHHHHHHHHHTPPPTTSPPPHHHHHHHTTS----HHHHHHHHHHHHHEEEEEEEEEEEEEEE-TTS-EEE---BTTT-/----------GGGEEE-TTS-EEEGGGS-HHHHHHHHHHHHHHHHHHHHHHHHHHHHHHHHHHHHHHHHHHHHHTT----S----EEEE-TTSSEEEEEEEEEEEEE-THHHHHHHHHHHHHHHHTTT--HHHHHHHHHHTPPPTTSPPPHHHHHHHTTS----HHHHHHHHHHHHHEEEEEEEEEEEEEEE-TTS-EEE---BTTT-

Nearest PDB structures (foldseek):
  4r4g-assembly1_A  TM=2.556E-01  e=9.124E-01  Bacillus subtilis subsp. subtilis str. 168
  5cw3-assembly1_D  TM=6.561E-01  e=9.426E+00  Camponotus floridanus
  6i9r-assembly1_J  TM=3.254E-01  e=1.946E+00  Homo sapiens
  6e8a-assembly2_B-2  TM=4.665E-01  e=6.060E+00  Salmonella enterica subsp. enterica serovar Typhimurium
  4r4g-assembly1_A  TM=2.668E-01  e=1.090E+00  Bacillus subtilis subsp. subtilis str. 168

InterPro domains:
  IPR021505 Bacteriophage B3, Orf6 [PF11363] (14-207)